Protein AF-0000000076681192 (afdb_homodimer)

Nearest PDB structures (foldseek):
  1vok-assembly5_A  TM=9.685E-01  e=5.023E-34  Arabidopsis thaliana
  1cdw-assembly1_A  TM=9.994E-01  e=3.211E-32  Homo sapiens
  1c9b-assembly1_B  TM=9.990E-01  e=1.143E-30  Homo sapiens
  4b0a-assembly1_A  TM=9.733E-01  e=6.000E-31  Saccharomyces cerevisiae
  8cen-assembly1_O  TM=9.931E-01  e=9.585E-31  Saccharomyces cerevisiae

Foldseek 3Di:
DCPPPPPDPPQDPCVLFVLRWDWFWFKWKKKWAQQDFDDQVLLQVVDPQWDDDCVVPQWIWGADVQVTWIWTAHRRRMIMIMGDRDPVSRVVVLVVVSVSRVVSPDSTDTDDIFTFKIKTKDFSQFFFDVVVLCVVPVVFWDDDCVVPQWIWGQDVVVGWIWTAHRRRMIMIMGDRDSSSRSVVCSVCVVVRVVGTDDPPD/DCPPPPPDPPQDPCVLFVLRWDWFWFKWKKKWAQQDFDDQVLLQVVDPQWDDDCVVPQWIWGADVQVTWIWTAHRRRMIMIMGDRDPVSRVVVLVVVQVSRVVSPDSTDTDDIFTFKIKTKDFSQFFFDVVVLCVVPVVFWDDDCVVPQWIWGQDVVVGWIWTAHRRRMIMIMGDRDSSSRSVVCNVCVVVRVVGTDDPPD

Secondary structure (DSSP, 8-state):
-------------TTT-TTS--PEEEEEEEEEE--S---HHHHHHH-TTEEE-TTT-SSEEEEEETTEEEEEE-TTSEEEEEEESSHHHHHHHHHHHHHHHHHTT-----EEEEEEEEEEEEE-SS-B-HHHHHHHTTTTEE--TTT-SSEEEEETTTTEEEEE-TTSEEEEEEESSHHHHHHHHHHHHHHHHHTB-----/-------------TTT-TTS--PEEEEEEEEEE--S---HHHHHHH-TTEEE-TTT-SSEEEEEETTEEEEEE-TTSEEEEEEESSHHHHHHHHHHHHHHHHHTT-----EEEEEEEEEEEEE-SS-B-HHHHHHHTTTTEE--TTT-SSEEEEETTTTEEEEE-TTSEEEEEEESSHHHHHHHHHHHHHHHHHTB-----

Structure (mmCIF, N/CA/C/O backbone):
data_AF-0000000076681192-model_v1
#
loop_
_entity.id
_entity.type
_entity.pdbx_description
1 polymer 'TATA-box-binding protein'
#
loop_
_atom_site.group_PDB
_atom_site.id
_atom_site.type_symbol
_atom_site.label_atom_id
_atom_site.label_alt_id
_atom_site.label_comp_id
_atom_site.label_asym_id
_atom_site.label_entity_id
_atom_site.label_seq_id
_atom_site.pdbx_PDB_ins_code
_atom_site.Cartn_x
_atom_site.Cartn_y
_atom_site.Cartn_z
_atom_site.occupancy
_atom_site.B_iso_or_equiv
_atom_site.auth_seq_id
_atom_site.auth_comp_id
_atom_site.auth_asym_id
_atom_site.auth_atom_id
_atom_site.pdbx_PDB_model_num
ATOM 1 N N . MET A 1 1 ? 34.219 35.594 -9.359 1 26.45 1 MET A N 1
ATOM 2 C CA . MET A 1 1 ? 33.469 35 -10.438 1 26.45 1 MET A CA 1
ATOM 3 C C . MET A 1 1 ? 33.094 33.562 -10.102 1 26.45 1 MET A C 1
ATOM 5 O O . MET A 1 1 ? 33.812 32.875 -9.391 1 26.45 1 MET A O 1
ATOM 9 N N . ALA A 1 2 ? 31.75 33 -10.383 1 27.16 2 ALA A N 1
ATOM 10 C CA . ALA A 1 2 ? 30.906 32.125 -9.555 1 27.16 2 ALA A CA 1
ATOM 11 C C . ALA A 1 2 ? 31.422 30.688 -9.562 1 27.16 2 ALA A C 1
ATOM 13 O O . ALA A 1 2 ? 31.125 29.922 -10.477 1 27.16 2 ALA A O 1
ATOM 14 N N . ASP A 1 3 ? 32.688 30.234 -9.43 1 30.23 3 ASP A N 1
ATOM 15 C CA . ASP A 1 3 ? 32.969 28.797 -9.562 1 30.23 3 ASP A CA 1
ATOM 16 C C . ASP A 1 3 ? 32.094 27.984 -8.594 1 30.23 3 ASP A C 1
ATOM 18 O O . ASP A 1 3 ? 32.344 28 -7.387 1 30.23 3 ASP A O 1
ATOM 22 N N . GLN A 1 4 ? 30.719 27.938 -8.625 1 30.12 4 GLN A N 1
ATOM 23 C CA . GLN A 1 4 ? 29.672 27.281 -7.848 1 30.12 4 GLN A CA 1
ATOM 24 C C . GLN A 1 4 ? 30 25.812 -7.621 1 30.12 4 GLN A C 1
ATOM 26 O O . GLN A 1 4 ? 30.156 25.062 -8.578 1 30.12 4 GLN A O 1
ATOM 31 N N . VAL A 1 5 ? 30.688 25.328 -6.578 1 32.22 5 VAL A N 1
ATOM 32 C CA . VAL A 1 5 ? 31.078 24.016 -6.066 1 32.22 5 VAL A CA 1
ATOM 33 C C . VAL A 1 5 ? 29.922 23.047 -6.207 1 32.22 5 VAL A C 1
ATOM 35 O O . VAL A 1 5 ? 28.844 23.266 -5.645 1 32.22 5 VAL A O 1
ATOM 38 N N . LEU A 1 6 ? 29.609 22.281 -7.258 1 35 6 LEU A N 1
ATOM 39 C CA . LEU A 1 6 ? 28.703 21.188 -7.562 1 35 6 LEU A CA 1
ATOM 40 C C . LEU A 1 6 ? 28.625 20.188 -6.402 1 35 6 LEU A C 1
ATOM 42 O O . LEU A 1 6 ? 29.656 19.672 -5.953 1 35 6 LEU A O 1
ATOM 46 N N . GLU A 1 7 ? 27.906 20.25 -5.328 1 37.19 7 GLU A N 1
ATOM 47 C CA . GLU A 1 7 ? 27.688 19.422 -4.156 1 37.19 7 GLU A CA 1
ATOM 48 C C . GLU A 1 7 ? 27.828 17.938 -4.504 1 37.19 7 GLU A C 1
ATOM 50 O O . GLU A 1 7 ? 27.109 17.438 -5.375 1 37.19 7 GLU A O 1
ATOM 55 N N . GLY A 1 8 ? 28.922 17.266 -4.594 1 39.53 8 GLY A N 1
ATOM 56 C CA . GLY A 1 8 ? 29.516 16 -4.969 1 39.53 8 GLY A CA 1
ATOM 57 C C . GLY A 1 8 ? 28.734 14.805 -4.488 1 39.53 8 GLY A C 1
ATOM 58 O O . GLY A 1 8 ? 28.188 14.812 -3.383 1 39.53 8 GLY A O 1
ATOM 59 N N . SER A 1 9 ? 28 13.938 -5.336 1 48.47 9 SER A N 1
ATOM 60 C CA . SER A 1 9 ? 27.422 12.609 -5.133 1 48.47 9 SER A CA 1
ATOM 61 C C . SER A 1 9 ? 28.266 11.781 -4.18 1 48.47 9 SER A C 1
ATOM 63 O O . SER A 1 9 ? 29.422 11.461 -4.48 1 48.47 9 SER A O 1
ATOM 65 N N . GLN A 1 10 ? 28.359 12.102 -2.932 1 58.59 10 GLN A N 1
ATOM 66 C CA . GLN A 1 10 ? 29.078 11.195 -2.039 1 58.59 10 GLN A CA 1
ATOM 67 C C . GLN A 1 10 ? 28.875 9.742 -2.453 1 58.59 10 GLN A C 1
ATOM 69 O O . GLN A 1 10 ? 27.812 9.367 -2.951 1 58.59 10 GLN A O 1
ATOM 74 N N . PRO A 1 11 ? 29.984 9.125 -2.654 1 73.62 11 PRO A N 1
ATOM 75 C CA . PRO A 1 11 ? 29.922 7.707 -3.025 1 73.62 11 PRO A CA 1
ATOM 76 C C . PRO A 1 11 ? 28.922 6.922 -2.168 1 73.62 11 PRO A C 1
ATOM 78 O O . PRO A 1 11 ? 28.734 7.238 -0.991 1 73.62 11 PRO A O 1
ATOM 81 N N . VAL A 1 12 ? 28.109 6.145 -2.832 1 82.44 12 VAL A N 1
ATOM 82 C CA . VAL A 1 12 ? 27.125 5.293 -2.152 1 82.44 12 VAL A CA 1
ATOM 83 C C . VAL A 1 12 ? 27.844 4.352 -1.189 1 82.44 12 VAL A C 1
ATOM 85 O O . VAL A 1 12 ? 28.844 3.725 -1.554 1 82.44 12 VAL A O 1
ATOM 88 N N . ASP A 1 13 ? 27.609 4.453 0.049 1 88.19 13 ASP A N 1
ATOM 89 C CA . ASP A 1 13 ? 28.078 3.475 1.022 1 88.19 13 ASP A CA 1
ATOM 90 C C . ASP A 1 13 ? 27.547 2.08 0.705 1 88.19 13 ASP A C 1
ATOM 92 O O . ASP A 1 13 ? 26.422 1.742 1.083 1 88.19 13 ASP A O 1
ATOM 96 N N . ILE A 1 14 ? 28.344 1.268 0.099 1 88.75 14 ILE A N 1
ATOM 97 C CA . ILE A 1 14 ? 27.906 -0.026 -0.423 1 88.75 14 ILE A CA 1
ATOM 98 C C . ILE A 1 14 ? 27.578 -0.963 0.735 1 88.75 14 ILE A C 1
ATOM 100 O O . ILE A 1 14 ? 26.844 -1.938 0.559 1 88.75 14 ILE A 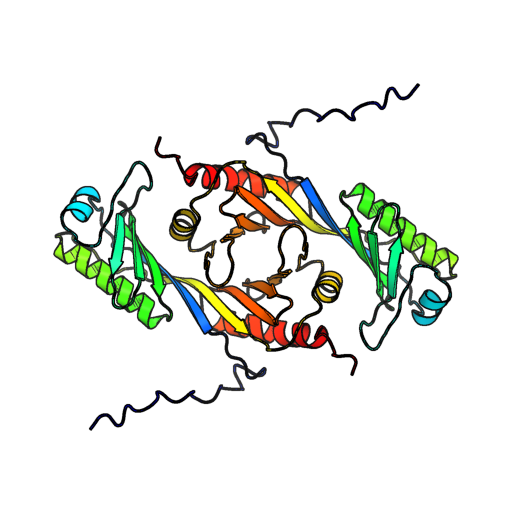O 1
ATOM 104 N N . SER A 1 15 ? 28.172 -0.771 1.852 1 88.56 15 SER A N 1
ATOM 105 C CA . SER A 1 15 ? 27.828 -1.583 3.016 1 88.56 15 SER A CA 1
ATOM 106 C C . SER A 1 15 ? 26.359 -1.4 3.4 1 88.56 15 SER A C 1
ATOM 108 O O . SER A 1 15 ? 25.703 -2.352 3.83 1 88.56 15 SER A O 1
ATOM 110 N N . LYS A 1 16 ? 25.797 -0.264 3.123 1 90.44 16 LYS A N 1
ATOM 111 C CA . LYS A 1 16 ? 24.406 0.058 3.449 1 90.44 16 LYS A CA 1
ATOM 112 C C . LYS A 1 16 ? 23.5 -0.155 2.246 1 90.44 16 LYS A C 1
ATOM 114 O O . LYS A 1 16 ? 22.328 -0.51 2.404 1 90.44 16 LYS A O 1
ATOM 119 N N . HIS A 1 17 ? 24.125 0.062 1.16 1 95.81 17 HIS A N 1
ATOM 120 C CA . HIS A 1 17 ? 23.375 -0.033 -0.089 1 95.81 17 HIS A CA 1
ATOM 121 C C . HIS A 1 17 ? 24.062 -0.985 -1.066 1 95.81 17 HIS A C 1
ATOM 123 O O . HIS A 1 17 ? 24.562 -0.558 -2.109 1 95.81 17 HIS A O 1
ATOM 129 N N . PRO A 1 18 ? 23.984 -2.268 -0.897 1 94.75 18 PRO A N 1
ATOM 130 C CA . PRO A 1 18 ? 24.672 -3.236 -1.753 1 94.75 18 PRO A CA 1
ATOM 131 C C . PRO A 1 18 ? 24.172 -3.213 -3.195 1 94.75 18 PRO A C 1
ATOM 133 O O . PRO A 1 18 ? 24.906 -3.6 -4.113 1 94.75 18 PRO A O 1
ATOM 136 N N . SER A 1 19 ? 22.984 -2.762 -3.502 1 95.94 19 SER A N 1
ATOM 137 C CA . SER A 1 19 ? 22.469 -2.678 -4.863 1 95.94 19 SER A CA 1
ATOM 138 C C . SER A 1 19 ? 23.156 -1.562 -5.648 1 95.94 19 SER A C 1
ATOM 140 O O . SER A 1 19 ? 23.078 -1.534 -6.879 1 95.94 19 SER A O 1
ATOM 142 N N . GLY A 1 20 ? 23.672 -0.615 -4.898 1 96.19 20 GLY A N 1
ATOM 143 C CA . GLY A 1 20 ? 24.25 0.566 -5.523 1 96.19 20 GLY A CA 1
ATOM 144 C C . GLY A 1 20 ? 23.234 1.682 -5.73 1 96.19 20 GLY A C 1
ATOM 145 O O . GLY A 1 20 ? 23.578 2.742 -6.258 1 96.19 20 GLY A O 1
ATOM 146 N N . ILE A 1 21 ? 22.016 1.467 -5.379 1 97.75 21 ILE A N 1
ATOM 147 C CA . ILE A 1 21 ? 20.953 2.445 -5.535 1 97.75 21 ILE A CA 1
ATOM 148 C C . ILE A 1 21 ? 20.516 2.959 -4.164 1 97.75 21 ILE A C 1
ATOM 150 O O . ILE A 1 21 ? 20.312 2.174 -3.234 1 97.75 21 ILE A O 1
ATOM 154 N N . VAL A 1 22 ? 20.453 4.211 -4.016 1 97.56 22 VAL A N 1
ATOM 155 C CA . VAL A 1 22 ? 19.984 4.82 -2.775 1 97.56 22 VAL A CA 1
ATOM 156 C C . VAL A 1 22 ? 18.641 5.484 -3.002 1 97.56 22 VAL A C 1
ATOM 158 O O . VAL A 1 22 ? 18.531 6.484 -3.719 1 97.56 22 VAL A O 1
ATOM 161 N N . PRO A 1 23 ? 17.562 4.973 -2.381 1 98.38 23 PRO A N 1
ATOM 162 C CA . PRO A 1 23 ? 16.281 5.664 -2.512 1 98.38 23 PRO A CA 1
ATOM 163 C C . PRO A 1 23 ? 16.344 7.117 -2.043 1 98.38 23 PRO A C 1
ATOM 165 O O . PRO A 1 23 ? 17 7.422 -1.047 1 98.38 23 PRO A O 1
ATOM 168 N N . THR A 1 24 ? 15.711 7.957 -2.768 1 98.19 24 THR A N 1
ATOM 169 C CA . THR A 1 24 ? 15.586 9.359 -2.393 1 98.19 24 THR A CA 1
ATOM 170 C C . THR A 1 24 ? 14.398 9.562 -1.46 1 98.19 24 THR A C 1
ATOM 172 O O . THR A 1 24 ? 13.297 9.07 -1.728 1 98.19 24 THR A O 1
ATOM 175 N N . LEU A 1 25 ? 14.656 10.227 -0.378 1 98.38 25 LEU A N 1
ATOM 176 C CA . LEU A 1 25 ? 13.539 10.594 0.482 1 98.38 25 LEU A CA 1
ATOM 177 C C . LEU A 1 25 ? 12.734 11.734 -0.13 1 98.38 25 LEU A C 1
ATOM 179 O O . LEU A 1 25 ? 13.281 12.805 -0.418 1 98.38 25 LEU A O 1
ATOM 183 N N . GLN A 1 26 ? 11.461 11.516 -0.376 1 97.88 26 GLN A N 1
ATOM 184 C CA . GLN A 1 26 ? 10.602 12.414 -1.146 1 97.88 26 GLN A CA 1
ATOM 185 C C . GLN A 1 26 ? 9.742 13.273 -0.226 1 97.88 26 GLN A C 1
ATOM 187 O O . GLN A 1 26 ? 9.359 14.391 -0.59 1 97.88 26 GLN A O 1
ATOM 192 N N . ASN A 1 27 ? 9.367 12.75 0.897 1 98.25 27 ASN A N 1
ATOM 193 C CA . ASN A 1 27 ? 8.477 13.43 1.828 1 98.25 27 ASN A CA 1
ATOM 194 C C . ASN A 1 27 ? 8.586 12.852 3.236 1 98.25 27 ASN A C 1
ATOM 196 O O . ASN A 1 27 ? 8.531 11.633 3.416 1 98.25 27 ASN A O 1
ATOM 200 N N . ILE A 1 28 ? 8.695 13.703 4.176 1 98.62 28 ILE A N 1
ATOM 201 C CA . ILE A 1 28 ? 8.75 13.312 5.582 1 98.62 28 ILE A CA 1
ATOM 202 C C . ILE A 1 28 ? 7.609 13.977 6.348 1 98.62 28 ILE A C 1
ATOM 204 O O . ILE A 1 28 ? 7.402 15.188 6.234 1 98.62 28 ILE A O 1
ATOM 208 N N . VAL A 1 29 ? 6.848 13.219 7.023 1 98.62 29 VAL A N 1
ATOM 209 C CA . VAL A 1 29 ? 5.777 13.703 7.891 1 98.62 29 VAL A CA 1
ATOM 210 C C . VAL A 1 29 ? 6.211 13.602 9.352 1 98.62 29 VAL A C 1
ATOM 212 O O . VAL A 1 29 ? 6.672 12.547 9.797 1 98.62 29 VAL A O 1
ATOM 215 N N . SER A 1 30 ? 6.031 14.672 10.07 1 98.75 30 SER A N 1
ATOM 216 C CA . SER A 1 30 ? 6.398 14.68 11.484 1 98.75 30 SER A CA 1
ATOM 217 C C . SER A 1 30 ? 5.312 15.32 12.336 1 98.75 30 SER A C 1
ATOM 219 O O . SER A 1 30 ? 4.402 15.969 11.805 1 98.75 30 SER A O 1
ATOM 221 N N . THR A 1 31 ? 5.371 15.078 13.617 1 98.31 31 THR A N 1
ATOM 222 C CA . THR A 1 31 ? 4.441 15.68 14.57 1 98.31 31 THR A CA 1
ATOM 223 C C . THR A 1 31 ? 5.199 16.375 15.703 1 98.31 31 THR A C 1
ATOM 225 O O . THR A 1 31 ? 6.336 16 16.016 1 98.31 31 THR A O 1
ATOM 228 N N . VAL A 1 32 ? 4.574 17.375 16.25 1 98.62 32 VAL A N 1
ATOM 229 C CA . VAL A 1 32 ? 5.047 18.141 17.391 1 98.62 32 VAL A CA 1
ATOM 230 C C . VAL A 1 32 ? 3.875 18.484 18.312 1 98.62 32 VAL A C 1
ATOM 232 O O . VAL A 1 32 ? 2.738 18.609 17.844 1 98.62 32 VAL A O 1
ATOM 235 N N . ASN A 1 33 ? 4.188 18.547 19.562 1 98.75 33 ASN A N 1
ATOM 236 C CA . ASN A 1 33 ? 3.229 19.062 20.547 1 98.75 33 ASN A CA 1
ATOM 237 C C . ASN A 1 33 ? 3.611 20.453 21.031 1 98.75 33 ASN A C 1
ATOM 239 O O . ASN A 1 33 ? 4.637 20.625 21.688 1 98.75 33 ASN A O 1
ATOM 243 N N . LEU A 1 34 ? 2.791 21.391 20.781 1 98.88 34 LEU A N 1
ATOM 244 C CA . LEU A 1 34 ? 3.047 22.766 21.203 1 98.88 34 LEU A CA 1
ATOM 245 C C . LEU A 1 34 ? 2.631 22.969 22.656 1 98.88 34 LEU A C 1
ATOM 247 O O . LEU A 1 34 ? 3 23.969 23.281 1 98.88 34 LEU A O 1
ATOM 251 N N . ASP A 1 35 ? 1.909 22.094 23.203 1 98.56 35 ASP A N 1
ATOM 252 C CA . ASP A 1 35 ? 1.601 21.969 24.625 1 98.56 35 ASP A CA 1
ATOM 253 C C . ASP A 1 35 ? 0.81 23.172 25.125 1 98.56 35 ASP A C 1
ATOM 255 O O . ASP A 1 35 ? 1.104 23.719 26.188 1 98.56 35 ASP A O 1
ATOM 259 N N . CYS A 1 36 ? -0.113 23.656 24.297 1 98.25 36 CYS A N 1
ATOM 260 C CA . CYS A 1 36 ? -1.03 24.719 24.688 1 98.25 36 CYS A CA 1
ATOM 261 C C . CYS A 1 36 ? -2.26 24.734 23.797 1 98.25 36 CYS A C 1
ATOM 263 O O . CYS A 1 36 ? -2.207 24.281 22.656 1 98.25 36 CYS A O 1
ATOM 265 N N . LYS A 1 37 ? -3.361 25.234 24.328 1 98.5 37 LYS A N 1
ATOM 266 C CA . LYS A 1 37 ? -4.562 25.438 23.516 1 98.5 37 LYS A CA 1
ATOM 267 C C . LYS A 1 37 ? -4.41 26.641 22.609 1 98.5 37 LYS A C 1
ATOM 269 O O . LYS A 1 37 ? -3.842 27.672 23 1 98.5 37 LYS A O 1
ATOM 274 N N . LEU A 1 38 ? -4.965 26.484 21.453 1 98.81 38 LEU A N 1
ATOM 275 C CA . LEU A 1 38 ? -4.762 27.531 20.453 1 98.81 38 LEU A CA 1
ATOM 276 C C . LEU A 1 38 ? -6.102 28.078 19.953 1 98.81 38 LEU A C 1
ATOM 278 O O . LEU A 1 38 ? -7.047 27.312 19.766 1 98.81 38 LEU A O 1
ATOM 282 N N . ASP A 1 39 ? -6.094 29.328 19.844 1 98.69 39 ASP A N 1
ATOM 283 C CA . ASP A 1 39 ? -7.191 29.969 19.125 1 98.69 39 ASP A CA 1
ATOM 284 C C . ASP A 1 39 ? -6.91 30.031 17.625 1 98.69 39 ASP A C 1
ATOM 286 O O . ASP A 1 39 ? -6.23 30.953 17.156 1 98.69 39 ASP A O 1
ATOM 290 N N . LEU A 1 40 ? -7.531 29.203 16.875 1 98.69 40 LEU A N 1
ATOM 291 C CA . LEU A 1 40 ? -7.195 29.016 15.461 1 98.69 40 LEU A CA 1
ATOM 292 C C . LEU A 1 40 ? -7.641 30.219 14.633 1 98.69 40 LEU A C 1
ATOM 294 O O . LEU A 1 40 ? -6.961 30.594 13.68 1 98.69 40 LEU A O 1
ATOM 298 N N . LYS A 1 41 ? -8.734 30.734 15 1 98.06 41 LYS A N 1
ATOM 299 C CA . LYS A 1 41 ? -9.203 31.938 14.297 1 98.06 41 LYS A CA 1
ATOM 300 C C . LYS A 1 41 ? -8.211 33.094 14.445 1 98.06 41 LYS A C 1
ATOM 302 O O . LYS A 1 41 ? -7.895 33.781 13.477 1 98.06 41 LYS A O 1
ATOM 307 N N . ALA A 1 42 ? -7.824 33.281 15.609 1 98.12 42 ALA A N 1
ATOM 308 C CA . ALA A 1 42 ? -6.852 34.344 15.883 1 98.12 42 ALA A CA 1
ATOM 309 C C . ALA A 1 42 ? -5.562 34.125 15.094 1 98.12 42 ALA A C 1
ATOM 311 O O . ALA A 1 42 ? -4.992 35.062 14.547 1 98.12 42 ALA A O 1
ATOM 312 N N . ILE A 1 43 ? -5.168 32.906 15.031 1 98.5 43 ILE A N 1
ATOM 313 C CA . ILE A 1 43 ? -3.939 32.562 14.32 1 98.5 43 ILE A CA 1
ATOM 314 C C . ILE A 1 43 ? -4.102 32.875 12.836 1 98.5 43 ILE A C 1
ATOM 316 O O . ILE A 1 43 ? -3.242 33.5 12.227 1 98.5 43 ILE A O 1
ATOM 320 N N . ALA A 1 44 ? -5.141 32.438 12.25 1 97.88 44 ALA A N 1
ATOM 321 C CA . ALA A 1 44 ? -5.375 32.625 10.82 1 97.88 44 ALA A CA 1
ATOM 322 C C . ALA A 1 44 ? -5.488 34.094 10.461 1 97.88 44 ALA A C 1
ATOM 324 O O . ALA A 1 44 ? -5.102 34.5 9.367 1 97.88 44 ALA A O 1
ATOM 325 N N . LEU A 1 45 ? -5.957 34.906 11.391 1 97 45 LEU A N 1
ATOM 326 C CA . LEU A 1 45 ? -6.137 36.312 11.156 1 97 45 LEU A CA 1
ATOM 327 C C . LEU A 1 45 ? -4.801 37.062 11.234 1 97 45 LEU A C 1
ATOM 329 O O . LEU A 1 45 ? -4.605 38.062 10.555 1 97 45 LEU A O 1
ATOM 333 N N . GLN A 1 46 ? -3.945 36.562 11.961 1 97.25 46 GLN A N 1
ATOM 334 C CA . GLN A 1 46 ? -2.721 37.281 12.25 1 97.25 46 GLN A CA 1
ATOM 335 C C . GLN A 1 46 ? -1.562 36.781 11.391 1 97.25 46 GLN A C 1
ATOM 337 O O . GLN A 1 46 ? -0.633 37.531 11.094 1 97.25 46 GLN A O 1
ATOM 342 N N . ALA A 1 47 ? -1.627 35.531 11.047 1 95.62 47 ALA A N 1
ATOM 343 C CA . ALA A 1 47 ? -0.536 34.938 10.273 1 95.62 47 ALA A CA 1
ATOM 344 C C . ALA A 1 47 ? -0.783 35.094 8.773 1 95.62 47 ALA A C 1
ATOM 346 O O . ALA A 1 47 ? -1.873 34.812 8.289 1 95.62 47 ALA A O 1
ATOM 347 N N . ARG A 1 48 ? 0.193 35.531 8 1 91.69 48 ARG A N 1
ATOM 348 C CA . ARG A 1 48 ? 0.049 35.812 6.574 1 91.69 48 ARG A CA 1
ATOM 349 C C . ARG A 1 48 ? -0.036 34.531 5.77 1 91.69 48 ARG A C 1
ATOM 351 O O . ARG A 1 48 ? -0.684 34.469 4.723 1 91.69 48 ARG A O 1
ATOM 358 N N . ASN A 1 49 ? 0.501 33.5 6.152 1 95.12 49 ASN A N 1
ATOM 359 C CA . ASN A 1 49 ? 0.578 32.25 5.383 1 95.12 49 ASN A CA 1
ATOM 360 C C . ASN A 1 49 ? -0.268 31.141 6.008 1 95.12 49 ASN A C 1
ATOM 362 O O . ASN A 1 49 ? 0.125 29.984 6.004 1 95.12 49 ASN A O 1
ATOM 366 N N . ALA A 1 50 ? -1.428 31.609 6.543 1 97.75 50 ALA A N 1
ATOM 367 C CA . ALA A 1 50 ? -2.27 30.641 7.262 1 97.75 50 ALA A CA 1
ATOM 368 C C . ALA A 1 50 ? -3.705 30.688 6.746 1 97.75 50 ALA A C 1
ATOM 370 O O . ALA A 1 50 ? -4.195 31.734 6.328 1 97.75 50 ALA A O 1
ATOM 371 N N . GLU A 1 51 ? -4.297 29.594 6.703 1 96.31 51 GLU A N 1
ATOM 372 C CA . GLU A 1 51 ? -5.703 29.438 6.344 1 96.31 51 GLU A CA 1
ATOM 373 C C . GLU A 1 51 ? -6.453 28.609 7.383 1 96.31 51 GLU A C 1
ATOM 375 O O . GLU A 1 51 ? -5.922 27.641 7.906 1 96.31 51 GLU A O 1
ATOM 380 N N . TYR A 1 52 ? -7.707 29.062 7.656 1 97.06 52 TYR A N 1
ATOM 381 C CA . TYR A 1 52 ? -8.555 28.344 8.602 1 97.06 52 TYR A CA 1
ATOM 382 C C . TYR A 1 52 ? -10.008 28.359 8.148 1 97.06 52 TYR A C 1
ATOM 384 O O . TYR A 1 52 ? -10.617 29.422 8.047 1 97.06 52 TYR A O 1
ATOM 392 N N . ASN A 1 53 ? -10.477 27.203 7.773 1 93.38 53 ASN A N 1
ATOM 393 C CA . ASN A 1 53 ? -11.875 26.984 7.449 1 93.38 53 ASN A CA 1
ATOM 394 C C . ASN A 1 53 ? -12.453 25.797 8.234 1 93.38 53 ASN A C 1
ATOM 396 O O . ASN A 1 53 ? -12.398 24.656 7.781 1 93.38 53 ASN A O 1
ATOM 400 N N . PRO A 1 54 ? -13.031 26.109 9.352 1 92.94 54 PRO A N 1
ATOM 401 C CA . PRO A 1 54 ? -13.484 25.062 10.266 1 92.94 54 PRO A CA 1
ATOM 402 C C . PRO A 1 54 ? -14.578 24.188 9.656 1 92.94 54 PRO A C 1
ATOM 404 O O . PRO A 1 54 ? -14.789 23.047 10.102 1 92.94 54 PRO A O 1
ATOM 407 N N . LYS A 1 55 ? -15.289 24.656 8.672 1 88.94 55 LYS A N 1
ATOM 408 C CA . LYS A 1 55 ? -16.312 23.859 8 1 88.94 55 LYS A CA 1
ATOM 409 C C . LYS A 1 55 ? -15.68 22.766 7.133 1 88.94 55 LYS A C 1
ATOM 411 O O . LYS A 1 55 ? -16.266 21.703 6.93 1 88.94 55 LYS A O 1
ATOM 416 N N . ARG A 1 56 ? -14.484 23.047 6.711 1 85.44 56 ARG A N 1
ATOM 417 C CA . ARG A 1 56 ? -13.789 22.125 5.809 1 85.44 56 ARG A CA 1
ATOM 418 C C . ARG A 1 56 ? -12.812 21.234 6.574 1 85.44 56 ARG A C 1
ATOM 420 O O . ARG A 1 56 ? -12.805 20.016 6.387 1 85.44 56 ARG A O 1
ATOM 427 N N . PHE A 1 57 ? -12.094 21.891 7.457 1 89.12 57 PHE A N 1
ATOM 428 C CA . PHE A 1 57 ? -11.039 21.188 8.172 1 89.12 57 PHE A CA 1
ATOM 429 C C . PHE A 1 57 ? -10.742 21.859 9.508 1 89.12 57 PHE A C 1
ATOM 431 O O . PHE A 1 57 ? -10.5 23.062 9.562 1 89.12 57 PHE A O 1
ATOM 438 N N . ALA A 1 58 ? -10.773 21.125 10.539 1 92.25 58 ALA A N 1
ATOM 439 C CA . ALA A 1 58 ? -10.688 21.672 11.898 1 92.25 58 ALA A CA 1
ATOM 440 C C . ALA A 1 58 ? -9.234 21.922 12.297 1 92.25 58 ALA A C 1
ATOM 442 O O . ALA A 1 58 ? -8.805 21.516 13.375 1 92.25 58 ALA A O 1
ATOM 443 N N . ALA A 1 59 ? -8.453 22.531 11.367 1 96.81 59 ALA A N 1
ATOM 444 C CA . ALA A 1 59 ? -7.07 22.906 11.648 1 96.81 59 ALA A CA 1
ATOM 445 C C . ALA A 1 59 ? -6.648 24.109 10.797 1 96.81 59 ALA A C 1
ATOM 447 O O . ALA A 1 59 ? -7.215 24.344 9.734 1 96.81 59 ALA A O 1
ATOM 448 N N . VAL A 1 60 ? -5.668 24.844 11.359 1 98.06 60 VAL A N 1
ATOM 449 C CA . VAL A 1 60 ? -5.016 25.875 10.562 1 98.06 60 VAL A CA 1
ATOM 450 C C . VAL A 1 60 ? -3.984 25.234 9.633 1 98.06 60 VAL A C 1
ATOM 452 O O . VAL A 1 60 ? -3.203 24.391 10.055 1 98.06 60 VAL A O 1
ATOM 455 N N . ILE A 1 61 ? -4.078 25.547 8.406 1 97.38 61 ILE A N 1
ATOM 456 C CA . ILE A 1 61 ? -3.049 25.172 7.441 1 97.38 61 ILE A CA 1
ATOM 457 C C . ILE A 1 61 ? -2.072 26.328 7.25 1 97.38 61 ILE A C 1
ATOM 459 O O . ILE A 1 61 ? -2.473 27.438 6.867 1 97.38 61 ILE A O 1
ATOM 463 N N . MET A 1 62 ? -0.824 26.109 7.59 1 98.31 62 MET A N 1
ATOM 464 C CA . MET A 1 62 ? 0.211 27.125 7.473 1 98.31 62 MET A CA 1
ATOM 465 C C . MET A 1 62 ? 1.357 26.641 6.59 1 98.31 62 MET A C 1
ATOM 467 O O . MET A 1 62 ? 1.742 25.469 6.652 1 98.31 62 MET A O 1
ATOM 471 N N . ARG A 1 63 ? 1.92 27.547 5.797 1 98.31 63 ARG A N 1
ATOM 472 C CA . ARG A 1 63 ? 2.98 27.141 4.879 1 98.31 63 ARG A CA 1
ATOM 473 C C . ARG A 1 63 ? 4.18 28.078 4.992 1 98.31 63 ARG A C 1
ATOM 475 O O . ARG A 1 63 ? 4.02 29.281 5.234 1 98.31 63 ARG A O 1
ATOM 482 N N . ILE A 1 64 ? 5.301 27.5 4.871 1 98.31 64 ILE A N 1
ATOM 483 C CA . ILE A 1 64 ? 6.516 28.297 4.758 1 98.31 64 ILE A CA 1
ATOM 484 C C . ILE A 1 64 ? 7.312 27.859 3.531 1 98.31 64 ILE A C 1
ATOM 486 O O . ILE A 1 64 ? 7.113 26.75 3.018 1 98.31 64 ILE A O 1
ATOM 490 N N . ARG A 1 65 ? 8.242 28.672 3.09 1 97.81 65 ARG A N 1
ATOM 491 C CA . ARG A 1 65 ? 8.953 28.453 1.834 1 97.81 65 ARG A CA 1
ATOM 492 C C . ARG A 1 65 ? 10.32 27.828 2.084 1 97.81 65 ARG A C 1
ATOM 494 O O . ARG A 1 65 ? 10.867 27.141 1.215 1 97.81 65 ARG A O 1
ATOM 501 N N . GLU A 1 66 ? 10.844 28.141 3.301 1 97.44 66 GLU A N 1
ATOM 502 C CA . GLU A 1 66 ? 12.18 27.641 3.621 1 97.44 66 GLU A CA 1
ATOM 503 C C . GLU A 1 66 ? 12.219 27.016 5.016 1 97.44 66 GLU A C 1
ATOM 505 O O . GLU A 1 66 ? 12.305 27.734 6.016 1 97.44 66 GLU A O 1
ATOM 510 N N . PRO A 1 67 ? 12.242 25.672 5.004 1 98.44 67 PRO A N 1
ATOM 511 C CA . PRO A 1 67 ? 12 24.719 3.914 1 98.44 67 PRO A CA 1
ATOM 512 C C . PRO A 1 67 ? 10.547 24.703 3.451 1 98.44 67 PRO A C 1
ATOM 514 O O . PRO A 1 67 ? 9.641 25 4.238 1 98.44 67 PRO A O 1
ATOM 517 N N . LYS A 1 68 ? 10.383 24.438 2.166 1 98.12 68 LYS A N 1
ATOM 518 C CA . LYS A 1 68 ? 9.023 24.375 1.644 1 98.12 68 LYS A CA 1
ATOM 519 C C . LYS A 1 68 ? 8.234 23.25 2.314 1 98.12 68 LYS A C 1
ATOM 521 O O . LYS A 1 68 ? 8.461 22.078 2.033 1 98.12 68 LYS A O 1
ATOM 526 N N . THR A 1 69 ? 7.371 23.672 3.227 1 98.44 69 THR A N 1
ATOM 527 C CA . THR A 1 69 ? 6.602 22.703 4 1 98.44 69 THR A CA 1
ATOM 528 C C . THR A 1 69 ? 5.227 23.266 4.355 1 98.44 69 THR A C 1
ATOM 530 O O . THR A 1 69 ? 4.961 24.453 4.141 1 98.44 69 THR A O 1
ATOM 533 N N . THR A 1 70 ? 4.414 22.391 4.781 1 98 70 THR A N 1
ATOM 534 C CA . THR A 1 70 ? 3.076 22.703 5.262 1 98 70 THR A CA 1
ATOM 535 C C . THR A 1 70 ? 2.859 22.156 6.668 1 98 70 THR A C 1
ATOM 537 O O . THR A 1 70 ? 3.273 21.031 6.969 1 98 70 THR A O 1
ATOM 540 N N . ALA A 1 71 ? 2.193 22.984 7.504 1 98.31 71 ALA A N 1
ATOM 541 C CA . ALA A 1 71 ? 1.852 22.547 8.852 1 98.31 71 ALA A CA 1
ATOM 542 C C . ALA A 1 71 ? 0.34 22.547 9.062 1 98.31 71 ALA A C 1
ATOM 544 O O . ALA A 1 71 ? -0.355 23.453 8.602 1 98.31 71 ALA A O 1
ATOM 545 N N . LEU A 1 72 ? -0.125 21.531 9.648 1 97.62 72 LEU A N 1
ATOM 546 C CA . LEU A 1 72 ? -1.472 21.484 10.211 1 97.62 72 LEU A CA 1
ATOM 547 C C . LEU A 1 72 ? -1.438 21.719 11.711 1 97.62 72 LEU A C 1
ATOM 549 O O . LEU A 1 72 ? -0.833 20.938 12.453 1 97.62 72 LEU A O 1
ATOM 553 N N . ILE A 1 73 ? -2.113 22.734 12.117 1 98.44 73 ILE A N 1
ATOM 554 C CA . ILE A 1 73 ? -2.074 23.109 13.523 1 98.44 73 ILE A CA 1
ATOM 555 C C . ILE A 1 73 ? -3.469 22.984 14.133 1 98.44 73 ILE A C 1
ATOM 557 O O . ILE A 1 73 ? -4.41 23.641 13.695 1 98.44 73 ILE A O 1
ATOM 561 N N . PHE A 1 74 ? -3.592 22.141 15.141 1 97.62 74 PHE A N 1
ATOM 562 C CA . PHE A 1 74 ? -4.879 21.828 15.75 1 97.62 74 PHE A CA 1
ATOM 563 C C . PHE A 1 74 ? -5.086 22.656 17.016 1 97.62 74 PHE A C 1
ATOM 565 O O . PHE A 1 74 ? -4.121 23.109 17.641 1 97.62 74 PHE A O 1
ATOM 572 N N . ALA A 1 75 ? -6.316 22.781 17.438 1 98.56 75 ALA A N 1
ATOM 573 C CA . ALA A 1 75 ? -6.668 23.562 18.609 1 98.56 75 ALA A CA 1
ATOM 574 C C . ALA A 1 75 ? -6.023 22.984 19.875 1 98.56 75 ALA A C 1
ATOM 576 O O . ALA A 1 75 ? -5.703 23.719 20.812 1 98.56 75 ALA A O 1
ATOM 577 N N . SER A 1 76 ? -5.816 21.766 19.859 1 98.12 76 SER A N 1
ATOM 578 C CA . SER A 1 76 ? -5.242 21.047 21 1 98.12 76 SER A CA 1
ATOM 579 C C . SER A 1 76 ? -3.771 21.406 21.188 1 98.12 76 SER A C 1
ATOM 581 O O . SER A 1 76 ? -3.182 21.109 22.219 1 98.12 76 SER A O 1
ATOM 583 N N . GLY A 1 77 ? -3.162 21.953 20.156 1 98.69 77 GLY A N 1
ATOM 584 C CA . GLY A 1 77 ? -1.735 22.234 20.188 1 98.69 77 GLY A CA 1
ATOM 585 C C . GLY A 1 77 ? -0.912 21.219 19.406 1 98.69 77 GLY A C 1
ATOM 586 O O . GLY A 1 77 ? 0.291 21.422 19.219 1 98.69 77 GLY A O 1
ATOM 587 N N . LYS A 1 78 ? -1.559 20.219 18.938 1 98.12 78 LYS A N 1
ATOM 588 C CA . LYS A 1 78 ? -0.868 19.25 18.094 1 98.12 78 LYS A CA 1
ATOM 589 C C . LYS A 1 78 ? -0.585 19.844 16.719 1 98.12 78 LYS A C 1
ATOM 591 O O . LYS A 1 78 ? -1.422 20.562 16.156 1 98.12 78 LYS A O 1
ATOM 596 N N . MET A 1 79 ? 0.59 19.5 16.234 1 98.44 79 MET A N 1
ATOM 597 C CA . MET A 1 79 ? 0.968 20.016 14.93 1 98.44 79 MET A CA 1
ATOM 598 C C . MET A 1 79 ? 1.564 18.906 14.062 1 98.44 79 MET A C 1
ATOM 600 O O . MET A 1 79 ? 2.354 18.094 14.547 1 98.44 79 MET A O 1
ATOM 604 N N . VAL A 1 80 ? 1.149 18.859 12.805 1 97.94 80 VAL A N 1
ATOM 605 C CA . VAL A 1 80 ? 1.716 17.969 11.805 1 97.94 80 VAL A CA 1
ATOM 606 C C . VAL A 1 80 ? 2.48 18.781 10.758 1 97.94 80 VAL A C 1
ATOM 608 O O . VAL A 1 80 ? 2.004 19.828 10.305 1 97.94 80 VAL A O 1
ATOM 611 N N . CYS A 1 81 ? 3.635 18.359 10.477 1 98.38 81 CYS A N 1
ATOM 612 C CA . CYS A 1 81 ? 4.457 19.016 9.461 1 98.38 81 CYS A CA 1
ATOM 613 C C . CYS A 1 81 ? 4.754 18.062 8.305 1 98.38 81 CYS A C 1
ATOM 615 O O . CYS A 1 81 ? 5.109 16.891 8.531 1 98.38 81 CYS A O 1
ATOM 617 N N . THR A 1 82 ? 4.598 18.469 6.992 1 98.06 82 THR A N 1
ATOM 618 C CA . THR A 1 82 ? 4.828 17.625 5.82 1 98.06 82 THR A CA 1
ATOM 619 C C . THR A 1 82 ? 5.516 18.422 4.711 1 98.06 82 THR A C 1
ATOM 621 O O . THR A 1 82 ? 5.566 19.656 4.766 1 98.06 82 THR A O 1
ATOM 624 N N . GLY A 1 83 ? 6.238 17.672 3.857 1 97.5 83 GLY A N 1
ATOM 625 C CA . GLY A 1 83 ? 6.824 18.312 2.689 1 97.5 83 GLY A CA 1
ATOM 626 C C . GLY A 1 83 ? 8.344 18.297 2.701 1 97.5 83 GLY A C 1
ATOM 627 O O . GLY A 1 83 ? 8.977 18.453 1.656 1 97.5 83 GLY A O 1
ATOM 628 N N . ALA A 1 84 ? 8.867 18.094 3.891 1 98.38 84 ALA A N 1
ATOM 629 C CA . ALA A 1 84 ? 10.32 18.125 4.012 1 98.38 84 ALA A CA 1
ATOM 630 C C . ALA A 1 84 ? 10.953 16.938 3.295 1 98.38 84 ALA A C 1
ATOM 632 O O . ALA A 1 84 ? 10.375 15.844 3.264 1 98.38 84 ALA A O 1
ATOM 633 N N . LYS A 1 85 ? 12.18 17.109 2.838 1 97.44 85 LYS A N 1
ATOM 634 C CA . LYS A 1 85 ? 12.859 16.078 2.072 1 97.44 85 LYS A CA 1
ATOM 635 C C . LYS A 1 85 ? 13.977 15.438 2.887 1 97.44 85 LYS A C 1
ATOM 637 O O . LYS A 1 85 ? 14.695 14.562 2.393 1 97.44 85 LYS A O 1
ATOM 642 N N . SER A 1 86 ? 14.148 15.906 4.09 1 97.81 86 SER A N 1
ATOM 643 C CA . SER A 1 86 ? 15.078 15.312 5.043 1 97.81 86 SER A CA 1
ATOM 644 C C . SER A 1 86 ? 14.586 15.484 6.477 1 97.81 86 SER A C 1
ATOM 646 O O . SER A 1 86 ? 13.719 16.312 6.746 1 97.81 86 SER A O 1
ATOM 648 N N . GLU A 1 87 ? 15.164 14.695 7.305 1 98.31 87 GLU A N 1
ATOM 649 C CA . GLU A 1 87 ? 14.836 14.797 8.719 1 98.31 87 GLU A CA 1
ATOM 650 C C . GLU A 1 87 ? 15.219 16.156 9.281 1 98.31 87 GLU A C 1
ATOM 652 O O . GLU A 1 87 ? 14.469 16.75 10.07 1 98.31 87 GLU A O 1
ATOM 657 N N . GLN A 1 88 ? 16.312 16.641 8.852 1 98.31 88 GLN A N 1
ATOM 658 C CA . GLN A 1 88 ? 16.797 17.938 9.305 1 98.31 88 GLN A CA 1
ATOM 659 C C . GLN A 1 88 ? 15.844 19.047 8.875 1 98.31 88 GLN A C 1
ATOM 661 O O . GLN A 1 88 ? 15.5 19.922 9.68 1 98.31 88 GLN A O 1
ATOM 666 N N . GLN A 1 89 ? 15.453 18.953 7.602 1 98.75 89 GLN A N 1
ATOM 667 C CA . GLN A 1 89 ? 14.516 19.953 7.094 1 98.75 89 GLN A CA 1
ATOM 668 C C . GLN A 1 89 ? 13.18 19.875 7.836 1 98.75 89 GLN A C 1
ATOM 670 O O . GLN A 1 89 ? 12.562 20.906 8.102 1 98.75 89 GLN A O 1
ATOM 675 N N . SER A 1 90 ? 12.773 18.734 8.148 1 98.81 90 SER A N 1
ATOM 676 C CA . SER A 1 90 ? 11.516 18.562 8.859 1 98.81 90 SER A CA 1
ATOM 677 C C . SER A 1 90 ? 11.562 19.188 10.25 1 98.81 90 SER A C 1
ATOM 679 O O . SER A 1 90 ? 10.633 19.891 10.648 1 98.81 90 SER A O 1
ATOM 681 N N . LYS A 1 91 ? 12.625 18.953 10.93 1 98.81 91 LYS A N 1
ATOM 682 C CA . LYS A 1 91 ? 12.789 19.5 12.273 1 98.81 91 LYS A CA 1
ATOM 683 C C . LYS A 1 91 ? 12.883 21.016 12.242 1 98.81 91 LYS A C 1
ATOM 685 O O . LYS A 1 91 ? 12.258 21.703 13.047 1 98.81 91 LYS A O 1
ATOM 690 N N . LEU A 1 92 ? 13.633 21.5 11.32 1 98.88 92 LEU A N 1
ATOM 691 C CA . LEU A 1 92 ? 13.773 22.938 11.164 1 98.88 92 LEU A CA 1
ATOM 692 C C . LEU A 1 92 ? 12.422 23.594 10.883 1 98.88 92 LEU A C 1
ATOM 694 O O . LEU A 1 92 ? 12.078 24.609 11.484 1 98.88 92 LEU A O 1
ATOM 698 N N . ALA A 1 93 ? 11.711 22.984 9.969 1 98.88 93 ALA A N 1
ATOM 699 C CA . ALA A 1 93 ? 10.391 23.516 9.633 1 98.88 93 ALA A CA 1
ATOM 700 C C . ALA A 1 93 ? 9.477 23.531 10.852 1 98.88 93 ALA A C 1
ATOM 702 O O . ALA A 1 93 ? 8.828 24.547 11.141 1 98.88 93 ALA A O 1
ATOM 703 N N . ALA A 1 94 ? 9.453 22.453 11.586 1 98.88 94 ALA A N 1
ATOM 704 C CA . ALA A 1 94 ? 8.609 22.344 12.773 1 98.88 94 ALA A CA 1
ATOM 705 C C . ALA A 1 94 ? 8.953 23.422 13.797 1 98.88 94 ALA A C 1
ATOM 707 O O . ALA A 1 94 ? 8.062 24.031 14.398 1 98.88 94 ALA A O 1
ATOM 708 N N . ARG A 1 95 ? 10.18 23.688 13.93 1 98.88 95 ARG A N 1
ATOM 709 C CA . ARG A 1 95 ? 10.633 24.719 14.852 1 98.88 95 ARG A CA 1
ATOM 710 C C . ARG A 1 95 ? 10.188 26.094 14.391 1 98.88 95 ARG A C 1
ATOM 712 O O . ARG A 1 95 ? 9.781 26.938 15.195 1 98.88 95 ARG A O 1
ATOM 719 N N . LYS A 1 96 ? 10.289 26.281 13.156 1 98.75 96 LYS A N 1
ATOM 720 C CA . LYS A 1 96 ? 9.883 27.578 12.609 1 98.75 96 LYS A CA 1
ATOM 721 C C . LYS A 1 96 ? 8.391 27.812 12.82 1 98.75 96 LYS A C 1
ATOM 723 O O . LYS A 1 96 ? 7.98 28.922 13.195 1 98.75 96 LYS A O 1
ATOM 728 N N . TYR A 1 97 ? 7.633 26.828 12.586 1 98.75 97 TYR A N 1
ATOM 729 C CA . TYR A 1 97 ? 6.199 26.953 12.828 1 98.75 97 TYR A CA 1
ATOM 730 C C . TYR A 1 97 ? 5.914 27.266 14.297 1 98.75 97 TYR A C 1
ATOM 732 O O . TYR A 1 97 ? 5.082 28.109 14.609 1 98.75 97 TYR A O 1
ATOM 740 N N . ALA A 1 98 ? 6.602 26.547 15.188 1 98.81 98 ALA A N 1
ATOM 741 C CA . ALA A 1 98 ? 6.438 26.797 16.609 1 98.81 98 ALA A CA 1
ATOM 742 C C . ALA A 1 98 ? 6.781 28.234 16.969 1 98.81 98 ALA A C 1
ATOM 744 O O . ALA A 1 98 ? 6.078 28.875 17.75 1 98.81 98 ALA A O 1
ATOM 745 N N . ARG A 1 99 ? 7.793 28.734 16.391 1 98.56 99 ARG A N 1
ATOM 746 C CA . ARG A 1 99 ? 8.227 30.109 16.625 1 98.56 99 ARG A CA 1
ATOM 747 C C . ARG A 1 99 ? 7.168 31.109 16.156 1 98.56 99 ARG A C 1
ATOM 749 O O . ARG A 1 99 ? 6.918 32.125 16.812 1 98.56 99 ARG A O 1
ATOM 756 N N . ILE A 1 100 ? 6.641 30.781 15.023 1 98.38 100 ILE A N 1
ATOM 757 C CA . ILE A 1 100 ? 5.586 31.656 14.5 1 98.38 100 ILE A CA 1
ATOM 758 C C . ILE A 1 100 ? 4.43 31.719 15.5 1 98.38 100 ILE A C 1
ATOM 760 O O . ILE A 1 100 ? 3.928 32.781 15.812 1 98.38 100 ILE A O 1
ATOM 764 N N . ILE A 1 101 ? 4.043 30.641 16 1 98.69 101 ILE A N 1
ATOM 765 C CA . ILE A 1 101 ? 2.941 30.562 16.969 1 98.69 101 ILE A CA 1
ATOM 766 C C . ILE A 1 101 ? 3.299 31.344 18.219 1 98.69 101 ILE A C 1
ATOM 768 O O . ILE A 1 101 ? 2.451 32.031 18.781 1 98.69 101 ILE A O 1
ATOM 772 N N . GLN A 1 102 ? 4.539 31.281 18.625 1 98.69 102 GLN A N 1
ATOM 773 C CA . GLN A 1 102 ? 5.016 32.031 19.781 1 98.69 102 GLN A CA 1
ATOM 774 C C . GLN A 1 102 ? 4.918 33.531 19.516 1 98.69 102 GLN A C 1
ATOM 776 O O . GLN A 1 102 ? 4.469 34.312 20.375 1 98.69 102 GLN A O 1
ATOM 781 N N . LYS A 1 103 ? 5.289 33.906 18.406 1 98.12 103 LYS A N 1
ATOM 782 C CA . LYS A 1 103 ? 5.289 35.312 18.031 1 98.12 103 LYS A CA 1
ATOM 783 C C . LYS A 1 103 ? 3.869 35.875 18 1 98.12 103 LYS A C 1
ATOM 785 O O . LYS A 1 103 ? 3.662 37.094 18.141 1 98.12 103 LYS A O 1
ATOM 790 N N . LEU A 1 104 ? 2.965 35 17.781 1 98 104 LEU A N 1
ATOM 791 C CA . LEU A 1 104 ? 1.568 35.438 17.719 1 98 104 LEU A CA 1
ATOM 792 C C . LEU A 1 104 ? 0.983 35.562 19.125 1 98 104 LEU A C 1
ATOM 794 O O . LEU A 1 104 ? -0.191 35.875 19.281 1 98 104 LEU A O 1
ATOM 798 N N . GLY A 1 105 ? 1.761 35.188 20.156 1 97.81 105 GLY A N 1
ATOM 799 C CA . GLY A 1 105 ? 1.351 35.469 21.531 1 97.81 105 GLY A CA 1
ATOM 800 C C . GLY A 1 105 ? 0.951 34.219 22.281 1 97.81 105 GLY A C 1
ATOM 801 O O . GLY A 1 105 ? 0.476 34.281 23.422 1 97.81 105 GLY A O 1
ATOM 802 N N . PHE A 1 106 ? 1.109 33.094 21.688 1 98.62 106 PHE A N 1
ATOM 803 C CA . PHE A 1 106 ? 0.771 31.844 22.375 1 98.62 106 PHE A CA 1
ATOM 804 C C . PHE A 1 106 ? 1.997 31.25 23.062 1 98.62 106 PHE A C 1
ATOM 806 O O . PHE A 1 106 ? 3.104 31.312 22.516 1 98.62 106 PHE A O 1
ATOM 813 N N . PRO A 1 107 ? 1.794 30.688 24.203 1 98.62 107 PRO A N 1
ATOM 814 C CA . PRO A 1 107 ? 2.93 30.094 24.906 1 98.62 107 PRO A CA 1
ATOM 815 C C . PRO A 1 107 ? 3.281 28.703 24.375 1 98.62 107 PRO A C 1
ATOM 817 O O . PRO A 1 107 ? 3.373 27.75 25.156 1 98.62 107 PRO A O 1
ATOM 820 N N . ALA A 1 108 ? 3.549 28.609 23.125 1 98.75 108 ALA A N 1
ATOM 821 C CA . ALA A 1 108 ? 3.809 27.328 22.453 1 98.75 108 ALA A CA 1
ATOM 822 C C . ALA A 1 108 ? 5.156 26.75 22.875 1 98.75 108 ALA A C 1
ATOM 824 O O . ALA A 1 108 ? 6.137 27.484 23.016 1 98.75 108 ALA A O 1
ATOM 825 N N . LYS A 1 109 ? 5.18 25.484 23.078 1 98.81 109 LYS A N 1
ATOM 826 C CA . LYS A 1 109 ? 6.406 24.719 23.312 1 98.81 109 LYS A CA 1
ATOM 827 C C . LYS A 1 109 ? 6.688 23.75 22.172 1 98.81 109 LYS A C 1
ATOM 829 O O . LYS A 1 109 ? 5.793 23.438 21.375 1 98.81 109 LYS A O 1
ATOM 834 N N . PHE A 1 110 ? 7.91 23.469 22.094 1 98.75 110 PHE A N 1
ATOM 835 C CA . PHE A 1 110 ? 8.32 22.484 21.125 1 98.75 110 PHE A CA 1
ATOM 836 C C . PHE A 1 110 ? 8.602 21.141 21.797 1 98.75 110 PHE A C 1
ATOM 838 O O . PHE A 1 110 ? 9.734 20.875 22.219 1 98.75 110 PHE A O 1
ATOM 845 N N . LYS A 1 111 ? 7.559 20.297 21.828 1 98.75 111 LYS A N 1
ATOM 846 C CA . LYS A 1 111 ? 7.695 19.031 22.562 1 98.75 111 LYS A CA 1
ATOM 847 C C . LYS A 1 111 ? 7.391 17.844 21.656 1 98.75 111 LYS A C 1
ATOM 849 O O . LYS A 1 111 ? 6.582 17.953 20.734 1 98.75 111 LYS A O 1
ATOM 854 N N . ASP A 1 112 ? 8.07 16.719 21.875 1 98.38 112 ASP A N 1
ATOM 855 C CA . ASP A 1 112 ? 7.734 15.398 21.328 1 98.38 112 ASP A CA 1
ATOM 856 C C . ASP A 1 112 ? 7.82 15.383 19.812 1 98.38 112 ASP A C 1
ATOM 858 O O . ASP A 1 112 ? 6.922 14.875 19.141 1 98.38 112 ASP A O 1
ATOM 862 N N . PHE A 1 113 ? 8.836 16.047 19.328 1 98.75 113 PHE A N 1
ATOM 863 C CA . PHE A 1 113 ? 9.062 15.938 17.891 1 98.75 113 PHE A CA 1
ATOM 864 C C . PHE A 1 113 ? 9.258 14.484 17.484 1 98.75 113 PHE A C 1
ATOM 866 O O . PHE A 1 113 ? 10.109 13.789 18.047 1 98.75 113 PHE A O 1
ATOM 873 N N . LYS A 1 114 ? 8.469 14.016 16.453 1 98.38 114 LYS A N 1
ATOM 874 C CA . LYS A 1 114 ? 8.555 12.625 16 1 98.38 114 LYS A CA 1
ATOM 875 C C . LYS A 1 114 ? 8.289 12.516 14.5 1 98.38 114 LYS A C 1
ATOM 877 O O . LYS A 1 114 ? 7.332 13.094 13.992 1 98.38 114 LYS A O 1
ATOM 882 N N . ILE A 1 115 ? 9.172 11.789 13.867 1 98.62 115 ILE A N 1
ATOM 883 C CA . ILE A 1 115 ? 8.898 11.43 12.477 1 98.62 115 ILE A CA 1
ATOM 884 C C . ILE A 1 115 ? 7.859 10.312 12.43 1 98.62 115 ILE A C 1
ATOM 886 O O . ILE A 1 115 ? 8 9.289 13.117 1 98.62 115 ILE A O 1
ATOM 890 N N . GLN A 1 116 ? 6.832 10.516 11.633 1 98.12 116 GLN A N 1
ATOM 891 C CA . GLN A 1 116 ? 5.707 9.578 11.641 1 98.12 116 GLN A CA 1
ATOM 892 C C . GLN A 1 116 ? 5.676 8.75 10.359 1 98.12 116 GLN A C 1
ATOM 894 O O . GLN A 1 116 ? 5.117 7.652 10.336 1 98.12 116 GLN A O 1
ATOM 899 N N . ASN A 1 117 ? 6.199 9.305 9.289 1 98.38 117 ASN A N 1
ATOM 900 C CA . ASN A 1 117 ? 6.172 8.625 8.008 1 98.38 117 ASN A CA 1
ATOM 901 C C . ASN A 1 117 ? 7.223 9.18 7.051 1 98.38 117 ASN A C 1
ATOM 903 O O . ASN A 1 117 ? 7.41 10.398 6.969 1 98.38 117 ASN A O 1
ATOM 907 N N . ILE A 1 118 ? 7.859 8.336 6.391 1 98.75 118 ILE A N 1
ATOM 908 C CA . ILE A 1 118 ? 8.82 8.703 5.359 1 98.75 118 ILE A CA 1
ATOM 909 C C . ILE A 1 118 ? 8.422 8.07 4.031 1 98.75 118 ILE A C 1
ATOM 911 O O . ILE A 1 118 ? 8.133 6.871 3.969 1 98.75 118 ILE A O 1
ATOM 915 N N . VAL A 1 119 ? 8.367 8.859 3.004 1 98.75 119 VAL A N 1
ATOM 916 C CA . VAL A 1 119 ? 8.156 8.375 1.643 1 98.75 119 VAL A CA 1
ATOM 917 C C . VAL A 1 119 ? 9.469 8.453 0.86 1 98.75 119 VAL A C 1
ATOM 919 O O . VAL A 1 119 ? 10.125 9.5 0.842 1 98.75 119 VAL A O 1
ATOM 922 N N . GLY A 1 120 ? 9.852 7.332 0.295 1 98.69 120 GLY A N 1
ATOM 923 C CA . GLY A 1 120 ? 11.016 7.273 -0.578 1 98.69 120 GLY A CA 1
ATOM 924 C C . GLY A 1 120 ? 10.688 6.785 -1.977 1 98.69 120 GLY A C 1
ATOM 925 O O . GLY A 1 120 ? 9.594 6.262 -2.217 1 98.69 120 GLY A O 1
ATOM 926 N N . SER A 1 121 ? 11.625 7.012 -2.906 1 98.81 121 SER A N 1
ATOM 927 C CA . SER A 1 121 ? 11.477 6.5 -4.266 1 98.81 121 SER A CA 1
ATOM 928 C C . SER A 1 121 ? 12.828 6.258 -4.918 1 98.81 121 SER A C 1
ATOM 930 O O . SER A 1 121 ? 13.844 6.812 -4.488 1 98.81 121 SER A O 1
ATOM 932 N N . CYS A 1 122 ? 12.812 5.398 -5.832 1 98.69 122 CYS A N 1
ATOM 933 C CA . CYS A 1 122 ? 13.992 5.152 -6.656 1 98.69 122 CYS A CA 1
ATOM 934 C C . CYS A 1 122 ? 13.609 4.488 -7.973 1 98.69 122 CYS A C 1
ATOM 936 O O . CYS A 1 122 ? 12.43 4.234 -8.227 1 98.69 122 CYS A O 1
ATOM 938 N N . ASP A 1 123 ? 14.594 4.383 -8.852 1 98.69 123 ASP A N 1
ATOM 939 C CA . ASP A 1 123 ? 14.469 3.727 -10.148 1 98.69 123 ASP A CA 1
ATOM 940 C C . ASP A 1 123 ? 15.531 2.643 -10.32 1 98.69 123 ASP A C 1
ATOM 942 O O . ASP A 1 123 ? 16.734 2.924 -10.25 1 98.69 123 ASP A O 1
ATOM 946 N N . VAL A 1 124 ? 15.07 1.441 -10.516 1 98.62 124 VAL A N 1
ATOM 947 C CA . VAL A 1 124 ? 16.047 0.367 -10.656 1 98.62 124 VAL A CA 1
ATOM 948 C C . VAL A 1 124 ? 16.562 0.316 -12.094 1 98.62 124 VAL A C 1
ATOM 950 O O . VAL A 1 124 ? 17.5 -0.42 -12.398 1 98.62 124 VAL A O 1
ATOM 953 N N . LYS A 1 125 ? 15.969 1.015 -13.086 1 97.19 125 LYS A N 1
ATOM 954 C CA . LYS A 1 125 ? 16.422 1.297 -14.438 1 97.19 125 LYS A CA 1
ATOM 955 C C . LYS A 1 125 ? 16.312 0.058 -15.328 1 97.19 125 LYS A C 1
ATOM 957 O O . LYS A 1 125 ? 17.156 -0.158 -16.203 1 97.19 125 LYS A O 1
ATOM 962 N N . PHE A 1 126 ? 15.438 -0.895 -14.992 1 98 126 PHE A N 1
ATOM 963 C CA . PHE A 1 126 ? 15.062 -2.002 -15.867 1 98 126 PHE A CA 1
ATOM 964 C C . PHE A 1 126 ? 13.602 -2.367 -15.672 1 98 126 PHE A C 1
ATOM 966 O O . PHE A 1 126 ? 13.047 -2.205 -14.578 1 98 126 PHE A O 1
ATOM 973 N N . PRO A 1 127 ? 13.016 -2.84 -16.781 1 98.19 127 PRO A N 1
ATOM 974 C CA . PRO A 1 127 ? 11.602 -3.221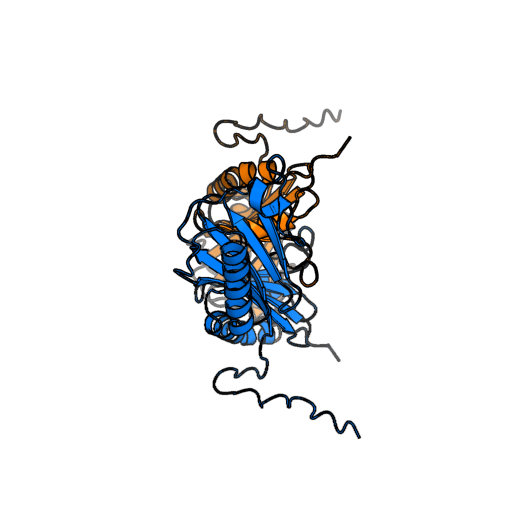 -16.656 1 98.19 127 PRO A CA 1
ATOM 975 C C . PRO A 1 127 ? 11.406 -4.477 -15.812 1 98.19 127 PRO A C 1
ATOM 977 O O . PRO A 1 127 ? 12.266 -5.359 -15.797 1 98.19 127 PRO A O 1
ATOM 980 N N . ILE A 1 128 ? 10.297 -4.566 -15.133 1 98.06 128 ILE A N 1
ATOM 981 C CA . ILE A 1 128 ? 9.984 -5.668 -14.227 1 98.06 128 ILE A CA 1
ATOM 982 C C . ILE A 1 128 ? 8.758 -6.418 -14.727 1 98.06 128 ILE A C 1
ATOM 984 O O . ILE A 1 128 ? 7.762 -5.805 -15.117 1 98.06 128 ILE A O 1
ATOM 988 N N . ARG A 1 129 ? 8.773 -7.695 -14.742 1 96.19 129 ARG A N 1
ATOM 989 C CA . ARG A 1 129 ? 7.621 -8.547 -15.023 1 96.19 129 ARG A CA 1
ATOM 990 C C . ARG A 1 129 ? 6.715 -8.664 -13.805 1 96.19 129 ARG A C 1
ATOM 992 O O . ARG A 1 129 ? 6.809 -9.633 -13.047 1 96.19 129 ARG A O 1
ATOM 999 N N . LEU A 1 130 ? 5.766 -7.781 -13.711 1 97.69 130 LEU A N 1
ATOM 1000 C CA . LEU A 1 130 ? 4.949 -7.668 -12.508 1 97.69 130 LEU A CA 1
ATOM 1001 C C . LEU A 1 130 ? 4.051 -8.891 -12.344 1 97.69 130 LEU A C 1
ATOM 1003 O O . LEU A 1 130 ? 3.783 -9.312 -11.219 1 97.69 130 LEU A O 1
ATOM 1007 N N . GLU A 1 131 ? 3.623 -9.43 -13.461 1 93.25 131 GLU A N 1
ATOM 1008 C CA . GLU A 1 131 ? 2.775 -10.617 -13.367 1 93.25 131 GLU A CA 1
ATOM 1009 C C . GLU A 1 131 ? 3.508 -11.773 -12.695 1 93.25 131 GLU A C 1
ATOM 1011 O O . GLU A 1 131 ? 2.963 -12.422 -11.797 1 93.25 131 GLU A O 1
ATOM 1016 N N . GLY A 1 132 ? 4.695 -12 -13.172 1 92.19 132 GLY A N 1
ATOM 1017 C CA . GLY A 1 132 ? 5.5 -13.047 -12.562 1 92.19 132 GLY A CA 1
ATOM 1018 C C . GLY A 1 132 ? 5.754 -12.82 -11.086 1 92.19 132 GLY A C 1
ATOM 1019 O O . GLY A 1 132 ? 5.652 -13.75 -10.281 1 92.19 132 GLY A O 1
ATOM 1020 N N . LEU A 1 133 ? 6.035 -11.609 -10.766 1 96.38 133 LEU A N 1
ATOM 1021 C CA . LEU A 1 133 ? 6.281 -11.234 -9.383 1 96.38 133 LEU A CA 1
ATOM 1022 C C . LEU A 1 133 ? 5.035 -11.445 -8.531 1 96.38 133 LEU A C 1
ATOM 1024 O O . LEU A 1 133 ? 5.105 -12.031 -7.445 1 96.38 133 LEU A O 1
ATOM 1028 N N . ALA A 1 134 ? 3.914 -11.016 -9.008 1 96.38 134 ALA A N 1
ATOM 1029 C CA . ALA A 1 134 ? 2.652 -11.164 -8.289 1 96.38 134 ALA A CA 1
ATOM 1030 C C . ALA A 1 134 ? 2.326 -12.641 -8.062 1 96.38 134 ALA A C 1
ATOM 1032 O O . ALA A 1 134 ? 1.79 -13.008 -7.012 1 96.38 134 ALA A O 1
ATOM 1033 N N . TYR A 1 135 ? 2.648 -13.43 -9.031 1 91.69 135 TYR A N 1
ATOM 1034 C CA . TYR A 1 135 ? 2.41 -14.867 -8.938 1 91.69 135 TYR A CA 1
ATOM 1035 C C . TYR A 1 135 ? 3.285 -15.492 -7.859 1 91.69 135 TYR A C 1
ATOM 1037 O O . TYR A 1 135 ? 2.795 -16.25 -7.012 1 91.69 135 TYR A O 1
ATOM 1045 N N . SER A 1 136 ? 4.461 -15.133 -7.855 1 91.69 136 SER A N 1
ATOM 1046 C CA . SER A 1 136 ? 5.434 -15.75 -6.961 1 91.69 136 SER A CA 1
ATOM 1047 C C . SER A 1 136 ? 5.281 -15.234 -5.535 1 91.69 136 SER A C 1
ATOM 1049 O O . SER A 1 136 ? 5.547 -15.953 -4.574 1 91.69 136 SER A O 1
ATOM 1051 N N . HIS A 1 137 ? 4.805 -14.023 -5.441 1 95.38 137 HIS A N 1
ATOM 1052 C CA . HIS A 1 137 ? 4.668 -13.398 -4.133 1 95.38 137 HIS A CA 1
ATOM 1053 C C . HIS A 1 137 ? 3.215 -13.031 -3.844 1 95.38 137 HIS A C 1
ATOM 1055 O O . HIS A 1 137 ? 2.934 -11.969 -3.293 1 95.38 137 HIS A O 1
ATOM 1061 N N . GLY A 1 138 ? 2.355 -13.867 -4.148 1 94.56 138 GLY A N 1
ATOM 1062 C CA . GLY A 1 138 ? 0.932 -13.578 -4.133 1 94.56 138 GLY A CA 1
ATOM 1063 C C . GLY A 1 138 ? 0.408 -13.25 -2.746 1 94.56 138 GLY A C 1
ATOM 1064 O O . GLY A 1 138 ? -0.528 -12.461 -2.6 1 94.56 138 GLY A O 1
ATOM 1065 N N . ALA A 1 139 ? 1.062 -13.812 -1.715 1 94.12 139 ALA A N 1
ATOM 1066 C CA . ALA A 1 139 ? 0.623 -13.578 -0.341 1 94.12 139 ALA A CA 1
ATOM 1067 C C . ALA A 1 139 ? 0.958 -12.156 0.108 1 94.12 139 ALA A C 1
ATOM 1069 O O . ALA A 1 139 ? 0.315 -11.617 1.012 1 94.12 139 ALA A O 1
ATOM 1070 N N . PHE A 1 140 ? 1.932 -11.539 -0.606 1 96.31 140 PHE A N 1
ATOM 1071 C CA . PHE A 1 140 ? 2.463 -10.266 -0.124 1 96.31 140 PHE A CA 1
ATOM 1072 C C . PHE A 1 140 ? 2.268 -9.172 -1.164 1 96.31 140 PHE A C 1
ATOM 1074 O O . PHE A 1 140 ? 2.705 -8.039 -0.965 1 96.31 140 PHE A O 1
ATOM 1081 N N . SER A 1 141 ? 1.657 -9.555 -2.25 1 98.06 141 SER A N 1
ATOM 1082 C CA . SER A 1 141 ? 1.573 -8.539 -3.299 1 98.06 141 SER A CA 1
ATOM 1083 C C . SER A 1 141 ? 0.254 -8.641 -4.059 1 98.06 141 SER A C 1
ATOM 1085 O O . SER A 1 141 ? -0.466 -9.633 -3.934 1 98.06 141 SER A O 1
ATOM 1087 N N . SER A 1 142 ? -0.07 -7.641 -4.719 1 97.94 142 SER A N 1
ATOM 1088 C CA . SER A 1 142 ? -1.249 -7.535 -5.574 1 97.94 142 SER A CA 1
ATOM 1089 C C . SER A 1 142 ? -0.939 -6.758 -6.852 1 97.94 142 SER A C 1
ATOM 1091 O O . SER A 1 142 ? -0.286 -5.715 -6.805 1 97.94 142 SER A O 1
ATOM 1093 N N . TYR A 1 143 ? -1.381 -7.359 -7.914 1 98.19 143 TYR A N 1
ATOM 1094 C CA . TYR A 1 143 ? -1.261 -6.695 -9.211 1 98.19 143 TYR A CA 1
ATOM 1095 C C . TYR A 1 143 ? -2.516 -6.902 -10.047 1 98.19 143 TYR A C 1
ATOM 1097 O O . TYR A 1 143 ? -2.777 -8.016 -10.516 1 98.19 143 TYR A O 1
ATOM 1105 N N . GLU A 1 144 ? -3.252 -5.895 -10.125 1 97.44 144 GLU A N 1
ATOM 1106 C CA . GLU A 1 144 ? -4.465 -5.828 -10.93 1 97.44 144 GLU A CA 1
ATOM 1107 C C . GLU A 1 144 ? -4.422 -4.641 -11.891 1 97.44 144 GLU A C 1
ATOM 1109 O O . GLU A 1 144 ? -4.973 -3.576 -11.594 1 97.44 144 GLU A O 1
ATOM 1114 N N . PRO A 1 145 ? -3.951 -4.852 -13.102 1 96.5 145 PRO A N 1
ATOM 1115 C CA . PRO A 1 145 ? -3.684 -3.742 -14.016 1 96.5 145 PRO A CA 1
ATOM 1116 C C . PRO A 1 145 ? -4.934 -2.924 -14.336 1 96.5 145 PRO A C 1
ATOM 1118 O O . PRO A 1 145 ? -4.84 -1.721 -14.594 1 96.5 145 PRO A O 1
ATOM 1121 N N . GLU A 1 146 ? -6.035 -3.547 -14.242 1 95.31 146 GLU A N 1
ATOM 1122 C CA . GLU A 1 146 ? -7.277 -2.852 -14.562 1 95.31 146 GLU A CA 1
ATOM 1123 C C . GLU A 1 146 ? -7.668 -1.876 -13.453 1 95.31 146 GLU A C 1
ATOM 1125 O O . GLU A 1 146 ? -8.438 -0.941 -13.688 1 95.31 146 GLU A O 1
ATOM 1130 N N . LEU A 1 147 ? -7.176 -2.164 -12.25 1 96.19 147 LEU A N 1
ATOM 1131 C CA . LEU A 1 147 ? -7.488 -1.306 -11.117 1 96.19 147 LEU A CA 1
ATOM 1132 C C . LEU A 1 147 ? -6.383 -0.278 -10.891 1 96.19 147 LEU A C 1
ATOM 1134 O O . LEU A 1 147 ? -6.664 0.903 -10.672 1 96.19 147 LEU A O 1
ATOM 1138 N N . PHE A 1 148 ? -5.168 -0.764 -11.094 1 95.38 148 PHE A N 1
ATOM 1139 C CA . PHE A 1 148 ? -3.98 0.042 -10.836 1 95.38 148 PHE A CA 1
ATOM 1140 C C . PHE A 1 148 ? -2.781 -0.501 -11.602 1 95.38 148 PHE A C 1
ATOM 1142 O O . PHE A 1 148 ? -2.568 -1.715 -11.656 1 95.38 148 PHE A O 1
ATOM 1149 N N . PRO A 1 149 ? -2.008 0.368 -12.148 1 95.94 149 PRO A N 1
ATOM 1150 C CA . PRO A 1 149 ? -0.954 -0.103 -13.055 1 95.94 149 PRO A CA 1
ATOM 1151 C C . PRO A 1 149 ? 0.275 -0.618 -12.305 1 95.94 149 PRO A C 1
ATOM 1153 O O . PRO A 1 149 ? 1.154 -1.237 -12.906 1 95.94 149 PRO A O 1
ATOM 1156 N N . GLY A 1 150 ? 0.413 -0.353 -11.102 1 98.12 150 GLY A N 1
ATOM 1157 C CA . GLY A 1 150 ? 1.546 -0.824 -10.32 1 98.12 150 GLY A CA 1
ATOM 1158 C C . GLY A 1 150 ? 1.214 -2.02 -9.445 1 98.12 150 GLY A C 1
ATOM 1159 O O . GLY A 1 150 ? 0.041 -2.336 -9.234 1 98.12 150 GLY A O 1
ATOM 1160 N N . LEU A 1 151 ? 2.27 -2.721 -9.055 1 98.81 151 LEU A N 1
ATOM 1161 C CA . LEU A 1 151 ? 2.141 -3.789 -8.07 1 98.81 151 LEU A CA 1
ATOM 1162 C C . LEU A 1 151 ? 2.293 -3.248 -6.652 1 98.81 151 LEU A C 1
ATOM 1164 O O . LEU A 1 151 ? 3.172 -2.424 -6.391 1 98.81 151 LEU A O 1
ATOM 1168 N N . ILE A 1 152 ? 1.381 -3.6 -5.797 1 98.81 152 ILE A N 1
ATOM 1169 C CA . ILE A 1 152 ? 1.463 -3.252 -4.383 1 98.81 152 ILE A CA 1
ATOM 1170 C C . ILE A 1 152 ? 2.141 -4.383 -3.613 1 98.81 152 ILE A C 1
ATOM 1172 O O . ILE A 1 152 ? 1.652 -5.516 -3.602 1 98.81 152 ILE A O 1
ATOM 1176 N N . TYR A 1 153 ? 3.248 -4.117 -2.963 1 98.88 153 TYR A N 1
ATOM 1177 C CA . TYR A 1 153 ? 3.975 -5.094 -2.16 1 98.88 153 TYR A CA 1
ATOM 1178 C C . TYR A 1 153 ? 3.938 -4.719 -0.682 1 98.88 153 TYR A C 1
ATOM 1180 O O . TYR A 1 153 ? 4.316 -3.609 -0.306 1 98.88 153 TYR A O 1
ATOM 1188 N N . ARG A 1 154 ? 3.49 -5.555 0.123 1 98.62 154 ARG A N 1
ATOM 1189 C CA . ARG A 1 154 ? 3.404 -5.352 1.565 1 98.62 154 ARG A CA 1
ATOM 1190 C C . ARG A 1 154 ? 4.508 -6.113 2.293 1 98.62 154 ARG A C 1
ATOM 1192 O O . ARG A 1 154 ? 4.367 -7.305 2.572 1 98.62 154 ARG A O 1
ATOM 1199 N N . MET A 1 155 ? 5.5 -5.41 2.631 1 98.31 155 MET A N 1
ATOM 1200 C CA . MET A 1 155 ? 6.621 -6.027 3.336 1 98.31 155 MET A CA 1
ATOM 1201 C C . MET A 1 155 ? 6.363 -6.07 4.84 1 98.31 155 MET A C 1
ATOM 1203 O O . MET A 1 155 ? 5.973 -5.066 5.434 1 98.31 155 MET A O 1
ATOM 1207 N N . LYS A 1 156 ? 6.613 -7.207 5.449 1 96.38 156 LYS A N 1
ATOM 1208 C CA . LYS A 1 156 ? 6.305 -7.395 6.863 1 96.38 156 LYS A CA 1
ATOM 1209 C C . LYS A 1 156 ? 7.426 -6.848 7.746 1 96.38 156 LYS A C 1
ATOM 1211 O O . LYS A 1 156 ? 7.16 -6.262 8.797 1 96.38 156 LYS A O 1
ATOM 1216 N N . GLN A 1 157 ? 8.68 -7.102 7.184 1 97 157 GLN A N 1
ATOM 1217 C CA . GLN A 1 157 ? 9.844 -6.664 7.941 1 97 157 GLN A CA 1
ATOM 1218 C C . GLN A 1 157 ? 10.93 -6.125 7.016 1 97 157 GLN A C 1
ATOM 1220 O O . GLN A 1 157 ? 11.594 -6.895 6.312 1 97 157 GLN A O 1
ATOM 1225 N N . PRO A 1 158 ? 11.125 -4.812 7.156 1 98.06 158 PRO A N 1
ATOM 1226 C CA . PRO A 1 158 ? 10.352 -3.809 7.887 1 98.06 158 PRO A CA 1
ATOM 1227 C C . PRO A 1 158 ? 8.945 -3.619 7.324 1 98.06 158 PRO A C 1
ATOM 1229 O O . PRO A 1 158 ? 8.68 -3.998 6.184 1 98.06 158 PRO A O 1
ATOM 1232 N N . LYS A 1 159 ? 8.055 -3.092 8.148 1 96.94 159 LYS A N 1
ATOM 1233 C CA . LYS A 1 159 ? 6.668 -2.891 7.742 1 96.94 159 LYS A CA 1
ATOM 1234 C C . LYS A 1 159 ? 6.543 -1.721 6.773 1 96.94 159 LYS A C 1
ATOM 1236 O O . LYS A 1 159 ? 6.234 -0.6 7.18 1 96.94 159 LYS A O 1
ATOM 1241 N N . ILE A 1 160 ? 6.789 -2.029 5.484 1 98.31 160 ILE A N 1
ATOM 1242 C CA . ILE A 1 160 ? 6.832 -1.035 4.418 1 98.31 160 ILE A CA 1
ATOM 1243 C C . ILE A 1 160 ? 5.953 -1.484 3.256 1 98.31 160 ILE A C 1
ATOM 1245 O O . ILE A 1 160 ? 5.871 -2.678 2.953 1 98.31 160 ILE A O 1
ATOM 1249 N N . VAL A 1 161 ? 5.285 -0.542 2.682 1 98.88 161 VAL A N 1
ATOM 1250 C CA . VAL A 1 161 ? 4.535 -0.791 1.454 1 98.88 161 VAL A CA 1
ATOM 1251 C C . VAL A 1 161 ? 5.312 -0.245 0.257 1 98.88 161 VAL A C 1
ATOM 1253 O O . VAL A 1 161 ? 5.844 0.866 0.31 1 98.88 161 VAL A O 1
ATOM 1256 N N . LEU A 1 162 ? 5.402 -1.023 -0.767 1 98.88 162 LEU A N 1
ATOM 1257 C CA . LEU A 1 162 ? 6.074 -0.615 -1.995 1 98.88 162 LEU A CA 1
ATOM 1258 C C . LEU A 1 162 ? 5.102 -0.604 -3.17 1 98.88 162 LEU A C 1
ATOM 1260 O O . LEU A 1 162 ? 4.277 -1.51 -3.305 1 98.88 162 LEU A O 1
ATOM 1264 N N . LEU A 1 163 ? 5.172 0.414 -3.928 1 98.88 163 LEU A N 1
ATOM 1265 C CA . LEU A 1 163 ? 4.625 0.394 -5.277 1 98.88 163 LEU A CA 1
ATOM 1266 C C . LEU A 1 163 ? 5.715 0.114 -6.305 1 98.88 163 LEU A C 1
ATOM 1268 O O . LEU A 1 163 ? 6.754 0.78 -6.312 1 98.88 163 LEU A O 1
ATOM 1272 N N . ILE A 1 164 ? 5.48 -0.888 -7.062 1 98.88 164 ILE A N 1
ATOM 1273 C CA . ILE A 1 164 ? 6.438 -1.296 -8.086 1 98.88 164 ILE A CA 1
ATOM 1274 C C . ILE A 1 164 ? 5.809 -1.155 -9.469 1 98.88 164 ILE A C 1
ATOM 1276 O O . ILE A 1 164 ? 4.73 -1.692 -9.727 1 98.88 164 ILE A O 1
ATOM 1280 N N . PHE A 1 165 ? 6.473 -0.458 -10.328 1 98.75 165 PHE A N 1
ATOM 1281 C CA . PHE A 1 165 ? 5.957 -0.234 -11.672 1 98.75 165 PHE A CA 1
ATOM 1282 C C . PHE A 1 165 ? 6.777 -1.005 -12.703 1 98.75 165 PHE A C 1
ATOM 1284 O O . PHE A 1 165 ? 7.949 -1.307 -12.469 1 98.75 165 PHE A O 1
ATOM 1291 N N . VAL A 1 166 ? 6.156 -1.277 -13.82 1 98.31 166 VAL A N 1
ATOM 1292 C CA . VAL A 1 166 ? 6.797 -2.033 -14.898 1 98.31 166 VAL A CA 1
ATOM 1293 C C . VAL A 1 166 ? 8.094 -1.34 -15.312 1 98.31 166 VAL A C 1
ATOM 1295 O O . VAL A 1 166 ? 9.094 -2 -15.609 1 98.31 166 VAL A O 1
ATOM 1298 N N . SER A 1 167 ? 8.109 -0.012 -15.266 1 98.19 167 SER A N 1
ATOM 1299 C CA . SER A 1 167 ? 9.242 0.79 -15.719 1 98.19 167 SER A CA 1
ATOM 1300 C C . SER A 1 167 ? 10.461 0.582 -14.82 1 98.19 167 SER A C 1
ATOM 1302 O O . SER A 1 167 ? 11.578 0.936 -15.195 1 98.19 167 SER A O 1
ATOM 1304 N N . GLY A 1 168 ? 10.234 0.143 -13.672 1 98.69 168 GLY A N 1
ATOM 1305 C CA . GLY A 1 168 ? 11.312 0.003 -12.703 1 98.69 168 GLY A CA 1
ATOM 1306 C C . GLY A 1 168 ? 11.266 1.033 -11.594 1 98.69 168 GLY A C 1
ATOM 1307 O O . GLY A 1 168 ? 12.07 0.99 -10.664 1 98.69 168 GLY A O 1
ATOM 1308 N N . LYS A 1 169 ? 10.297 1.922 -11.68 1 98.81 169 LYS A N 1
ATOM 1309 C CA . LYS A 1 169 ? 10.109 2.896 -10.609 1 98.81 169 LYS A CA 1
ATOM 1310 C C . LYS A 1 169 ? 9.531 2.234 -9.359 1 98.81 169 LYS A C 1
ATOM 1312 O O . LYS A 1 169 ? 8.633 1.393 -9.461 1 98.81 169 LYS A O 1
ATOM 1317 N N . ILE A 1 170 ? 10.133 2.633 -8.211 1 98.88 170 ILE A N 1
ATOM 1318 C CA . ILE A 1 170 ? 9.719 2.076 -6.926 1 98.88 170 ILE A CA 1
ATOM 1319 C C . ILE A 1 170 ? 9.352 3.207 -5.969 1 98.88 170 ILE A C 1
ATOM 1321 O O . ILE A 1 170 ? 10.062 4.215 -5.887 1 98.88 170 ILE A O 1
ATOM 1325 N N . VAL A 1 171 ? 8.258 3.08 -5.32 1 98.88 171 VAL A N 1
ATOM 1326 C CA . VAL A 1 171 ? 7.863 3.98 -4.242 1 98.88 171 VAL A CA 1
ATOM 1327 C C . VAL A 1 171 ? 7.801 3.211 -2.926 1 98.88 171 VAL A C 1
ATOM 1329 O O . VAL A 1 171 ? 7.289 2.09 -2.877 1 98.88 171 VAL A O 1
ATOM 1332 N N . LEU A 1 172 ? 8.367 3.738 -1.875 1 98.81 172 LEU A N 1
ATOM 1333 C CA . LEU A 1 172 ? 8.367 3.125 -0.551 1 98.81 172 LEU A CA 1
ATOM 1334 C C . LEU A 1 172 ? 7.707 4.047 0.473 1 98.81 172 LEU A C 1
ATOM 1336 O O . LEU A 1 172 ? 7.988 5.246 0.5 1 98.81 172 LEU A O 1
ATOM 1340 N N . THR A 1 173 ? 6.82 3.529 1.29 1 98.69 173 THR A N 1
ATOM 1341 C CA . THR A 1 173 ? 6.172 4.355 2.303 1 98.69 173 THR A CA 1
ATOM 1342 C C . THR A 1 173 ? 5.887 3.545 3.562 1 98.69 173 THR A C 1
ATOM 1344 O O . THR A 1 173 ? 5.793 2.316 3.51 1 98.69 173 THR A O 1
ATOM 1347 N N . GLY A 1 174 ? 5.855 4.215 4.699 1 98.44 174 GLY A N 1
ATOM 1348 C CA . GLY A 1 174 ? 5.5 3.576 5.957 1 98.44 174 GLY A CA 1
ATOM 1349 C C . GLY A 1 174 ? 6.625 3.6 6.977 1 98.44 174 GLY A C 1
ATOM 1350 O O . GLY A 1 174 ? 6.418 3.26 8.141 1 98.44 174 GLY A O 1
ATOM 1351 N N . ALA A 1 175 ? 7.754 4.082 6.555 1 98.5 175 ALA A N 1
ATOM 1352 C CA . ALA A 1 175 ? 8.906 4.066 7.453 1 98.5 175 ALA A CA 1
ATOM 1353 C C . ALA A 1 175 ? 8.836 5.215 8.453 1 98.5 175 ALA A C 1
ATOM 1355 O O . ALA A 1 175 ? 8.359 6.305 8.125 1 98.5 175 ALA A O 1
ATOM 1356 N N . LYS A 1 176 ? 9.383 4.977 9.617 1 97.69 176 LYS A N 1
ATOM 1357 C CA . LYS A 1 176 ? 9.5 6.023 10.625 1 97.69 176 LYS A CA 1
ATOM 1358 C C . LYS A 1 176 ? 10.953 6.438 10.828 1 97.69 176 LYS A C 1
ATOM 1360 O O . LYS A 1 176 ? 11.227 7.473 11.445 1 97.69 176 LYS A O 1
ATOM 1365 N N . VAL A 1 177 ? 11.812 5.586 10.352 1 97.62 177 VAL A N 1
ATOM 1366 C CA . VAL A 1 177 ? 13.234 5.922 10.344 1 97.62 177 VAL A CA 1
ATOM 1367 C C . VAL A 1 177 ? 13.82 5.633 8.961 1 97.62 177 VAL A C 1
ATOM 1369 O O . VAL A 1 177 ? 13.422 4.672 8.297 1 97.62 177 VAL A O 1
ATOM 1372 N N . ARG A 1 178 ? 14.742 6.418 8.57 1 96.5 178 ARG A N 1
ATOM 1373 C CA . ARG A 1 178 ? 15.32 6.383 7.234 1 96.5 178 ARG A CA 1
ATOM 1374 C C . ARG A 1 178 ? 15.844 4.988 6.902 1 96.5 178 ARG A C 1
ATOM 1376 O O . ARG A 1 178 ? 15.688 4.508 5.777 1 96.5 178 ARG A O 1
ATOM 1383 N N . ASP A 1 179 ? 16.406 4.328 7.855 1 97.19 179 ASP A N 1
ATOM 1384 C CA . ASP A 1 179 ? 17.062 3.041 7.625 1 97.19 179 ASP A CA 1
ATOM 1385 C C . ASP A 1 179 ? 16.047 1.979 7.219 1 97.19 179 ASP A C 1
ATOM 1387 O O . ASP A 1 179 ? 16.359 1.05 6.477 1 97.19 179 ASP A O 1
ATOM 1391 N N . GLU A 1 180 ? 14.836 2.07 7.68 1 98.38 180 GLU A N 1
ATOM 1392 C CA . GLU A 1 180 ? 13.789 1.131 7.281 1 98.38 180 GLU A CA 1
ATOM 1393 C C . GLU A 1 180 ? 13.539 1.189 5.777 1 98.38 180 GLU A C 1
ATOM 1395 O O . GLU A 1 180 ? 13.305 0.16 5.141 1 98.38 180 GLU A O 1
ATOM 1400 N N . THR A 1 181 ? 13.602 2.363 5.238 1 98.5 181 THR A N 1
ATOM 1401 C CA . THR A 1 181 ? 13.414 2.545 3.801 1 98.5 181 THR A CA 1
ATOM 1402 C C . THR A 1 181 ? 14.523 1.844 3.02 1 98.5 181 THR A C 1
ATOM 1404 O O . THR A 1 181 ? 14.25 1.113 2.064 1 98.5 181 THR A O 1
ATOM 1407 N N . TYR A 1 182 ? 15.695 2.043 3.484 1 98.38 182 TYR A N 1
ATOM 1408 C CA . TYR A 1 182 ? 16.844 1.469 2.793 1 98.38 182 TYR A CA 1
ATOM 1409 C C . TYR A 1 182 ? 16.859 -0.05 2.918 1 98.38 182 TYR A C 1
ATOM 1411 O O . TYR A 1 182 ? 17.094 -0.757 1.938 1 98.38 182 TYR A O 1
ATOM 1419 N N . THR A 1 183 ? 16.578 -0.543 4.082 1 98.5 183 THR A N 1
ATOM 1420 C CA . THR A 1 183 ? 16.531 -1.982 4.316 1 98.5 183 THR A CA 1
ATOM 1421 C C . THR A 1 183 ? 15.445 -2.629 3.455 1 98.5 183 THR A C 1
ATOM 1423 O O . THR A 1 183 ? 15.672 -3.676 2.846 1 98.5 183 THR A O 1
ATOM 1426 N N . ALA A 1 184 ? 14.305 -1.974 3.414 1 98.81 184 ALA A N 1
ATOM 1427 C CA . ALA A 1 184 ? 13.211 -2.5 2.604 1 98.81 184 ALA A CA 1
ATOM 1428 C C . ALA A 1 184 ? 13.617 -2.611 1.137 1 98.81 184 ALA A C 1
ATOM 1430 O O . ALA A 1 184 ? 13.375 -3.637 0.496 1 98.81 184 ALA A O 1
ATOM 1431 N N . PHE A 1 185 ? 14.289 -1.592 0.636 1 98.88 185 PHE A N 1
ATOM 1432 C CA . PHE A 1 185 ? 14.688 -1.6 -0.767 1 98.88 185 PHE A CA 1
ATOM 1433 C C . PHE A 1 185 ? 15.719 -2.695 -1.032 1 98.88 185 PHE A C 1
ATOM 1435 O O . PHE A 1 185 ? 15.602 -3.434 -2.012 1 98.88 185 PHE A O 1
ATOM 1442 N N . GLU A 1 186 ? 16.641 -2.775 -0.139 1 98.69 186 GLU A N 1
ATOM 1443 C CA . GLU A 1 186 ? 17.672 -3.783 -0.34 1 98.69 186 GLU A CA 1
ATOM 1444 C C . GLU A 1 186 ? 17.094 -5.191 -0.248 1 98.69 186 GLU A C 1
ATOM 1446 O O . GLU A 1 186 ? 17.578 -6.113 -0.911 1 98.69 186 GLU A O 1
ATOM 1451 N N . ASN A 1 187 ? 16.078 -5.375 0.553 1 98.44 187 ASN A N 1
ATOM 1452 C CA . ASN A 1 187 ? 15.406 -6.668 0.658 1 98.44 187 ASN A CA 1
ATOM 1453 C C . ASN A 1 187 ? 14.672 -7.027 -0.632 1 98.44 187 ASN A C 1
ATOM 1455 O O . ASN A 1 187 ? 14.641 -8.195 -1.027 1 98.44 187 ASN A O 1
ATOM 1459 N N . ILE A 1 188 ? 14.109 -6 -1.299 1 98.62 188 ILE A N 1
ATOM 1460 C CA . ILE A 1 188 ? 13.273 -6.289 -2.453 1 98.62 188 ILE A CA 1
ATOM 1461 C C . ILE A 1 188 ? 14.117 -6.301 -3.723 1 98.62 188 ILE A C 1
ATOM 1463 O O . ILE A 1 188 ? 13.719 -6.875 -4.738 1 98.62 188 ILE A O 1
ATOM 1467 N N . TYR A 1 189 ? 15.227 -5.707 -3.727 1 98.62 189 TYR A N 1
ATOM 1468 C CA . TYR A 1 189 ? 16.031 -5.508 -4.93 1 98.62 189 TYR A CA 1
ATOM 1469 C C . TYR A 1 189 ? 16.344 -6.84 -5.598 1 98.62 189 TYR A C 1
ATOM 1471 O O . TYR A 1 189 ? 16.188 -6.984 -6.812 1 98.62 189 TYR A O 1
ATOM 1479 N N . PRO A 1 190 ? 16.766 -7.898 -4.867 1 97.69 190 PRO A N 1
ATOM 1480 C CA . PRO A 1 190 ? 17.031 -9.18 -5.523 1 97.69 190 PRO A CA 1
ATOM 1481 C C . PRO A 1 190 ? 15.797 -9.758 -6.207 1 97.69 190 PRO A C 1
ATOM 1483 O O . PRO A 1 190 ? 15.906 -10.391 -7.262 1 97.69 190 PRO A O 1
ATOM 1486 N N . VAL A 1 191 ? 14.695 -9.586 -5.586 1 97.19 191 VAL A N 1
ATOM 1487 C CA . VAL A 1 191 ? 13.445 -10.055 -6.164 1 97.19 191 VAL A CA 1
ATOM 1488 C C . VAL A 1 191 ? 13.18 -9.328 -7.48 1 97.19 191 VAL A C 1
ATOM 1490 O O . VAL A 1 191 ? 12.82 -9.953 -8.484 1 97.19 191 VAL A O 1
ATOM 1493 N N . LEU A 1 192 ? 13.375 -7.996 -7.473 1 98.31 192 LEU A N 1
ATOM 1494 C CA . LEU A 1 192 ? 13.172 -7.215 -8.688 1 98.31 192 LEU A CA 1
ATOM 1495 C C . LEU A 1 192 ? 14.109 -7.68 -9.797 1 98.31 192 LEU A C 1
ATOM 1497 O O . LEU A 1 192 ? 13.711 -7.766 -10.961 1 98.31 192 LEU A O 1
ATOM 1501 N N . THR A 1 193 ? 15.289 -7.98 -9.43 1 96.75 193 THR A N 1
ATOM 1502 C CA . THR A 1 193 ? 16.281 -8.445 -10.391 1 96.75 193 THR A CA 1
ATOM 1503 C C . THR A 1 193 ? 15.875 -9.789 -10.984 1 96.75 193 THR A C 1
ATOM 1505 O O . THR A 1 193 ? 16.047 -10.023 -12.18 1 96.75 193 THR A O 1
ATOM 1508 N N . GLU A 1 194 ? 15.352 -10.609 -10.141 1 94.44 194 GLU A N 1
ATOM 1509 C CA . GLU A 1 194 ? 14.883 -11.914 -10.594 1 94.44 194 GLU A CA 1
ATOM 1510 C C . GLU A 1 194 ? 13.789 -11.781 -11.648 1 94.44 194 GLU A C 1
ATOM 1512 O O . GLU A 1 194 ? 13.703 -12.602 -12.57 1 94.44 194 GLU A O 1
ATOM 1517 N N . PHE A 1 195 ? 13.008 -10.75 -11.586 1 96.06 195 PHE A N 1
ATOM 1518 C CA . PHE A 1 195 ? 11.875 -10.609 -12.492 1 96.06 195 PHE A CA 1
ATOM 1519 C C . PHE A 1 195 ? 12.133 -9.508 -13.516 1 96.06 195 PHE A C 1
ATOM 1521 O O . PHE A 1 195 ? 11.195 -8.93 -14.055 1 96.06 195 PHE A O 1
ATOM 1528 N N . ARG A 1 196 ? 13.375 -9.211 -13.695 1 95.75 196 ARG A N 1
ATOM 1529 C CA . ARG A 1 196 ? 13.742 -8.281 -14.766 1 95.75 196 ARG A CA 1
ATOM 1530 C C . ARG A 1 196 ? 13.305 -8.805 -16.125 1 95.75 196 ARG A C 1
ATOM 1532 O O . ARG A 1 196 ? 13.484 -9.992 -16.422 1 95.75 196 ARG A O 1
ATOM 1539 N N . LYS A 1 197 ? 12.656 -7.945 -16.891 1 89.75 197 LYS A N 1
ATOM 1540 C CA . LYS A 1 197 ? 12.297 -8.328 -18.25 1 89.75 197 LYS A CA 1
ATOM 1541 C C . LYS A 1 197 ? 13.539 -8.43 -19.141 1 89.75 197 LYS A C 1
ATOM 1543 O O . LYS A 1 197 ? 14.312 -7.477 -19.234 1 89.75 197 LYS A O 1
ATOM 1548 N N . ILE A 1 198 ? 13.93 -9.602 -19.562 1 78.5 198 ILE A N 1
ATOM 1549 C CA . ILE A 1 198 ? 15.102 -9.773 -20.406 1 78.5 198 ILE A CA 1
ATOM 1550 C C . ILE A 1 198 ? 14.734 -9.477 -21.859 1 78.5 198 ILE A C 1
ATOM 1552 O O . ILE A 1 198 ? 13.664 -9.852 -22.328 1 78.5 198 ILE A O 1
ATOM 1556 N N . GLN A 1 199 ? 15.297 -8.367 -22.453 1 63.66 199 GLN A N 1
ATOM 1557 C CA . GLN A 1 199 ? 15.117 -8.102 -23.875 1 63.66 199 GLN A CA 1
ATOM 1558 C C . GLN A 1 199 ? 15.531 -9.305 -24.719 1 63.66 199 GLN A C 1
ATOM 1560 O O . GLN A 1 199 ? 16.547 -9.945 -24.438 1 63.66 199 GLN A O 1
ATOM 1565 N N . GLN A 1 200 ? 14.609 -10.18 -25.125 1 50.22 200 GLN A N 1
ATOM 1566 C CA . GLN A 1 200 ? 15.062 -11.109 -26.156 1 50.22 200 GLN A CA 1
ATOM 1567 C C . GLN A 1 200 ? 15.812 -10.375 -27.25 1 50.22 200 GLN A C 1
ATOM 1569 O O . GLN A 1 200 ? 15.312 -9.391 -27.812 1 50.22 200 GLN A O 1
ATOM 1574 N N . GLY A 1 201 ? 17.078 -10.18 -27.062 1 37.28 201 GLY A N 1
ATOM 1575 C CA . GLY A 1 201 ? 17.797 -9.875 -28.281 1 37.28 201 GLY A CA 1
ATOM 1576 C C . GLY A 1 201 ? 17.406 -10.781 -29.438 1 37.28 201 GLY A C 1
ATOM 1577 O O . GLY A 1 201 ? 16.891 -11.875 -29.234 1 37.28 201 GLY A O 1
ATOM 1578 N N . MET B 1 1 ? -38.344 -19.578 -24.688 1 26.95 1 MET B N 1
ATOM 1579 C CA . MET B 1 1 ? -38.031 -18.188 -25.031 1 26.95 1 MET B CA 1
ATOM 1580 C C . MET B 1 1 ? -37.406 -17.469 -23.859 1 26.95 1 MET B C 1
ATOM 1582 O O . MET B 1 1 ? -37.625 -17.812 -22.703 1 26.95 1 MET B O 1
ATOM 1586 N N . ALA B 1 2 ? -36.25 -16.516 -24.125 1 27.52 2 ALA B N 1
ATOM 1587 C CA . ALA B 1 2 ? -35.062 -16.344 -23.328 1 27.52 2 ALA B CA 1
ATOM 1588 C C . ALA B 1 2 ? -35.344 -15.633 -22.016 1 27.52 2 ALA B C 1
ATOM 1590 O O . ALA B 1 2 ? -35.312 -14.406 -21.938 1 27.52 2 ALA B O 1
ATOM 1591 N N . ASP B 1 3 ? -36.406 -15.875 -21.203 1 29.64 3 ASP B N 1
ATOM 1592 C CA . ASP B 1 3 ? -36.625 -15.102 -19.984 1 29.64 3 ASP B CA 1
ATOM 1593 C C . ASP B 1 3 ? -35.438 -15.227 -19.047 1 29.64 3 ASP B C 1
ATOM 1595 O O . ASP B 1 3 ? -35.281 -16.234 -18.344 1 29.64 3 ASP B O 1
ATOM 1599 N N . GLN B 1 4 ? -34.188 -14.859 -19.438 1 29.72 4 GLN B N 1
ATOM 1600 C CA . GLN B 1 4 ? -32.906 -14.859 -18.734 1 29.72 4 GLN B CA 1
ATOM 1601 C C . GLN B 1 4 ? -33.031 -14.234 -17.359 1 29.72 4 GLN B C 1
ATOM 1603 O O . GLN B 1 4 ? -33.469 -13.086 -17.219 1 29.72 4 GLN B O 1
ATOM 1608 N N . VAL B 1 5 ? -33.344 -14.922 -16.219 1 30.84 5 VAL B N 1
ATOM 1609 C CA . VAL B 1 5 ? -33.469 -14.609 -14.805 1 30.84 5 VAL B CA 1
ATOM 1610 C C . VAL B 1 5 ? -32.344 -13.656 -14.375 1 30.84 5 VAL B C 1
ATOM 1612 O O . VAL B 1 5 ? -31.172 -13.969 -14.516 1 30.84 5 VAL B O 1
ATOM 1615 N N . LEU B 1 6 ? -32.438 -12.336 -14.43 1 33.91 6 LEU B N 1
ATOM 1616 C CA . LEU B 1 6 ? -31.609 -11.234 -13.914 1 33.91 6 LEU B CA 1
ATOM 1617 C C . LEU B 1 6 ? -31.109 -11.547 -12.508 1 33.91 6 LEU B C 1
ATOM 1619 O O . LEU B 1 6 ? -31.906 -11.773 -11.594 1 33.91 6 LEU B O 1
ATOM 1623 N N . GLU B 1 7 ? -30.25 -12.375 -12.156 1 35.88 7 GLU B N 1
ATOM 1624 C CA . GLU B 1 7 ? -29.641 -12.742 -10.875 1 35.88 7 GLU B CA 1
ATOM 1625 C C . GLU B 1 7 ? -29.641 -11.562 -9.906 1 35.88 7 GLU B C 1
ATOM 1627 O O . GLU B 1 7 ? -29.062 -10.516 -10.195 1 35.88 7 GLU B O 1
ATOM 1632 N N . GLY B 1 8 ? -30.609 -11.172 -9.195 1 39.09 8 GLY B N 1
ATOM 1633 C CA . GLY B 1 8 ? -31.125 -10.133 -8.328 1 39.09 8 GLY B CA 1
ATOM 1634 C C . GLY B 1 8 ? -30.141 -9.664 -7.285 1 39.09 8 GLY B C 1
ATOM 1635 O O . GLY B 1 8 ? -29.375 -10.461 -6.746 1 39.09 8 GLY B O 1
ATOM 1636 N N . SER B 1 9 ? -29.5 -8.414 -7.312 1 48.22 9 SER B N 1
ATOM 1637 C CA . SER B 1 9 ? -28.734 -7.668 -6.316 1 48.22 9 SER B CA 1
ATOM 1638 C C . SER B 1 9 ? -29.234 -7.941 -4.906 1 48.22 9 SER B C 1
ATOM 1640 O O . SER B 1 9 ? -30.391 -7.633 -4.59 1 48.22 9 SER B O 1
ATOM 1642 N N . GLN B 1 10 ? -29.062 -9.125 -4.348 1 58.16 10 GLN B N 1
ATOM 1643 C CA . GLN B 1 10 ? -29.438 -9.297 -2.951 1 58.16 10 GLN B CA 1
ATOM 1644 C C . GLN B 1 10 ? -29.203 -8.016 -2.154 1 58.16 10 GLN B C 1
ATOM 1646 O O . GLN B 1 10 ? -28.266 -7.273 -2.43 1 58.16 10 GLN B O 1
ATOM 1651 N N . PRO B 1 11 ? -30.266 -7.59 -1.535 1 72.94 11 PRO B N 1
ATOM 1652 C CA . PRO B 1 11 ? -30.141 -6.387 -0.708 1 72.94 11 PRO B CA 1
ATOM 1653 C C . PRO B 1 11 ? -28.891 -6.414 0.176 1 72.94 11 PRO B C 1
ATOM 1655 O O . PRO B 1 11 ? -28.469 -7.488 0.614 1 72.94 11 PRO B O 1
ATOM 1658 N N . VAL B 1 12 ? -28.188 -5.34 0.155 1 81.56 12 VAL B N 1
ATOM 1659 C CA . VAL B 1 12 ? -26.984 -5.191 0.98 1 81.56 12 VAL B CA 1
ATOM 1660 C C . VAL B 1 12 ? -27.344 -5.391 2.451 1 81.56 12 VAL B C 1
ATOM 1662 O O . VAL B 1 12 ? -28.328 -4.824 2.938 1 81.56 12 VAL B O 1
ATOM 1665 N N . ASP B 1 13 ? -26.828 -6.371 3.076 1 87.81 13 ASP B N 1
ATOM 1666 C CA . ASP B 1 13 ? -26.938 -6.527 4.523 1 87.81 13 ASP B CA 1
ATOM 1667 C C . ASP B 1 13 ? -26.344 -5.328 5.254 1 87.81 13 ASP B C 1
ATOM 1669 O O . ASP B 1 13 ? -25.125 -5.266 5.469 1 87.81 13 ASP B O 1
ATOM 1673 N N . ILE B 1 14 ? -27.156 -4.43 5.691 1 88.44 14 ILE B N 1
ATOM 1674 C CA . ILE B 1 14 ? -26.719 -3.152 6.246 1 88.44 14 ILE B CA 1
ATOM 1675 C C . ILE B 1 14 ? -26.016 -3.383 7.578 1 88.44 14 ILE B C 1
ATOM 1677 O O . ILE B 1 14 ? -25.25 -2.533 8.039 1 88.44 14 ILE B O 1
ATOM 1681 N N . SER B 1 15 ? -26.344 -4.43 8.258 1 88.19 15 SER B N 1
ATOM 1682 C CA . SER B 1 15 ? -25.641 -4.742 9.5 1 88.19 15 SER B CA 1
ATOM 1683 C C . SER B 1 15 ? -24.156 -4.988 9.242 1 88.19 15 SER B C 1
ATOM 1685 O O . SER B 1 15 ? -23.312 -4.621 10.062 1 88.19 15 SER B O 1
ATOM 1687 N N . LYS B 1 16 ? -23.812 -5.457 8.086 1 90.31 16 LYS B N 1
ATOM 1688 C CA . LYS B 1 16 ? -22.438 -5.758 7.707 1 90.31 16 LYS B CA 1
ATOM 1689 C C . LYS B 1 16 ? -21.828 -4.609 6.918 1 90.31 16 LYS B C 1
ATOM 1691 O O . LYS B 1 16 ? -20.609 -4.367 7 1 90.31 16 LYS B O 1
ATOM 1696 N N . HIS B 1 17 ? -22.719 -4.004 6.23 1 95.69 17 HIS B N 1
ATOM 1697 C CA . HIS B 1 17 ? -22.297 -2.914 5.359 1 95.69 17 HIS B CA 1
ATOM 1698 C C . HIS B 1 17 ? -23.078 -1.639 5.645 1 95.69 17 HIS B C 1
ATOM 1700 O O . HIS B 1 17 ? -23.844 -1.182 4.801 1 95.69 17 HIS B O 1
ATOM 1706 N N . PRO B 1 18 ? -22.812 -0.909 6.699 1 94.69 18 PRO B N 1
ATOM 1707 C CA . PRO B 1 18 ? -23.578 0.287 7.07 1 94.69 18 PRO B CA 1
ATOM 1708 C C . PRO B 1 18 ? -23.438 1.414 6.047 1 94.69 18 PRO B C 1
ATOM 1710 O O . PRO B 1 18 ? -24.312 2.273 5.949 1 94.69 18 PRO B O 1
ATOM 1713 N N . SER B 1 19 ? -22.422 1.479 5.234 1 95.88 19 SER B N 1
ATOM 1714 C CA . SER B 1 19 ? -22.25 2.508 4.215 1 95.88 19 SER B CA 1
ATOM 1715 C C . SER B 1 19 ? -23.219 2.305 3.057 1 95.88 19 SER B C 1
ATOM 1717 O O . SER B 1 19 ? -23.453 3.221 2.266 1 95.88 19 SER B O 1
ATOM 1719 N N . GLY B 1 20 ? -23.656 1.077 2.924 1 96.12 20 GLY B N 1
ATOM 1720 C CA . GLY B 1 20 ? -24.5 0.721 1.789 1 96.12 20 GLY B CA 1
ATOM 1721 C C . GLY B 1 20 ? -23.688 0.269 0.58 1 96.12 20 GLY B C 1
ATOM 1722 O O . GLY B 1 20 ? -24.266 -0.051 -0.464 1 96.12 20 GLY B O 1
ATOM 1723 N N . ILE B 1 21 ? -22.422 0.268 0.647 1 97.75 21 ILE B N 1
ATOM 1724 C CA . ILE B 1 21 ? -21.531 -0.131 -0.44 1 97.75 21 ILE B CA 1
ATOM 1725 C C . ILE B 1 21 ? -20.844 -1.449 -0.088 1 97.75 21 ILE B C 1
ATOM 1727 O O . ILE B 1 21 ? -20.344 -1.62 1.028 1 97.75 21 ILE B O 1
ATOM 1731 N N . VAL B 1 22 ? -20.891 -2.371 -0.949 1 97.56 22 VAL B N 1
ATOM 1732 C CA . VAL B 1 22 ? -20.219 -3.648 -0.76 1 97.56 22 VAL B CA 1
ATOM 1733 C C . VAL B 1 22 ? -19.031 -3.758 -1.728 1 97.56 22 VAL B C 1
ATOM 1735 O O . VAL B 1 22 ? -19.234 -3.848 -2.941 1 97.56 22 VAL B O 1
ATOM 1738 N N . PRO B 1 23 ? -17.797 -3.783 -1.225 1 98.31 23 PRO B N 1
ATOM 1739 C CA . PRO B 1 23 ? -16.672 -3.988 -2.135 1 98.31 23 PRO B CA 1
ATOM 1740 C C . PRO B 1 23 ? -16.781 -5.285 -2.93 1 98.31 23 PRO B C 1
ATOM 1742 O O . PRO B 1 23 ? -17.219 -6.309 -2.393 1 98.31 23 PRO B O 1
ATOM 1745 N N . THR B 1 24 ? -16.438 -5.211 -4.148 1 98.19 24 THR B N 1
ATOM 1746 C CA . THR B 1 24 ? -16.391 -6.387 -5.012 1 98.19 24 THR B CA 1
ATOM 1747 C C . THR B 1 24 ? -15.039 -7.086 -4.887 1 98.19 24 THR B C 1
ATOM 1749 O O . THR B 1 24 ? -13.992 -6.441 -4.941 1 98.19 24 THR B O 1
ATOM 1752 N N . LEU B 1 25 ? -15.109 -8.367 -4.664 1 98.31 25 LEU B N 1
ATOM 1753 C CA . LEU B 1 25 ? -13.859 -9.125 -4.684 1 98.31 25 LEU B CA 1
ATOM 1754 C C . LEU B 1 25 ? -13.359 -9.305 -6.109 1 98.31 25 LEU B C 1
ATOM 1756 O O . LEU B 1 25 ? -14.078 -9.836 -6.961 1 98.31 25 LEU B O 1
ATOM 1760 N N . GLN B 1 26 ? -12.164 -8.836 -6.406 1 97.81 26 GLN B N 1
ATOM 1761 C CA . GLN B 1 26 ? -11.617 -8.742 -7.758 1 97.81 26 GLN B CA 1
ATOM 1762 C C . GLN B 1 26 ? -10.672 -9.898 -8.047 1 97.81 26 GLN B C 1
ATOM 1764 O O . GLN B 1 26 ? -10.516 -10.305 -9.203 1 97.81 26 GLN B O 1
ATOM 1769 N N . ASN B 1 27 ? -9.984 -10.352 -7.051 1 98.12 27 ASN B N 1
ATOM 1770 C CA . ASN B 1 27 ? -8.984 -11.398 -7.207 1 98.12 27 ASN B CA 1
ATOM 1771 C C . ASN B 1 27 ? -8.695 -12.102 -5.883 1 98.12 27 ASN B C 1
ATOM 1773 O O . ASN B 1 27 ? -8.461 -11.445 -4.867 1 98.12 27 ASN B O 1
ATOM 1777 N N . ILE B 1 28 ? -8.672 -13.375 -5.922 1 98.56 28 ILE B N 1
ATOM 1778 C CA . ILE B 1 28 ? -8.336 -14.188 -4.758 1 98.56 28 ILE B CA 1
ATOM 1779 C C . ILE B 1 28 ? -7.125 -15.062 -5.07 1 98.56 28 ILE B C 1
ATOM 1781 O O . ILE B 1 28 ? -7.094 -15.742 -6.102 1 98.56 28 ILE B O 1
ATOM 1785 N N . VAL B 1 29 ? -6.148 -14.992 -4.277 1 98.62 29 VAL B N 1
ATOM 1786 C CA . VAL B 1 29 ? -4.961 -15.844 -4.371 1 98.62 29 VAL B CA 1
ATOM 1787 C C . VAL B 1 29 ? -5.016 -16.922 -3.301 1 98.62 29 VAL B C 1
ATOM 1789 O O . VAL B 1 29 ? -5.234 -16.641 -2.123 1 98.62 29 VAL B O 1
ATOM 1792 N N . SER B 1 30 ? -4.785 -18.141 -3.711 1 98.75 30 SER B N 1
ATOM 1793 C CA . SER B 1 30 ? -4.797 -19.25 -2.768 1 98.75 30 SER B CA 1
ATOM 1794 C C . SER B 1 30 ? -3.617 -20.188 -2.998 1 98.75 30 SER B C 1
ATOM 1796 O O . SER B 1 30 ? -2.943 -20.109 -4.027 1 98.75 30 SER B O 1
ATOM 1798 N N . THR B 1 31 ? -3.346 -21.016 -2.012 1 98.31 31 THR B N 1
ATOM 1799 C CA . THR B 1 31 ? -2.287 -22 -2.107 1 98.31 31 THR B CA 1
ATOM 1800 C C . THR B 1 31 ? -2.818 -23.391 -1.753 1 98.31 31 THR B C 1
ATOM 1802 O O . THR B 1 31 ? -3.799 -23.516 -1.017 1 98.31 31 THR B O 1
ATOM 1805 N N . VAL B 1 32 ? -2.182 -24.375 -2.338 1 98.62 32 VAL B N 1
ATOM 1806 C CA . VAL B 1 32 ? -2.449 -25.797 -2.104 1 98.62 32 VAL B CA 1
ATOM 1807 C C . VAL B 1 32 ? -1.135 -26.578 -2.084 1 98.62 32 VAL B C 1
ATOM 1809 O O . VAL B 1 32 ? -0.166 -26.188 -2.738 1 98.62 32 VAL B O 1
ATOM 1812 N N . ASN B 1 33 ? -1.15 -27.609 -1.295 1 98.75 33 ASN B N 1
ATOM 1813 C CA . ASN B 1 33 ? -0.049 -28.562 -1.316 1 98.75 33 ASN B CA 1
ATOM 1814 C C . ASN B 1 33 ? -0.46 -29.875 -1.98 1 98.75 33 ASN B C 1
ATOM 1816 O O . ASN B 1 33 ? -1.314 -30.594 -1.463 1 98.75 33 ASN B O 1
ATOM 1820 N N . LEU B 1 34 ? 0.164 -30.203 -3.047 1 98.88 34 LEU B N 1
ATOM 1821 C CA . LEU B 1 34 ? -0.135 -31.438 -3.764 1 98.88 34 LEU B CA 1
ATOM 1822 C C . LEU B 1 34 ? 0.595 -32.625 -3.135 1 98.88 34 LEU B C 1
ATOM 1824 O O . LEU B 1 34 ? 0.276 -33.781 -3.424 1 98.88 34 LEU B O 1
ATOM 1828 N N . ASP B 1 35 ? 1.515 -32.375 -2.311 1 98.56 35 ASP B N 1
ATOM 1829 C CA . ASP B 1 35 ? 2.17 -33.344 -1.428 1 98.56 35 ASP B CA 1
ATOM 1830 C C . ASP B 1 35 ? 2.912 -34.406 -2.23 1 98.56 35 ASP B C 1
ATOM 1832 O O . ASP B 1 35 ? 2.824 -35.594 -1.922 1 98.56 35 ASP B O 1
ATOM 1836 N N . CYS B 1 36 ? 3.551 -33.969 -3.322 1 98.31 36 CYS B N 1
ATOM 1837 C CA . CYS B 1 36 ? 4.41 -34.875 -4.105 1 98.31 36 CYS B CA 1
ATOM 1838 C C . CYS B 1 36 ? 5.371 -34.062 -4.973 1 98.31 36 CYS B C 1
ATOM 1840 O O . CYS B 1 36 ? 5.094 -32.906 -5.312 1 98.31 36 CYS B O 1
ATOM 1842 N N . LYS B 1 37 ? 6.508 -34.656 -5.277 1 98.5 37 LYS B N 1
ATOM 1843 C CA . LYS B 1 37 ? 7.445 -34.062 -6.215 1 98.5 37 LYS B CA 1
ATOM 1844 C C . LYS B 1 37 ? 6.938 -34.156 -7.648 1 98.5 37 LYS B C 1
ATOM 1846 O O . LYS B 1 37 ? 6.371 -35.188 -8.039 1 98.5 37 LYS B O 1
ATOM 1851 N N . LEU B 1 38 ? 7.211 -33.125 -8.367 1 98.81 38 LEU B N 1
ATOM 1852 C CA . LEU B 1 38 ? 6.66 -33.062 -9.719 1 98.81 38 LEU B CA 1
ATOM 1853 C C . LEU B 1 38 ? 7.77 -32.875 -10.75 1 98.81 38 LEU B C 1
ATOM 1855 O O . LEU B 1 38 ? 8.719 -32.156 -10.516 1 98.81 38 LEU B O 1
ATOM 1859 N N . ASP B 1 39 ? 7.59 -33.594 -11.773 1 98.69 39 ASP B N 1
ATOM 1860 C CA . ASP B 1 39 ? 8.406 -33.375 -12.961 1 98.69 39 ASP B CA 1
ATOM 1861 C C . ASP B 1 39 ? 7.766 -32.312 -13.859 1 98.69 39 ASP B C 1
ATOM 1863 O O . ASP B 1 39 ? 6.883 -32.625 -14.664 1 98.69 39 ASP B O 1
ATOM 1867 N N . LEU B 1 40 ? 8.273 -31.125 -13.836 1 98.69 40 LEU B N 1
ATOM 1868 C CA . LEU B 1 40 ? 7.633 -29.984 -14.469 1 98.69 40 LEU B CA 1
ATOM 1869 C C . LEU B 1 40 ? 7.723 -30.078 -15.984 1 98.69 40 LEU B C 1
ATOM 1871 O O . LEU B 1 40 ? 6.793 -29.688 -16.688 1 98.69 40 LEU B O 1
ATOM 1875 N N . LYS B 1 41 ? 8.812 -30.562 -16.422 1 98.06 41 LYS B N 1
ATOM 1876 C CA . LYS B 1 41 ? 8.953 -30.75 -17.859 1 98.06 41 LYS B CA 1
ATOM 1877 C C . LYS B 1 41 ? 7.906 -31.719 -18.391 1 98.06 41 LYS B C 1
ATOM 1879 O O . LYS B 1 41 ? 7.285 -31.469 -19.422 1 98.06 41 LYS B O 1
ATOM 1884 N N . ALA B 1 42 ? 7.789 -32.781 -17.75 1 98.12 42 ALA B N 1
ATOM 1885 C CA . ALA B 1 42 ? 6.797 -33.781 -18.156 1 98.12 42 ALA B CA 1
ATOM 1886 C C . ALA B 1 42 ? 5.395 -33.188 -18.156 1 98.12 42 ALA B C 1
ATOM 1888 O O . ALA B 1 42 ? 4.605 -33.438 -19.062 1 98.12 42 ALA B O 1
ATOM 1889 N N . ILE B 1 43 ? 5.137 -32.375 -17.172 1 98.44 43 ILE B N 1
ATOM 1890 C CA . ILE B 1 43 ? 3.818 -31.766 -17.047 1 98.44 43 ILE B CA 1
ATOM 1891 C C . ILE B 1 43 ? 3.582 -30.828 -18.234 1 98.44 43 ILE B C 1
ATOM 1893 O O . ILE B 1 43 ? 2.535 -30.891 -18.875 1 98.44 43 ILE B O 1
ATOM 1897 N N . ALA B 1 44 ? 4.484 -29.984 -18.516 1 97.88 44 ALA B N 1
ATOM 1898 C CA . ALA B 1 44 ? 4.344 -29 -19.578 1 97.88 44 ALA B CA 1
ATOM 1899 C C . ALA B 1 44 ? 4.199 -29.656 -20.938 1 97.88 44 ALA B C 1
ATOM 1901 O O . ALA B 1 44 ? 3.518 -29.141 -21.828 1 97.88 44 ALA B O 1
ATOM 1902 N N . LEU B 1 45 ? 4.781 -30.828 -21.078 1 96.94 45 LEU B N 1
ATOM 1903 C CA . LEU B 1 45 ? 4.734 -31.562 -22.344 1 96.94 45 LEU B CA 1
ATOM 1904 C C . LEU B 1 45 ? 3.383 -32.25 -22.531 1 96.94 45 LEU B C 1
ATOM 1906 O O . LEU B 1 45 ? 2.912 -32.406 -23.656 1 96.94 45 LEU B O 1
ATOM 1910 N N . GLN B 1 46 ? 2.805 -32.562 -21.5 1 97.19 46 GLN B N 1
ATOM 1911 C CA . GLN B 1 46 ? 1.611 -33.406 -21.594 1 97.19 46 GLN B CA 1
ATOM 1912 C C . GLN B 1 46 ? 0.344 -32.562 -21.453 1 97.19 46 GLN B C 1
ATOM 1914 O O . GLN B 1 46 ? -0.709 -32.906 -21.984 1 97.19 46 GLN B O 1
ATOM 1919 N N . ALA B 1 47 ? 0.462 -31.484 -20.719 1 95.56 47 ALA B N 1
ATOM 1920 C CA . ALA B 1 47 ? -0.708 -30.656 -20.484 1 95.56 47 ALA B CA 1
ATOM 1921 C C . ALA B 1 47 ? -0.848 -29.594 -21.578 1 95.56 47 ALA B C 1
ATOM 1923 O O . ALA B 1 47 ? 0.12 -28.906 -21.906 1 95.56 47 ALA B O 1
ATOM 1924 N N . ARG B 1 48 ? -2.023 -29.375 -22.141 1 91.56 48 ARG B N 1
ATOM 1925 C CA . ARG B 1 48 ? -2.26 -28.469 -23.266 1 91.56 48 ARG B CA 1
ATOM 1926 C C . ARG B 1 48 ? -2.227 -27.016 -22.797 1 91.56 48 ARG B C 1
ATOM 1928 O O . ARG B 1 48 ? -1.855 -26.125 -23.562 1 91.56 48 ARG B O 1
ATOM 1935 N N . ASN B 1 49 ? -2.523 -26.703 -21.641 1 95.12 49 ASN B N 1
ATOM 1936 C CA . ASN B 1 49 ? -2.646 -25.328 -21.156 1 95.12 49 ASN B CA 1
ATOM 1937 C C . ASN B 1 49 ? -1.553 -25 -20.156 1 95.12 49 ASN B C 1
ATOM 1939 O O . ASN B 1 49 ? -1.8 -24.281 -19.172 1 95.12 49 ASN B O 1
ATOM 1943 N N . ALA B 1 50 ? -0.363 -25.562 -20.453 1 97.75 50 ALA B N 1
ATOM 1944 C CA . ALA B 1 50 ? 0.729 -25.391 -19.5 1 97.75 50 ALA B CA 1
ATOM 1945 C C . ALA B 1 50 ? 1.984 -24.859 -20.188 1 97.75 50 ALA B C 1
ATOM 1947 O O . ALA B 1 50 ? 2.234 -25.172 -21.359 1 97.75 50 ALA B O 1
ATOM 1948 N N . GLU B 1 51 ? 2.672 -24.062 -19.531 1 96.38 51 GLU B N 1
ATOM 1949 C CA . GLU B 1 51 ? 3.957 -23.531 -19.984 1 96.38 51 GLU B CA 1
ATOM 1950 C C . GLU B 1 51 ? 5.023 -23.688 -18.906 1 96.38 51 GLU B C 1
ATOM 1952 O O . GLU B 1 51 ? 4.746 -23.516 -17.719 1 96.38 51 GLU B O 1
ATOM 1957 N N . TYR B 1 52 ? 6.238 -24.062 -19.375 1 97.06 52 TYR B N 1
ATOM 1958 C CA . TYR B 1 52 ? 7.363 -24.203 -18.469 1 97.06 52 TYR B CA 1
ATOM 1959 C C . TYR B 1 52 ? 8.656 -23.719 -19.109 1 97.06 52 TYR B C 1
ATOM 1961 O O . TYR B 1 52 ? 9.102 -24.25 -20.125 1 97.06 52 TYR B O 1
ATOM 1969 N N . ASN B 1 53 ? 9.141 -22.625 -18.562 1 93.38 53 ASN B N 1
ATOM 1970 C CA . ASN B 1 53 ? 10.445 -22.062 -18.938 1 93.38 53 ASN B CA 1
ATOM 1971 C C . ASN B 1 53 ? 11.32 -21.844 -17.703 1 93.38 53 ASN B C 1
ATOM 1973 O O . ASN B 1 53 ? 11.273 -20.766 -17.094 1 93.38 53 ASN B O 1
ATOM 1977 N N . PRO B 1 54 ? 12.109 -22.828 -17.391 1 93 54 PRO B N 1
ATOM 1978 C CA . PRO B 1 54 ? 12.883 -22.781 -16.141 1 93 54 PRO B CA 1
ATOM 1979 C C . PRO B 1 54 ? 13.891 -21.625 -16.125 1 93 54 PRO B C 1
ATOM 1981 O O . PRO B 1 54 ? 14.328 -21.203 -15.047 1 93 54 PRO B O 1
ATOM 1984 N N . LYS B 1 55 ? 14.281 -21.094 -17.266 1 88.94 55 LYS B N 1
ATOM 1985 C CA . LYS B 1 55 ? 15.195 -19.953 -17.312 1 88.94 55 LYS B CA 1
ATOM 1986 C C . LYS B 1 55 ? 14.5 -18.672 -16.875 1 88.94 55 LYS B C 1
ATOM 1988 O O . LYS B 1 55 ? 15.133 -17.75 -16.344 1 88.94 55 LYS B O 1
ATOM 1993 N N . ARG B 1 56 ? 13.211 -18.672 -17.047 1 85.38 56 ARG B N 1
ATOM 1994 C CA . ARG B 1 56 ? 12.43 -17.484 -16.75 1 85.38 56 ARG B CA 1
ATOM 1995 C C . ARG B 1 56 ? 11.773 -17.594 -15.367 1 85.38 56 ARG B C 1
ATOM 1997 O O . ARG B 1 56 ? 11.859 -16.672 -14.562 1 85.38 56 ARG B O 1
ATOM 2004 N N . PHE B 1 57 ? 11.211 -18.766 -15.156 1 89.12 57 PHE B N 1
ATOM 2005 C CA . PHE B 1 57 ? 10.453 -18.969 -13.93 1 89.12 57 PHE B CA 1
ATOM 2006 C C . PHE B 1 57 ? 10.414 -20.438 -13.547 1 89.12 57 PHE B C 1
ATOM 2008 O O . PHE B 1 57 ? 10.055 -21.281 -14.367 1 89.12 57 PHE B O 1
ATOM 2015 N N . ALA B 1 58 ? 10.789 -20.75 -12.375 1 92.19 58 ALA B N 1
ATOM 2016 C CA . ALA B 1 58 ? 10.977 -22.141 -11.945 1 92.19 58 ALA B CA 1
ATOM 2017 C C . ALA B 1 58 ? 9.641 -22.766 -11.531 1 92.19 58 ALA B C 1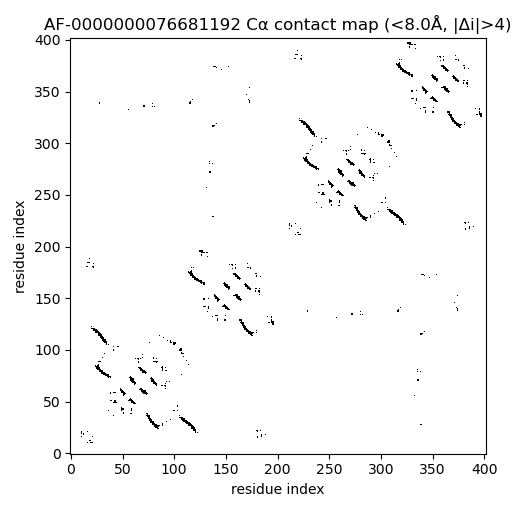
ATOM 2019 O O . ALA B 1 58 ? 9.539 -23.359 -10.461 1 92.19 58 ALA B O 1
ATOM 2020 N N . ALA B 1 59 ? 8.602 -22.562 -12.367 1 96.75 59 ALA B N 1
ATOM 2021 C CA . ALA B 1 59 ? 7.293 -23.172 -12.148 1 96.75 59 ALA B CA 1
ATOM 2022 C C . ALA B 1 59 ? 6.543 -23.344 -13.469 1 96.75 59 ALA B C 1
ATOM 2024 O O . ALA B 1 59 ? 6.809 -22.641 -14.438 1 96.75 59 ALA B O 1
ATOM 2025 N N . VAL B 1 60 ? 5.645 -24.344 -13.445 1 98 60 VAL B N 1
ATOM 2026 C CA . VAL B 1 60 ? 4.707 -24.484 -14.555 1 98 60 VAL B CA 1
ATOM 2027 C C . VAL B 1 60 ? 3.562 -23.484 -14.391 1 98 60 VAL B C 1
ATOM 2029 O O . VAL B 1 60 ? 3.006 -23.344 -13.305 1 98 60 VAL B O 1
ATOM 2032 N N . ILE B 1 61 ? 3.318 -22.766 -15.398 1 97.38 61 ILE B N 1
ATOM 2033 C CA . ILE B 1 61 ? 2.139 -21.906 -15.453 1 97.38 61 ILE B CA 1
ATOM 2034 C C . ILE B 1 61 ? 1.019 -22.625 -16.203 1 97.38 61 ILE B C 1
ATOM 2036 O O . ILE B 1 61 ? 1.186 -23 -17.375 1 97.38 61 ILE B O 1
ATOM 2040 N N . MET B 1 62 ? -0.066 -22.859 -15.523 1 98.31 62 MET B N 1
ATOM 2041 C CA . MET B 1 62 ? -1.208 -23.547 -16.109 1 98.31 62 MET B CA 1
ATOM 2042 C C . MET B 1 62 ? -2.471 -22.703 -16.016 1 98.31 62 MET B C 1
ATOM 2044 O O . MET B 1 62 ? -2.693 -22.031 -15 1 98.31 62 MET B O 1
ATOM 2048 N N . ARG B 1 63 ? -3.312 -22.75 -17.031 1 98.31 63 ARG B N 1
ATOM 2049 C CA . ARG B 1 63 ? -4.512 -21.922 -17.047 1 98.31 63 ARG B CA 1
ATOM 2050 C C . ARG B 1 63 ? -5.746 -22.75 -17.391 1 98.31 63 ARG B C 1
ATOM 2052 O O . ARG B 1 63 ? -5.668 -23.688 -18.188 1 98.31 63 ARG B O 1
ATOM 2059 N N . ILE B 1 64 ? -6.793 -22.406 -16.766 1 98.31 64 ILE B N 1
ATOM 2060 C CA . ILE B 1 64 ? -8.078 -22.984 -17.141 1 98.31 64 ILE B CA 1
ATOM 2061 C C . ILE B 1 64 ? -9.094 -21.859 -17.359 1 98.31 64 ILE B C 1
ATOM 2063 O O . ILE B 1 64 ? -8.891 -20.734 -16.891 1 98.31 64 ILE B O 1
ATOM 2067 N N . ARG B 1 65 ? -10.188 -22.156 -18.016 1 97.81 65 ARG B N 1
ATOM 2068 C CA . ARG B 1 65 ? -11.148 -21.141 -18.438 1 97.81 65 ARG B CA 1
ATOM 2069 C C . ARG B 1 65 ? -12.336 -21.094 -17.484 1 97.81 65 ARG B C 1
ATOM 2071 O O . ARG B 1 65 ? -12.992 -20.047 -17.359 1 97.81 65 ARG B O 1
ATOM 2078 N N . GLU B 1 66 ? -12.578 -22.266 -16.828 1 97.44 66 GLU B N 1
ATOM 2079 C CA . GLU B 1 66 ? -13.727 -22.344 -15.938 1 97.44 66 GLU B CA 1
ATOM 2080 C C . GLU B 1 66 ? -13.352 -23 -14.617 1 97.44 66 GLU B C 1
ATOM 2082 O O . GLU B 1 66 ? -13.266 -24.219 -14.523 1 97.44 66 GLU B O 1
ATOM 2087 N N . PRO B 1 67 ? -13.227 -22.109 -13.594 1 98.38 67 PRO B N 1
ATOM 2088 C CA . PRO B 1 67 ? -13.148 -20.656 -13.609 1 98.38 67 PRO B CA 1
ATOM 2089 C C . PRO B 1 67 ? -11.859 -20.125 -14.234 1 98.38 67 PRO B C 1
ATOM 2091 O O . PRO B 1 67 ? -10.828 -20.812 -14.188 1 98.38 67 PRO B O 1
ATOM 2094 N N . LYS B 1 68 ? -11.992 -18.969 -14.859 1 98.12 68 LYS B N 1
ATOM 2095 C CA . LYS B 1 68 ? -10.797 -18.375 -15.453 1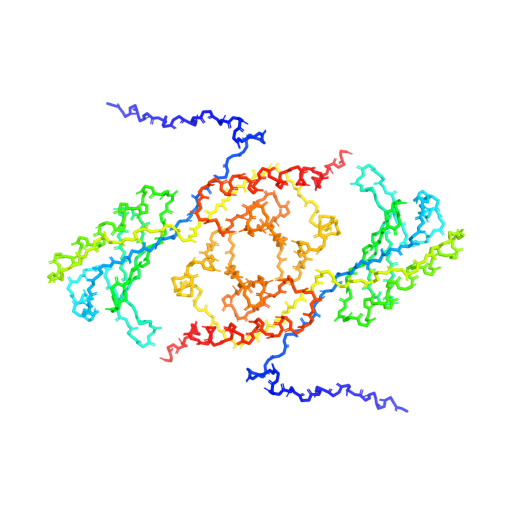 98.12 68 LYS B CA 1
ATOM 2096 C C . LYS B 1 68 ? -9.742 -18.078 -14.391 1 98.12 68 LYS B C 1
ATOM 2098 O O . LYS B 1 68 ? -9.891 -17.125 -13.625 1 98.12 68 LYS B O 1
ATOM 2103 N N . THR B 1 69 ? -8.734 -18.953 -14.367 1 98.44 69 THR B N 1
ATOM 2104 C CA . THR B 1 69 ? -7.699 -18.812 -13.344 1 98.44 69 THR B CA 1
ATOM 2105 C C . THR B 1 69 ? -6.352 -19.297 -13.883 1 98.44 69 THR B C 1
ATOM 2107 O O . THR B 1 69 ? -6.277 -19.859 -14.969 1 98.44 69 THR B O 1
ATOM 2110 N N . THR B 1 70 ? -5.371 -18.938 -13.164 1 97.94 70 THR B N 1
ATOM 2111 C CA . THR B 1 70 ? -4 -19.359 -13.438 1 97.94 70 THR B CA 1
ATOM 2112 C C . THR B 1 70 ? -3.389 -20.047 -12.219 1 97.94 70 THR B C 1
ATOM 2114 O O . THR B 1 70 ? -3.586 -19.594 -11.086 1 97.94 70 THR B O 1
ATOM 2117 N N . ALA B 1 71 ? -2.637 -21.125 -12.484 1 98.31 71 ALA B N 1
ATOM 2118 C CA . ALA B 1 71 ? -1.931 -21.828 -11.414 1 98.31 71 ALA B CA 1
ATOM 2119 C C . ALA B 1 71 ? -0.423 -21.812 -11.656 1 98.31 71 ALA B C 1
ATOM 2121 O O . ALA B 1 71 ? 0.034 -21.969 -12.789 1 98.31 71 ALA B O 1
ATOM 2122 N N . LEU B 1 72 ? 0.276 -21.547 -10.656 1 97.62 72 LEU B N 1
ATOM 2123 C CA . LEU B 1 72 ? 1.713 -21.781 -10.609 1 97.62 72 LEU B CA 1
ATOM 2124 C C . LEU B 1 72 ? 2.018 -23.078 -9.852 1 97.62 72 LEU B C 1
ATOM 2126 O O . LEU B 1 72 ? 1.7 -23.203 -8.672 1 97.62 72 LEU B O 1
ATOM 2130 N N . ILE B 1 73 ? 2.654 -23.969 -10.523 1 98.44 73 ILE B N 1
ATOM 2131 C CA . ILE B 1 73 ? 2.912 -25.281 -9.945 1 98.44 73 ILE B CA 1
ATOM 2132 C C . ILE B 1 73 ? 4.418 -25.5 -9.812 1 98.44 73 ILE B C 1
ATOM 2134 O O . ILE B 1 73 ? 5.145 -25.484 -10.805 1 98.44 73 ILE B O 1
ATOM 2138 N N . PHE B 1 74 ? 4.863 -25.703 -8.594 1 97.62 74 PHE B N 1
ATOM 2139 C CA . PHE B 1 74 ? 6.289 -25.812 -8.297 1 97.62 74 PHE B CA 1
ATOM 2140 C C . PHE B 1 74 ? 6.699 -27.281 -8.195 1 97.62 74 PHE B C 1
ATOM 2142 O O . PHE B 1 74 ? 5.863 -28.156 -7.926 1 97.62 74 PHE B O 1
ATOM 2149 N N . ALA B 1 75 ? 7.973 -27.531 -8.328 1 98.56 75 ALA B N 1
ATOM 2150 C CA . ALA B 1 75 ? 8.5 -28.906 -8.289 1 98.56 75 ALA B CA 1
ATOM 2151 C C . ALA B 1 75 ? 8.25 -29.547 -6.926 1 98.56 75 ALA B C 1
ATOM 2153 O O . ALA B 1 75 ? 8.086 -30.766 -6.832 1 98.56 75 ALA B O 1
ATOM 2154 N N . SER B 1 76 ? 8.195 -28.781 -5.953 1 98.12 76 SER B N 1
ATOM 2155 C CA . SER B 1 76 ? 7.996 -29.25 -4.586 1 98.12 76 SER B CA 1
ATOM 2156 C C . SER B 1 76 ? 6.582 -29.781 -4.387 1 98.12 76 SER B C 1
ATOM 2158 O O . SER B 1 76 ? 6.297 -30.438 -3.381 1 98.12 76 SER B O 1
ATOM 2160 N N . GLY B 1 77 ? 5.691 -29.422 -5.281 1 98.62 77 GLY B N 1
ATOM 2161 C CA . GLY B 1 77 ? 4.293 -29.781 -5.129 1 98.62 77 GLY B CA 1
ATOM 2162 C C . GLY B 1 77 ? 3.426 -28.625 -4.637 1 98.62 77 GLY B C 1
ATOM 2163 O O . GLY B 1 77 ? 2.199 -28.75 -4.605 1 98.62 77 GLY B O 1
ATOM 2164 N N . LYS B 1 78 ? 4.047 -27.562 -4.324 1 98.12 78 LYS B N 1
ATOM 2165 C CA . LYS B 1 78 ? 3.285 -26.375 -3.951 1 98.12 78 LYS B CA 1
ATOM 2166 C C . LYS B 1 78 ? 2.611 -25.75 -5.168 1 98.12 78 LYS B C 1
ATOM 2168 O O . LYS B 1 78 ? 3.199 -25.703 -6.25 1 98.12 78 LYS B O 1
ATOM 2173 N N . MET B 1 79 ? 1.405 -25.297 -4.914 1 98.44 79 MET B N 1
ATOM 2174 C CA . MET B 1 79 ? 0.667 -24.672 -6.008 1 98.44 79 MET B CA 1
ATOM 2175 C C . MET B 1 79 ? 0.011 -23.375 -5.555 1 98.44 79 MET B C 1
ATOM 2177 O O . MET B 1 79 ? -0.548 -23.312 -4.461 1 98.44 79 MET B O 1
ATOM 2181 N N . VAL B 1 80 ? 0.111 -22.359 -6.383 1 97.94 80 VAL B N 1
ATOM 2182 C CA . VAL B 1 80 ? -0.575 -21.078 -6.188 1 97.94 80 VAL B CA 1
ATOM 2183 C C . VAL B 1 80 ? -1.657 -20.906 -7.254 1 97.94 80 VAL B C 1
ATOM 2185 O O . VAL B 1 80 ? -1.428 -21.188 -8.43 1 97.94 80 VAL B O 1
ATOM 2188 N N . CYS B 1 81 ? -2.789 -20.547 -6.836 1 98.44 81 CYS B N 1
ATOM 2189 C CA . CYS B 1 81 ? -3.902 -20.297 -7.742 1 98.44 81 CYS B CA 1
ATOM 2190 C C . CYS B 1 81 ? -4.359 -18.844 -7.652 1 98.44 81 CYS B C 1
ATOM 2192 O O . CYS B 1 81 ? -4.516 -18.312 -6.555 1 98.44 81 CYS B O 1
ATOM 2194 N N . THR B 1 82 ? -4.566 -18.109 -8.812 1 98 82 THR B N 1
ATOM 2195 C CA . THR B 1 82 ? -4.977 -16.703 -8.836 1 98 82 THR B CA 1
ATOM 2196 C C . THR B 1 82 ? -5.992 -16.469 -9.945 1 98 82 THR B C 1
ATOM 2198 O O . THR B 1 82 ? -6.164 -17.297 -10.836 1 98 82 THR B O 1
ATOM 2201 N N . GLY B 1 83 ? -6.809 -15.406 -9.719 1 97.5 83 GLY B N 1
ATOM 2202 C CA . GLY B 1 83 ? -7.727 -15 -10.766 1 97.5 83 GLY B CA 1
ATOM 2203 C C . GLY B 1 83 ? -9.188 -15.172 -10.391 1 97.5 83 GLY B C 1
ATOM 2204 O O . GLY B 1 83 ? -10.07 -14.562 -10.992 1 97.5 83 GLY B O 1
ATOM 2205 N N . ALA B 1 84 ? -9.383 -16 -9.383 1 98.38 84 ALA B N 1
ATOM 2206 C CA . ALA B 1 84 ? -10.766 -16.281 -8.977 1 98.38 84 ALA B CA 1
ATOM 2207 C C . ALA B 1 84 ? -11.414 -15.039 -8.367 1 98.38 84 ALA B C 1
ATOM 2209 O O . ALA B 1 84 ? -10.75 -14.242 -7.699 1 98.38 84 ALA B O 1
ATOM 2210 N N . LYS B 1 85 ? -12.711 -14.945 -8.492 1 97.44 85 LYS B N 1
ATOM 2211 C CA . LYS B 1 85 ? -13.438 -13.773 -8.016 1 97.44 85 LYS B CA 1
ATOM 2212 C C . LYS B 1 85 ? -14.25 -14.109 -6.766 1 97.44 85 LYS B C 1
ATOM 2214 O O . LYS B 1 85 ? -14.969 -13.25 -6.242 1 97.44 85 LYS B O 1
ATOM 2219 N N . SER B 1 86 ? -14.18 -15.336 -6.344 1 97.81 86 SER B N 1
ATOM 2220 C CA . SER B 1 86 ? -14.773 -15.773 -5.09 1 97.81 86 SER B CA 1
ATOM 2221 C C . SER B 1 86 ? -13.984 -16.922 -4.465 1 97.81 86 SER B C 1
ATOM 2223 O O . SER B 1 86 ? -13.172 -17.547 -5.137 1 97.81 86 SER B O 1
ATOM 2225 N N . GLU B 1 87 ? -14.258 -17.094 -3.223 1 98.31 87 GLU B N 1
ATOM 2226 C CA . GLU B 1 87 ? -13.602 -18.188 -2.512 1 98.31 87 GLU B CA 1
ATOM 2227 C C . GLU B 1 87 ? -13.992 -19.547 -3.105 1 98.31 87 GLU B C 1
ATOM 2229 O O . GLU B 1 87 ? -13.148 -20.438 -3.24 1 98.31 87 GLU B O 1
ATOM 2234 N N . GLN B 1 88 ? -15.203 -19.641 -3.467 1 98.31 88 GLN B N 1
ATOM 2235 C CA . GLN B 1 88 ? -15.703 -20.875 -4.055 1 98.31 88 GLN B CA 1
ATOM 2236 C C . GLN B 1 88 ? -15.023 -21.172 -5.391 1 98.31 88 GLN B C 1
ATOM 2238 O O . GLN B 1 88 ? -14.594 -22.297 -5.637 1 98.31 88 GLN B O 1
ATOM 2243 N N . GLN B 1 89 ? -14.945 -20.109 -6.195 1 98.75 89 GLN B N 1
ATOM 2244 C CA . GLN B 1 89 ? -14.273 -20.266 -7.48 1 98.75 89 GLN B CA 1
ATOM 2245 C C . GLN B 1 89 ? -12.805 -20.625 -7.293 1 98.75 89 GLN B C 1
ATOM 2247 O O . GLN B 1 89 ? -12.258 -21.438 -8.047 1 98.75 89 GLN B O 1
ATOM 2252 N N . SER B 1 90 ? -12.203 -20.078 -6.344 1 98.81 90 SER B N 1
ATOM 2253 C CA . SER B 1 90 ? -10.797 -20.359 -6.078 1 98.81 90 SER B CA 1
ATOM 2254 C C . SER B 1 90 ? -10.586 -21.812 -5.695 1 98.81 90 SER B C 1
ATOM 2256 O O . SER B 1 90 ? -9.68 -22.469 -6.207 1 98.81 90 SER B O 1
ATOM 2258 N N . LYS B 1 91 ? -11.422 -22.297 -4.836 1 98.81 91 LYS B N 1
ATOM 2259 C CA . LYS B 1 91 ? -11.312 -23.672 -4.395 1 98.81 91 LYS B CA 1
ATOM 2260 C C . LYS B 1 91 ? -11.594 -24.641 -5.543 1 98.81 91 LYS B C 1
ATOM 2262 O O . LYS B 1 91 ? -10.867 -25.625 -5.719 1 98.81 91 LYS B O 1
ATOM 2267 N N . LEU B 1 92 ? -12.586 -24.344 -6.277 1 98.88 92 LEU B N 1
ATOM 2268 C CA . LEU B 1 92 ? -12.922 -25.172 -7.43 1 98.88 92 LEU B CA 1
ATOM 2269 C C . LEU B 1 92 ? -11.758 -25.234 -8.414 1 98.88 92 LEU B C 1
ATOM 2271 O O . LEU B 1 92 ? -11.398 -26.312 -8.898 1 98.88 92 LEU B O 1
ATOM 2275 N N . ALA B 1 93 ? -11.234 -24.078 -8.695 1 98.88 93 ALA B N 1
ATOM 2276 C CA . ALA B 1 93 ? -10.102 -24.016 -9.617 1 98.88 93 ALA B CA 1
ATOM 2277 C C . ALA B 1 93 ? -8.93 -24.844 -9.102 1 98.88 93 ALA B C 1
ATOM 2279 O O . ALA B 1 93 ? -8.352 -25.641 -9.844 1 98.88 93 ALA B O 1
ATOM 2280 N N . ALA B 1 94 ? -8.602 -24.688 -7.844 1 98.88 94 ALA B N 1
ATOM 2281 C CA . ALA B 1 94 ? -7.484 -25.422 -7.242 1 98.88 94 ALA B CA 1
ATOM 2282 C C . ALA B 1 94 ? -7.691 -26.922 -7.352 1 98.88 94 ALA B C 1
ATOM 2284 O O . ALA B 1 94 ? -6.758 -27.672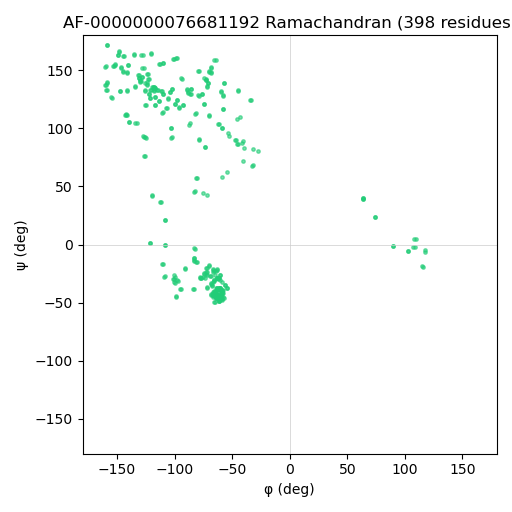 -7.656 1 98.88 94 ALA B O 1
ATOM 2285 N N . ARG B 1 95 ? -8.867 -27.328 -7.168 1 98.88 95 ARG B N 1
ATOM 2286 C CA . ARG B 1 95 ? -9.203 -28.75 -7.273 1 98.88 95 ARG B CA 1
ATOM 2287 C C . ARG B 1 95 ? -9.047 -29.234 -8.711 1 98.88 95 ARG B C 1
ATOM 2289 O O . ARG B 1 95 ? -8.547 -30.344 -8.945 1 98.88 95 ARG B O 1
ATOM 2296 N N . LYS B 1 96 ? -9.461 -28.453 -9.578 1 98.75 96 LYS B N 1
ATOM 2297 C CA . LYS B 1 96 ? -9.352 -28.828 -10.984 1 98.75 96 LYS B CA 1
ATOM 2298 C C . LYS B 1 96 ? -7.891 -28.969 -11.398 1 98.75 96 LYS B C 1
ATOM 2300 O O . LYS B 1 96 ? -7.527 -29.922 -12.094 1 98.75 96 LYS B O 1
ATOM 2305 N N . TYR B 1 97 ? -7.105 -28.062 -10.977 1 98.75 97 TYR B N 1
ATOM 2306 C CA . TYR B 1 97 ? -5.684 -28.172 -11.281 1 98.75 97 TYR B CA 1
ATOM 2307 C C . TYR B 1 97 ? -5.09 -29.453 -10.68 1 98.75 97 TYR B C 1
ATOM 2309 O O . TYR B 1 97 ? -4.312 -30.141 -11.336 1 98.75 97 TYR B O 1
ATOM 2317 N N . ALA B 1 98 ? -5.449 -29.734 -9.43 1 98.81 98 ALA B N 1
ATOM 2318 C CA . ALA B 1 98 ? -4.977 -30.953 -8.781 1 98.81 98 ALA B CA 1
ATOM 2319 C C . ALA B 1 98 ? -5.383 -32.188 -9.578 1 98.81 98 ALA B C 1
ATOM 2321 O O . ALA B 1 98 ? -4.59 -33.125 -9.75 1 98.81 98 ALA B O 1
ATOM 2322 N N . ARG B 1 99 ? -6.559 -32.188 -10.062 1 98.56 99 ARG B N 1
ATOM 2323 C CA . ARG B 1 99 ? -7.066 -33.312 -10.844 1 98.56 99 ARG B CA 1
ATOM 2324 C C . ARG B 1 99 ? -6.277 -33.469 -12.141 1 98.56 99 ARG B C 1
ATOM 2326 O O . ARG B 1 99 ? -5.984 -34.594 -12.555 1 98.56 99 ARG B O 1
ATOM 2333 N N . ILE B 1 100 ? -6 -32.344 -12.727 1 98.38 100 ILE B N 1
ATOM 2334 C CA . ILE B 1 100 ? -5.207 -32.406 -13.945 1 98.38 100 ILE B CA 1
ATOM 2335 C C . ILE B 1 100 ? -3.861 -33.062 -13.664 1 98.38 100 ILE B C 1
ATOM 2337 O O . ILE B 1 100 ? -3.422 -33.938 -14.414 1 98.38 100 ILE B O 1
ATOM 2341 N N . ILE B 1 101 ? -3.244 -32.719 -12.633 1 98.69 101 ILE B N 1
ATOM 2342 C CA . ILE B 1 101 ? -1.945 -33.25 -12.266 1 98.69 101 ILE B CA 1
ATOM 2343 C C . ILE B 1 101 ? -2.074 -34.75 -12 1 98.69 101 ILE B C 1
ATOM 2345 O O . ILE B 1 101 ? -1.2 -35.531 -12.383 1 98.69 101 ILE B O 1
ATOM 2349 N N . GLN B 1 102 ? -3.166 -35.156 -11.398 1 98.69 102 GLN B N 1
ATOM 2350 C CA . GLN B 1 102 ? -3.436 -36.562 -11.164 1 98.69 102 GLN B CA 1
ATOM 2351 C C . GLN B 1 102 ? -3.572 -37.344 -12.477 1 98.69 102 GLN B C 1
ATOM 2353 O O . GLN B 1 102 ? -3.016 -38.406 -12.633 1 98.69 102 GLN B O 1
ATOM 2358 N N . LYS B 1 103 ? -4.246 -36.75 -13.352 1 98.12 103 LYS B N 1
ATOM 2359 C CA . LYS B 1 103 ? -4.488 -37.406 -14.641 1 98.12 103 LYS B CA 1
ATOM 2360 C C . LYS B 1 103 ? -3.193 -37.562 -15.422 1 98.12 103 LYS B C 1
ATOM 2362 O O . LYS B 1 103 ? -3.092 -38.438 -16.297 1 98.12 103 LYS B O 1
ATOM 2367 N N . LEU B 1 104 ? -2.271 -36.75 -15.117 1 98 104 LEU B N 1
ATOM 2368 C CA . LEU B 1 104 ? -0.984 -36.812 -15.805 1 98 104 LEU B CA 1
ATOM 2369 C C . LEU B 1 104 ? -0.097 -37.875 -15.18 1 98 104 LEU B C 1
ATOM 2371 O O . LEU B 1 104 ? 1.037 -38.094 -15.617 1 98 104 LEU B O 1
ATOM 2375 N N . GLY B 1 105 ? -0.566 -38.531 -14.094 1 97.81 105 GLY B N 1
ATOM 2376 C CA . GLY B 1 105 ? 0.128 -39.688 -13.555 1 97.81 105 GLY B CA 1
ATOM 2377 C C . GLY B 1 105 ? 0.836 -39.406 -12.242 1 97.81 105 GLY B C 1
ATOM 2378 O O . GLY B 1 105 ? 1.558 -40.25 -11.727 1 97.81 105 GLY B O 1
ATOM 2379 N N . PHE B 1 106 ? 0.672 -38.25 -11.727 1 98.62 106 PHE B N 1
ATOM 2380 C CA . PHE B 1 106 ? 1.304 -37.938 -10.453 1 98.62 106 PHE B CA 1
ATOM 2381 C C . PHE B 1 106 ? 0.353 -38.188 -9.297 1 98.62 106 PHE B C 1
ATOM 2383 O O . PHE B 1 106 ? -0.851 -37.969 -9.406 1 98.62 106 PHE B O 1
ATOM 2390 N N . PRO B 1 107 ? 0.885 -38.656 -8.219 1 98.56 107 PRO B N 1
ATOM 2391 C CA . PRO B 1 107 ? 0.025 -38.938 -7.066 1 98.56 107 PRO B CA 1
ATOM 2392 C C . PRO B 1 107 ? -0.281 -37.688 -6.254 1 98.56 107 PRO B C 1
ATOM 2394 O O . PRO B 1 107 ? -0.068 -37.656 -5.039 1 98.56 107 PRO B O 1
ATOM 2397 N N . ALA B 1 108 ? -0.83 -36.719 -6.879 1 98.75 108 ALA B N 1
ATOM 2398 C CA . ALA B 1 108 ? -1.096 -35.406 -6.266 1 98.75 108 ALA B CA 1
ATOM 2399 C C . ALA B 1 108 ? -2.227 -35.5 -5.242 1 98.75 108 ALA B C 1
ATOM 2401 O O . ALA B 1 108 ? -3.227 -36.188 -5.48 1 98.75 108 ALA B O 1
ATOM 2402 N N . LYS B 1 109 ? -2.061 -34.844 -4.156 1 9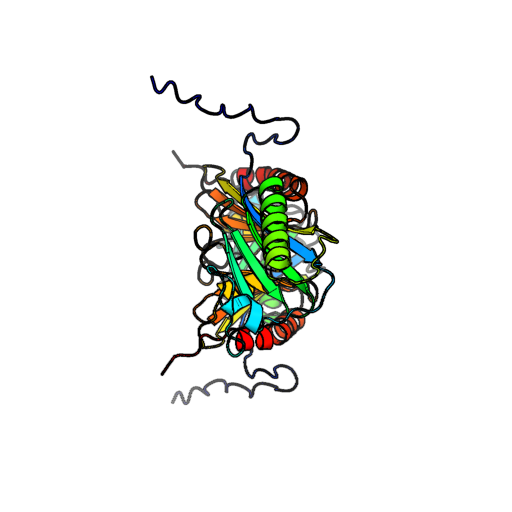8.81 109 LYS B N 1
ATOM 2403 C CA . LYS B 1 109 ? -3.094 -34.656 -3.137 1 98.81 109 LYS B CA 1
ATOM 2404 C C . LYS B 1 109 ? -3.533 -33.219 -3.035 1 98.81 109 LYS B C 1
ATOM 2406 O O . LYS B 1 109 ? -2.834 -32.312 -3.506 1 98.81 109 LYS B O 1
ATOM 2411 N N . PHE B 1 110 ? -4.691 -33.125 -2.568 1 98.75 110 PHE B N 1
ATOM 2412 C CA . PHE B 1 110 ? -5.215 -31.781 -2.316 1 98.75 110 PHE B CA 1
ATOM 2413 C C . PHE B 1 110 ? -5.176 -31.453 -0.828 1 98.75 110 PHE B C 1
ATOM 2415 O O . PHE B 1 110 ? -6.133 -31.734 -0.101 1 98.75 110 PHE B O 1
ATOM 2422 N N . LYS B 1 111 ? -4.055 -30.828 -0.414 1 98.75 111 LYS B N 1
ATOM 2423 C CA . LYS B 1 111 ? -3.869 -30.578 1.014 1 98.75 111 LYS B CA 1
ATOM 2424 C C . LYS B 1 111 ? -3.652 -29.094 1.29 1 98.75 111 LYS B C 1
ATOM 2426 O O . LYS B 1 111 ? -3.104 -28.375 0.453 1 98.75 111 LYS B O 1
ATOM 2431 N N . ASP B 1 112 ? -4.129 -28.594 2.438 1 98.31 112 ASP B N 1
ATOM 2432 C CA . ASP B 1 112 ? -3.781 -27.297 3.021 1 98.31 112 ASP B CA 1
ATOM 2433 C C . ASP B 1 112 ? -4.23 -26.156 2.123 1 98.31 112 ASP B C 1
ATOM 2435 O O . ASP B 1 112 ? -3.471 -25.203 1.882 1 98.31 112 ASP B O 1
ATOM 2439 N N . PHE B 1 113 ? -5.402 -26.328 1.566 1 98.75 113 PHE B N 1
ATOM 2440 C CA . PHE B 1 113 ? -5.949 -25.203 0.829 1 98.75 113 PHE B CA 1
ATOM 2441 C C . PHE B 1 113 ? -6.082 -23.984 1.731 1 98.75 113 PHE B C 1
ATOM 2443 O O . PHE B 1 113 ? -6.684 -24.062 2.805 1 98.75 113 PHE B O 1
ATOM 2450 N N . LYS B 1 114 ? -5.52 -22.797 1.267 1 98.38 114 LYS B N 1
ATOM 2451 C CA . LYS B 1 114 ? -5.555 -21.578 2.061 1 98.38 114 LYS B CA 1
ATOM 2452 C C . LYS B 1 114 ? -5.656 -20.344 1.166 1 98.38 114 LYS B C 1
ATOM 2454 O O . LYS B 1 114 ? -4.922 -20.219 0.184 1 98.38 114 LYS B O 1
ATOM 2459 N N . ILE B 1 115 ? -6.574 -19.5 1.531 1 98.62 115 ILE B N 1
ATOM 2460 C CA . ILE B 1 115 ? -6.602 -18.188 0.892 1 98.62 115 ILE B CA 1
ATOM 2461 C C . ILE B 1 115 ? -5.488 -17.312 1.461 1 98.62 115 ILE B C 1
ATOM 2463 O O . ILE B 1 115 ? -5.352 -17.188 2.68 1 98.62 115 ILE B O 1
ATOM 2467 N N . GLN B 1 116 ? -4.699 -16.719 0.58 1 98.19 116 GLN B N 1
ATOM 2468 C CA . GLN B 1 116 ? -3.512 -16 1.013 1 98.19 116 GLN B CA 1
ATOM 2469 C C . GLN B 1 116 ? -3.695 -14.492 0.852 1 98.19 116 GLN B C 1
ATOM 2471 O O . GLN B 1 116 ? -3.035 -13.703 1.532 1 98.19 116 GLN B O 1
ATOM 2476 N N . ASN B 1 117 ? -4.523 -14.102 -0.084 1 98.38 117 ASN B N 1
ATOM 2477 C CA . ASN B 1 117 ? -4.734 -12.688 -0.36 1 98.38 117 ASN B CA 1
ATOM 2478 C C . ASN B 1 117 ? -6.039 -12.445 -1.11 1 98.38 117 ASN B C 1
ATOM 2480 O O . ASN B 1 117 ? -6.379 -13.195 -2.029 1 98.38 117 ASN B O 1
ATOM 2484 N N . ILE B 1 118 ? -6.707 -11.477 -0.728 1 98.75 118 ILE B N 1
ATOM 2485 C CA . ILE B 1 118 ? -7.926 -11.039 -1.405 1 98.75 118 ILE B CA 1
ATOM 2486 C C . ILE B 1 118 ? -7.785 -9.586 -1.834 1 98.75 118 ILE B C 1
ATOM 2488 O O . ILE B 1 118 ? -7.395 -8.727 -1.034 1 98.75 118 ILE B O 1
ATOM 2492 N N . VAL B 1 119 ? -8.07 -9.32 -3.072 1 98.75 119 VAL B N 1
ATOM 2493 C CA . VAL B 1 119 ? -8.141 -7.957 -3.588 1 98.75 119 VAL B CA 1
ATOM 2494 C C . VAL B 1 119 ? -9.602 -7.57 -3.812 1 98.75 119 VAL B C 1
ATOM 2496 O O . VAL B 1 119 ? -10.359 -8.305 -4.453 1 98.75 119 VAL B O 1
ATOM 2499 N N . GLY B 1 120 ? -9.977 -6.453 -3.203 1 98.62 120 GLY B N 1
ATOM 2500 C CA . GLY B 1 120 ? -11.305 -5.891 -3.418 1 98.62 120 GLY B CA 1
ATOM 2501 C C . GLY B 1 120 ? -11.266 -4.48 -3.979 1 98.62 120 GLY B C 1
ATOM 2502 O O . GLY B 1 120 ? -10.219 -3.834 -3.982 1 98.62 120 GLY B O 1
ATOM 2503 N N . SER B 1 121 ? -12.43 -4.035 -4.504 1 98.75 121 SER B N 1
ATOM 2504 C CA . SER B 1 121 ? -12.547 -2.662 -4.984 1 98.75 121 SER B CA 1
ATOM 2505 C C . SER B 1 121 ? -13.984 -2.164 -4.875 1 98.75 121 SER B C 1
ATOM 2507 O O . SER B 1 121 ? -14.922 -2.963 -4.785 1 98.75 121 SER B O 1
ATOM 2509 N N . CYS B 1 122 ? -14.094 -0.913 -4.781 1 98.62 122 CYS B N 1
ATOM 2510 C CA . CYS B 1 122 ? -15.398 -0.263 -4.816 1 98.62 122 CYS B CA 1
ATOM 2511 C C . CYS B 1 122 ? -15.266 1.204 -5.211 1 98.62 122 CYS B C 1
ATOM 2513 O O . CYS B 1 122 ? -14.164 1.688 -5.457 1 98.62 122 CYS B O 1
ATOM 2515 N N . ASP B 1 123 ? -16.422 1.82 -5.434 1 98.69 123 ASP B N 1
ATOM 2516 C CA . ASP B 1 123 ? -16.531 3.24 -5.758 1 98.69 123 ASP B CA 1
ATOM 2517 C C . ASP B 1 123 ? -17.484 3.951 -4.793 1 98.69 123 ASP B C 1
ATOM 2519 O O . ASP B 1 123 ? -18.656 3.582 -4.68 1 98.69 123 ASP B O 1
ATOM 2523 N N . VAL B 1 124 ? -16.953 4.926 -4.105 1 98.62 124 VAL B N 1
ATOM 2524 C CA . VAL B 1 124 ? -17.797 5.617 -3.145 1 98.62 124 VAL B CA 1
ATOM 2525 C C . VAL B 1 124 ? -18.625 6.68 -3.861 1 98.62 124 VAL B C 1
ATOM 2527 O O . VAL B 1 124 ? -19.531 7.273 -3.27 1 98.62 124 VAL B O 1
ATOM 2530 N N . LYS B 1 125 ? -18.375 7.043 -5.137 1 97.19 125 LYS B N 1
ATOM 2531 C CA . LYS B 1 125 ? -19.172 7.836 -6.066 1 97.19 125 LYS B CA 1
ATOM 2532 C C . LYS B 1 125 ? -19.141 9.312 -5.695 1 97.19 125 LYS B C 1
ATOM 2534 O O . LYS B 1 125 ? -20.141 10.023 -5.863 1 97.19 125 LYS B O 1
ATOM 2539 N N . PHE B 1 126 ? -18.125 9.781 -4.984 1 98 126 PHE B N 1
ATOM 2540 C CA . PHE B 1 126 ? -17.844 11.195 -4.77 1 98 126 PHE B CA 1
ATOM 2541 C C . PHE B 1 126 ? -16.344 11.453 -4.73 1 98 126 PHE B C 1
ATOM 2543 O O . PHE B 1 126 ? -15.57 10.586 -4.316 1 98 126 PHE B O 1
ATOM 2550 N N . PRO B 1 127 ? -15.984 12.656 -5.188 1 98.19 127 PRO B N 1
ATOM 2551 C CA . PRO B 1 127 ? -14.555 12.969 -5.168 1 98.19 127 PRO B CA 1
ATOM 2552 C C . PRO B 1 127 ? -14.016 13.164 -3.75 1 98.19 127 PRO B C 1
ATOM 2554 O O . PRO B 1 127 ? -14.742 13.625 -2.867 1 98.19 127 PRO B O 1
ATOM 2557 N N . ILE B 1 128 ? -12.781 12.828 -3.529 1 98.06 128 ILE B N 1
ATOM 2558 C CA . ILE B 1 128 ? -12.141 12.891 -2.221 1 98.06 128 ILE B CA 1
ATOM 2559 C C . ILE B 1 128 ? -10.984 13.891 -2.258 1 98.06 128 ILE B C 1
ATOM 2561 O O . ILE B 1 128 ? -10.188 13.898 -3.199 1 98.06 128 ILE B O 1
ATOM 2565 N N . ARG B 1 129 ? -10.859 14.727 -1.307 1 96.19 129 ARG B N 1
ATOM 2566 C CA . ARG B 1 129 ? -9.719 15.617 -1.117 1 96.19 129 ARG B CA 1
ATOM 2567 C C . ARG B 1 129 ? -8.539 14.875 -0.504 1 96.19 129 ARG B C 1
ATOM 2569 O O . ARG B 1 129 ? -8.336 14.914 0.71 1 96.19 129 ARG B O 1
ATOM 2576 N N . LEU B 1 130 ? -7.707 14.336 -1.344 1 97.75 130 LEU B N 1
ATOM 2577 C CA . LEU B 1 130 ? -6.645 13.445 -0.894 1 97.75 130 LEU B CA 1
ATOM 2578 C C . LEU B 1 130 ? -5.602 14.203 -0.087 1 97.75 130 LEU B C 1
ATOM 2580 O O . LEU B 1 130 ? -5.023 13.664 0.86 1 97.75 130 LEU B O 1
ATOM 2584 N N . GLU B 1 131 ? -5.379 15.453 -0.464 1 93.44 131 GLU B N 1
ATOM 2585 C CA . GLU B 1 131 ? -4.406 16.25 0.281 1 93.44 131 GLU B CA 1
ATOM 2586 C C . GLU B 1 131 ? -4.824 16.406 1.739 1 93.44 131 GLU B C 1
ATOM 2588 O O . GLU B 1 131 ? -4.012 16.219 2.646 1 93.44 131 GLU B O 1
ATOM 2593 N N . GLY B 1 132 ? -6.062 16.781 1.909 1 92.31 132 GLY B N 1
ATOM 2594 C CA . GLY B 1 132 ? -6.578 16.906 3.264 1 92.31 132 GLY B CA 1
ATOM 2595 C C . GLY B 1 132 ? -6.496 15.625 4.059 1 92.31 132 GLY B C 1
ATOM 2596 O O . GLY B 1 132 ? -6.105 15.633 5.227 1 92.31 132 GLY B O 1
ATOM 2597 N N . LEU B 1 133 ? -6.832 14.562 3.408 1 96.44 133 LEU B N 1
ATOM 2598 C CA . LEU B 1 133 ? -6.777 13.242 4.039 1 96.44 133 LEU B CA 1
ATOM 2599 C C . LEU B 1 133 ? -5.348 12.883 4.418 1 96.44 133 LEU B C 1
ATOM 2601 O O . LEU B 1 133 ? -5.09 12.43 5.535 1 96.44 133 LEU B O 1
ATOM 2605 N N . ALA B 1 134 ? -4.43 13.086 3.525 1 96.5 134 ALA B N 1
ATOM 2606 C CA . ALA B 1 134 ? -3.023 12.789 3.781 1 96.5 134 ALA B CA 1
ATOM 2607 C C . ALA B 1 134 ? -2.49 13.602 4.953 1 96.5 134 ALA B C 1
ATOM 2609 O O . ALA B 1 134 ? -1.685 13.117 5.746 1 96.5 134 ALA B O 1
ATOM 2610 N N . TYR B 1 135 ? -2.932 14.82 5.027 1 91.81 135 TYR B N 1
ATOM 2611 C CA . TYR B 1 135 ? -2.52 15.703 6.109 1 91.81 135 TYR B CA 1
ATOM 2612 C C . TYR B 1 135 ? -3.033 15.195 7.453 1 91.81 135 TYR B C 1
ATOM 2614 O O . TYR B 1 135 ? -2.275 15.109 8.422 1 91.81 135 TYR B O 1
ATOM 2622 N N . SER B 1 136 ? -4.215 14.82 7.465 1 91.88 136 SER B N 1
ATOM 2623 C CA . SER B 1 136 ? -4.867 14.438 8.711 1 91.88 136 SER B CA 1
ATOM 2624 C C . SER B 1 136 ? -4.43 13.047 9.156 1 91.88 136 SER B C 1
ATOM 2626 O O . SER B 1 136 ? -4.371 12.766 10.359 1 91.88 136 SER B O 1
ATOM 2628 N N . HIS B 1 137 ? -4.09 12.242 8.203 1 95.44 137 HIS B N 1
ATOM 2629 C CA . HIS B 1 137 ? -3.717 10.867 8.492 1 95.44 137 HIS B CA 1
ATOM 2630 C C . HIS B 1 137 ? -2.289 10.57 8.047 1 95.44 137 HIS B C 1
ATOM 2632 O O . HIS B 1 137 ? -2.008 9.5 7.512 1 95.44 137 HIS B O 1
ATOM 2638 N N . GLY B 1 138 ? -1.439 11.445 8.281 1 94.69 138 GLY B N 1
ATOM 2639 C CA . GLY B 1 138 ? -0.095 11.391 7.727 1 94.69 138 GLY B CA 1
ATOM 2640 C C . GLY B 1 138 ? 0.703 10.195 8.203 1 94.69 138 GLY B C 1
ATOM 2641 O O . GLY B 1 138 ? 1.549 9.672 7.473 1 94.69 138 GLY B O 1
ATOM 2642 N N . ALA B 1 139 ? 0.393 9.711 9.414 1 94.19 139 ALA B N 1
ATOM 2643 C CA . ALA B 1 139 ? 1.116 8.57 9.977 1 94.19 139 ALA B CA 1
ATOM 2644 C C . ALA B 1 139 ? 0.739 7.273 9.266 1 94.19 139 ALA B C 1
ATOM 2646 O O . ALA B 1 139 ? 1.513 6.316 9.258 1 94.19 139 ALA B O 1
ATOM 2647 N N . PHE B 1 140 ? -0.442 7.297 8.586 1 96.38 140 PHE B N 1
ATOM 2648 C CA . PHE B 1 140 ? -0.981 6.055 8.047 1 96.38 140 PHE B CA 1
ATOM 2649 C C . PHE B 1 140 ? -1.162 6.152 6.539 1 96.38 140 PHE B C 1
ATOM 2651 O O . PHE B 1 140 ? -1.662 5.219 5.906 1 96.38 140 PHE B O 1
ATOM 2658 N N . SER B 1 141 ? -0.79 7.289 6.016 1 98.12 141 SER B N 1
ATOM 2659 C CA . SER B 1 141 ? -1.069 7.434 4.59 1 98.12 141 SER B CA 1
ATOM 2660 C C . SER B 1 141 ? 0.031 8.219 3.889 1 98.12 141 SER B C 1
ATOM 2662 O O . SER B 1 141 ? 0.863 8.852 4.543 1 98.12 141 SER B O 1
ATOM 2664 N N . SER B 1 142 ? 0.078 8.109 2.646 1 97.88 142 SER B N 1
ATOM 2665 C CA . SER B 1 142 ? 0.995 8.828 1.763 1 97.88 142 SER B CA 1
ATOM 2666 C C . SER B 1 142 ? 0.3 9.25 0.473 1 97.88 142 SER B C 1
ATOM 2668 O O . SER B 1 142 ? -0.441 8.469 -0.126 1 97.88 142 SER B O 1
ATOM 2670 N N . TYR B 1 143 ? 0.532 10.492 0.165 1 98.25 143 TYR B N 1
ATOM 2671 C CA . TYR B 1 143 ? 0.028 11.023 -1.097 1 98.25 143 TYR B CA 1
ATOM 2672 C C . TYR B 1 143 ? 1.059 11.93 -1.759 1 98.25 143 TYR B C 1
ATOM 2674 O O . TYR B 1 143 ? 1.318 13.031 -1.281 1 98.25 143 TYR B O 1
ATOM 2682 N N . GLU B 1 144 ? 1.635 11.414 -2.744 1 97.56 144 GLU B N 1
ATOM 2683 C CA . GLU B 1 144 ? 2.604 12.109 -3.584 1 97.56 144 GLU B CA 1
ATOM 2684 C C . GLU B 1 144 ? 2.197 12.062 -5.055 1 97.56 144 GLU B C 1
ATOM 2686 O O . GLU B 1 144 ? 2.68 11.219 -5.809 1 97.56 144 GLU B O 1
ATOM 2691 N N . PRO B 1 145 ? 1.469 13.055 -5.523 1 96.62 145 PRO B N 1
ATOM 2692 C CA . PRO B 1 145 ? 0.865 12.992 -6.855 1 96.62 145 PRO B CA 1
ATOM 2693 C C . PRO B 1 145 ? 1.901 12.844 -7.969 1 96.62 145 PRO B C 1
ATOM 2695 O O . PRO B 1 145 ? 1.615 12.25 -9.008 1 96.62 145 PRO B O 1
ATOM 2698 N N . GLU B 1 146 ? 3.057 13.305 -7.711 1 95.56 146 GLU B N 1
ATOM 2699 C CA . GLU B 1 146 ? 4.098 13.234 -8.734 1 95.56 146 GLU B CA 1
ATOM 2700 C C . GLU B 1 146 ? 4.633 11.812 -8.883 1 95.56 146 GLU B C 1
ATOM 2702 O O . GLU B 1 146 ? 5.207 11.469 -9.914 1 95.56 146 GLU B O 1
ATOM 2707 N N . LEU B 1 147 ? 4.496 11.055 -7.805 1 96.5 147 LEU B N 1
ATOM 2708 C CA . LEU B 1 147 ? 4.973 9.68 -7.828 1 96.5 147 LEU B CA 1
ATOM 2709 C C . LEU B 1 147 ? 3.844 8.719 -8.203 1 96.5 147 LEU B C 1
ATOM 2711 O O . LEU B 1 147 ? 4.035 7.82 -9.023 1 96.5 147 LEU B O 1
ATOM 2715 N N . PHE B 1 148 ? 2.676 9.047 -7.672 1 95.69 148 PHE B N 1
ATOM 2716 C CA . PHE B 1 148 ? 1.499 8.203 -7.84 1 95.69 148 PHE B CA 1
ATOM 2717 C C . PHE B 1 148 ? 0.223 9.008 -7.605 1 95.69 148 PHE B C 1
ATOM 2719 O O . PHE B 1 148 ? 0.144 9.797 -6.664 1 95.69 148 PHE B O 1
ATOM 2726 N N . PRO B 1 149 ? -0.752 8.766 -8.406 1 96.25 149 PRO B N 1
ATOM 2727 C CA . PRO B 1 149 ? -1.928 9.641 -8.344 1 96.25 149 PRO B CA 1
ATOM 2728 C C . PRO B 1 149 ? -2.877 9.266 -7.207 1 96.25 149 PRO B C 1
ATOM 2730 O O . PRO B 1 149 ? -3.797 10.023 -6.891 1 96.25 149 PRO B O 1
ATOM 2733 N N . GLY B 1 150 ? -2.762 8.164 -6.645 1 98.19 150 GLY B N 1
ATOM 2734 C CA . GLY B 1 150 ? -3.613 7.75 -5.539 1 98.19 150 GLY B CA 1
ATOM 2735 C C . GLY B 1 150 ? -2.945 7.898 -4.184 1 98.19 150 GLY B C 1
ATOM 2736 O O . GLY B 1 150 ? -1.727 8.07 -4.102 1 98.19 150 GLY B O 1
ATOM 2737 N N . LEU B 1 151 ? -3.791 7.945 -3.164 1 98.81 151 LEU B N 1
ATOM 2738 C CA . LEU B 1 151 ? -3.309 7.906 -1.788 1 98.81 151 LEU B CA 1
ATOM 2739 C C . LEU B 1 151 ? -3.178 6.469 -1.296 1 98.81 151 LEU B C 1
ATOM 2741 O O . LEU B 1 151 ? -4.059 5.641 -1.543 1 98.81 151 LEU B O 1
ATOM 2745 N N . ILE B 1 152 ? -2.051 6.145 -0.72 1 98.81 152 ILE B N 1
ATOM 2746 C CA . ILE B 1 152 ? -1.83 4.844 -0.099 1 98.81 152 ILE B CA 1
ATOM 2747 C C . ILE B 1 152 ? -2.17 4.918 1.388 1 98.81 152 ILE B C 1
ATOM 2749 O O . ILE B 1 152 ? -1.569 5.695 2.131 1 98.81 152 ILE B O 1
ATOM 2753 N N . TYR B 1 153 ? -3.111 4.141 1.854 1 98.88 153 TYR B N 1
ATOM 2754 C CA . TYR B 1 153 ? -3.51 4.086 3.256 1 98.88 153 TYR B CA 1
ATOM 2755 C C . TYR B 1 153 ? -3.162 2.736 3.871 1 98.88 153 TYR B C 1
ATOM 2757 O O . TYR B 1 153 ? -3.566 1.691 3.355 1 98.88 153 TYR B O 1
ATOM 2765 N N . ARG B 1 154 ? -2.445 2.717 4.883 1 98.62 154 ARG B N 1
ATOM 2766 C CA . ARG B 1 154 ? -2.039 1.508 5.594 1 98.62 154 ARG B CA 1
ATOM 2767 C C . ARG B 1 154 ? -2.846 1.329 6.875 1 98.62 154 ARG B C 1
ATOM 2769 O O . ARG B 1 154 ? -2.508 1.904 7.914 1 98.62 154 ARG B O 1
ATOM 2776 N N . MET B 1 155 ? -3.795 0.509 6.789 1 98.31 155 MET B N 1
ATOM 2777 C CA . MET B 1 155 ? -4.637 0.249 7.957 1 98.31 155 MET B CA 1
ATOM 2778 C C . MET B 1 155 ? -4.02 -0.827 8.844 1 98.31 155 MET B C 1
ATOM 2780 O O . MET B 1 155 ? -3.605 -1.879 8.352 1 98.31 155 MET B O 1
ATOM 2784 N N . LYS B 1 156 ? -3.994 -0.591 10.133 1 96.38 156 LYS B N 1
ATOM 2785 C CA . LYS B 1 156 ? -3.336 -1.502 11.062 1 96.38 156 LYS B CA 1
ATOM 2786 C C . LYS B 1 156 ? -4.262 -2.648 11.461 1 96.38 156 LYS B C 1
ATOM 2788 O O . LYS B 1 156 ? -3.822 -3.791 11.594 1 96.38 156 LYS B O 1
ATOM 2793 N N . GLN B 1 157 ? -5.574 -2.193 11.609 1 97.06 157 GLN B N 1
ATOM 2794 C CA . GLN B 1 157 ? -6.562 -3.18 12.023 1 97.06 157 GLN B CA 1
ATOM 2795 C C . GLN B 1 157 ? -7.895 -2.957 11.305 1 97.06 157 GLN B C 1
ATOM 2797 O O . GLN B 1 157 ? -8.617 -2.01 11.617 1 97.06 157 GLN B O 1
ATOM 2802 N N . PRO B 1 158 ? -8.195 -3.924 10.438 1 98.06 158 PRO B N 1
ATOM 2803 C CA . PRO B 1 158 ? -7.383 -5.043 9.945 1 98.06 158 PRO B CA 1
ATOM 2804 C C . PRO B 1 158 ? -6.184 -4.586 9.117 1 98.06 158 PRO B C 1
ATOM 2806 O O . PRO B 1 158 ? -6.156 -3.445 8.648 1 98.06 158 PRO B O 1
ATOM 2809 N N . LYS B 1 159 ? -5.188 -5.449 9.016 1 96.94 159 LYS B N 1
ATOM 2810 C CA . LYS B 1 159 ? -3.973 -5.117 8.281 1 96.94 159 LYS B CA 1
ATOM 2811 C C . LYS B 1 159 ? -4.223 -5.129 6.777 1 96.94 159 LYS B C 1
ATOM 2813 O O . LYS B 1 159 ? -3.951 -6.125 6.102 1 96.94 159 LYS B O 1
ATOM 2818 N N . ILE B 1 160 ? -4.73 -3.979 6.285 1 98.25 160 ILE B N 1
ATOM 2819 C CA . ILE B 1 160 ? -5.145 -3.82 4.898 1 98.25 160 ILE B CA 1
ATOM 2820 C C . ILE B 1 160 ? -4.523 -2.553 4.312 1 98.25 160 ILE B C 1
ATOM 2822 O O . ILE B 1 160 ? -4.383 -1.546 5.012 1 98.25 160 ILE B O 1
ATOM 2826 N N . VAL B 1 161 ? -4.125 -2.658 3.082 1 98.81 161 VAL B N 1
ATOM 2827 C CA . VAL B 1 161 ? -3.67 -1.486 2.34 1 98.81 161 VAL B CA 1
ATOM 2828 C C . VAL B 1 161 ? -4.762 -1.023 1.382 1 98.81 161 VAL B C 1
ATOM 2830 O O . VAL B 1 161 ? -5.387 -1.842 0.701 1 98.81 161 VAL B O 1
ATOM 2833 N N . LEU B 1 162 ? -5.008 0.238 1.376 1 98.88 162 LEU B N 1
ATOM 2834 C CA . LEU B 1 162 ? -5.996 0.824 0.478 1 98.88 162 LEU B CA 1
ATOM 2835 C C . LEU B 1 162 ? -5.34 1.812 -0.48 1 98.88 162 LEU B C 1
ATOM 2837 O O . LEU B 1 162 ? -4.473 2.59 -0.079 1 98.88 162 LEU B O 1
ATOM 2841 N N . LEU B 1 163 ? -5.707 1.722 -1.697 1 98.88 163 LEU B N 1
ATOM 2842 C CA . LEU B 1 163 ? -5.5 2.816 -2.641 1 98.88 163 LEU B CA 1
ATOM 2843 C C . LEU B 1 163 ? -6.77 3.648 -2.793 1 98.88 163 LEU B C 1
ATOM 2845 O O . LEU B 1 163 ? -7.848 3.105 -3.045 1 98.88 163 LEU B O 1
ATOM 2849 N N . ILE B 1 164 ? -6.617 4.895 -2.549 1 98.88 164 ILE B N 1
ATOM 2850 C CA . ILE B 1 164 ? -7.738 5.82 -2.635 1 98.88 164 ILE B CA 1
ATOM 2851 C C . ILE B 1 164 ? -7.48 6.844 -3.736 1 98.88 164 ILE B C 1
ATOM 2853 O O . ILE B 1 164 ? -6.438 7.504 -3.748 1 98.88 164 ILE B O 1
ATOM 2857 N N . PHE B 1 165 ? -8.406 6.977 -4.629 1 98.75 165 PHE B N 1
ATOM 2858 C CA . PHE B 1 165 ? -8.258 7.906 -5.742 1 98.75 165 PHE B CA 1
ATOM 2859 C C . PHE B 1 165 ? -9.211 9.086 -5.59 1 98.75 165 PHE B C 1
ATOM 2861 O O . PHE B 1 165 ? -10.25 8.977 -4.941 1 98.75 165 PHE B O 1
ATOM 2868 N N . VAL B 1 166 ? -8.844 10.18 -6.219 1 98.38 166 VAL B N 1
ATOM 2869 C CA . VAL B 1 166 ? -9.633 11.406 -6.148 1 98.38 166 VAL B CA 1
ATOM 2870 C C . VAL B 1 166 ? -11.062 11.125 -6.617 1 98.38 166 VAL B C 1
ATOM 2872 O O . VAL B 1 166 ? -12.023 11.664 -6.055 1 98.38 166 VAL B O 1
ATOM 2875 N N . SER B 1 167 ? -11.219 10.242 -7.59 1 98.19 167 SER B N 1
ATOM 2876 C CA . SER B 1 167 ? -12.516 9.938 -8.195 1 98.19 167 SER B CA 1
ATOM 2877 C C . SER B 1 167 ? -13.445 9.258 -7.199 1 98.19 167 SER B C 1
ATOM 2879 O O . SER B 1 167 ? -14.656 9.188 -7.422 1 98.19 167 SER B O 1
ATOM 2881 N N . GLY B 1 168 ? -12.898 8.68 -6.215 1 98.69 168 GLY B N 1
ATOM 2882 C CA . GLY B 1 168 ? -13.695 7.926 -5.258 1 98.69 168 GLY B CA 1
ATOM 2883 C C . GLY B 1 168 ? -13.492 6.426 -5.371 1 98.69 168 GLY B C 1
ATOM 2884 O O . GLY B 1 168 ? -14.039 5.66 -4.578 1 98.69 168 GLY B O 1
ATOM 2885 N N . LYS B 1 169 ? -12.68 6.023 -6.328 1 98.81 169 LYS B N 1
ATOM 2886 C CA . LYS B 1 169 ? -12.344 4.609 -6.453 1 98.81 169 LYS B CA 1
ATOM 2887 C C . LYS B 1 169 ? -11.414 4.16 -5.332 1 98.81 169 LYS B C 1
ATOM 2889 O O . LYS B 1 169 ? -10.477 4.875 -4.973 1 98.81 169 LYS B O 1
ATOM 2894 N N . ILE B 1 170 ? -11.766 2.971 -4.789 1 98.88 170 ILE B N 1
ATOM 2895 C CA . ILE B 1 170 ? -11 2.406 -3.68 1 98.88 170 ILE B CA 1
ATOM 2896 C C . ILE B 1 170 ? -10.547 0.992 -4.035 1 98.88 170 ILE B C 1
ATOM 2898 O O . ILE B 1 170 ? -11.32 0.198 -4.566 1 98.88 170 ILE B O 1
ATOM 2902 N N . VAL B 1 171 ? -9.32 0.713 -3.818 1 98.88 171 VAL B N 1
ATOM 2903 C CA . VAL B 1 171 ? -8.781 -0.638 -3.934 1 98.88 171 VAL B CA 1
ATOM 2904 C C . VAL B 1 171 ? -8.32 -1.128 -2.562 1 98.88 171 VAL B C 1
ATOM 2906 O O . VAL B 1 171 ? -7.688 -0.383 -1.812 1 98.88 171 VAL B O 1
ATOM 2909 N N . LEU B 1 172 ? -8.672 -2.326 -2.178 1 98.81 172 LEU B N 1
ATOM 2910 C CA . LEU B 1 172 ? -8.281 -2.93 -0.907 1 98.81 172 LEU B CA 1
ATOM 2911 C C . LEU B 1 172 ? -7.512 -4.227 -1.135 1 98.81 172 LEU B C 1
ATOM 2913 O O . LEU B 1 172 ? -7.906 -5.055 -1.959 1 98.81 172 LEU B O 1
ATOM 2917 N N . THR B 1 173 ? -6.398 -4.414 -0.459 1 98.69 173 THR B N 1
ATOM 2918 C CA . THR B 1 173 ? -5.625 -5.641 -0.618 1 98.69 173 THR B CA 1
ATOM 2919 C C . THR B 1 173 ? -4.957 -6.031 0.697 1 98.69 173 THR B C 1
ATOM 2921 O O . THR B 1 173 ? -4.746 -5.188 1.568 1 98.69 173 THR B O 1
ATOM 2924 N N . GLY B 1 174 ? -4.723 -7.324 0.869 1 98.44 174 GLY B N 1
ATOM 2925 C CA . GLY B 1 174 ? -4.008 -7.816 2.037 1 98.44 174 GLY B CA 1
ATOM 2926 C C . GLY B 1 174 ? -4.852 -8.727 2.908 1 98.44 174 GLY B C 1
ATOM 2927 O O . GLY B 1 174 ? -4.336 -9.367 3.828 1 98.44 174 GLY B O 1
ATOM 2928 N N . ALA B 1 175 ? -6.098 -8.836 2.566 1 98.5 175 ALA B N 1
ATOM 2929 C CA . ALA B 1 175 ? -6.992 -9.633 3.4 1 98.5 175 ALA B CA 1
ATOM 2930 C C . ALA B 1 175 ? -6.812 -11.125 3.131 1 98.5 175 ALA B C 1
ATOM 2932 O O . ALA B 1 175 ? -6.551 -11.531 1.996 1 98.5 175 ALA B O 1
ATOM 2933 N N . LYS B 1 176 ? -7.031 -11.906 4.152 1 97.69 176 LYS B N 1
ATOM 2934 C CA . LYS B 1 176 ? -7.012 -13.359 4.008 1 97.69 176 LYS B CA 1
ATOM 2935 C C . LYS B 1 176 ? -8.414 -13.945 4.172 1 97.69 176 LYS B C 1
ATOM 2937 O O . LYS B 1 176 ? -8.648 -15.109 3.832 1 97.69 176 LYS B O 1
ATOM 2942 N N . VAL B 1 177 ? -9.266 -13.133 4.734 1 97.62 177 VAL B N 1
ATOM 2943 C CA . VAL B 1 177 ? -10.68 -13.5 4.812 1 97.62 177 VAL B CA 1
ATOM 2944 C C . VAL B 1 177 ? -11.539 -12.336 4.328 1 97.62 177 VAL B C 1
ATOM 2946 O O . VAL B 1 177 ? -11.203 -11.172 4.555 1 97.62 177 VAL B O 1
ATOM 2949 N N . ARG B 1 178 ? -12.609 -12.664 3.707 1 96.56 178 ARG B N 1
ATOM 2950 C CA . ARG B 1 178 ? -13.484 -11.688 3.059 1 96.56 178 ARG B CA 1
ATOM 2951 C C . ARG B 1 178 ? -13.914 -10.602 4.035 1 96.56 178 ARG B C 1
ATOM 2953 O O . ARG B 1 178 ? -13.977 -9.422 3.67 1 96.56 178 ARG B O 1
ATOM 2960 N N . ASP B 1 179 ? -14.156 -10.953 5.25 1 97.19 179 ASP B N 1
ATOM 2961 C CA . ASP B 1 179 ? -14.688 -10.016 6.234 1 97.19 179 ASP B CA 1
ATOM 2962 C C . ASP B 1 179 ? -13.68 -8.914 6.547 1 97.19 179 ASP B C 1
ATOM 2964 O O . ASP B 1 179 ? -14.07 -7.789 6.879 1 97.19 179 ASP B O 1
ATOM 2968 N N . GLU B 1 180 ? -12.422 -9.18 6.469 1 98.38 180 GLU B N 1
ATOM 2969 C CA . GLU B 1 180 ? -11.398 -8.156 6.684 1 98.38 180 GLU B CA 1
ATOM 2970 C C . GLU B 1 180 ? -11.523 -7.031 5.66 1 98.38 180 GLU B C 1
ATOM 2972 O O . GLU B 1 180 ? -11.328 -5.859 5.996 1 98.38 180 GLU B O 1
ATOM 2977 N N . THR B 1 181 ? -11.852 -7.398 4.461 1 98.5 181 THR B N 1
ATOM 2978 C CA . THR B 1 181 ? -12.039 -6.41 3.404 1 98.5 181 THR B CA 1
ATOM 2979 C C . THR B 1 181 ? -13.219 -5.492 3.725 1 98.5 181 THR B C 1
ATOM 2981 O O . THR B 1 181 ? -13.102 -4.27 3.629 1 98.5 181 THR B O 1
ATOM 2984 N N . TYR B 1 182 ? -14.266 -6.094 4.148 1 98.38 182 TYR B N 1
ATOM 2985 C CA . TYR B 1 182 ? -15.469 -5.332 4.438 1 98.38 182 TYR B CA 1
ATOM 2986 C C . TYR B 1 182 ? -15.273 -4.441 5.66 1 98.38 182 TYR B C 1
ATOM 2988 O O . TYR B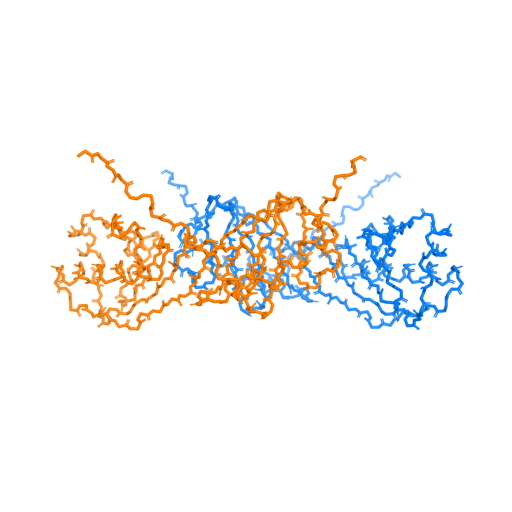 1 182 ? -15.664 -3.271 5.652 1 98.38 182 TYR B O 1
ATOM 2996 N N . THR B 1 183 ? -14.672 -4.973 6.672 1 98.56 183 THR B N 1
ATOM 2997 C CA . THR B 1 183 ? -14.398 -4.211 7.887 1 98.56 183 THR B CA 1
ATOM 2998 C C . THR B 1 183 ? -13.492 -3.023 7.586 1 98.56 183 THR B C 1
ATOM 3000 O O . THR B 1 183 ? -13.742 -1.913 8.062 1 98.56 183 THR B O 1
ATOM 3003 N N . ALA B 1 184 ? -12.484 -3.287 6.785 1 98.81 184 ALA B N 1
ATOM 3004 C CA . ALA B 1 184 ? -11.562 -2.213 6.426 1 98.81 184 ALA B CA 1
ATOM 3005 C C . ALA B 1 184 ? -12.297 -1.08 5.711 1 98.81 184 ALA B C 1
ATOM 3007 O O . ALA B 1 184 ? -12.102 0.094 6.035 1 98.81 184 ALA B O 1
ATOM 3008 N N . PHE B 1 185 ? -13.188 -1.444 4.805 1 98.88 185 PHE B N 1
ATOM 3009 C CA . PHE B 1 185 ? -13.914 -0.426 4.051 1 98.88 185 PHE B CA 1
ATOM 3010 C C . PHE B 1 185 ? -14.844 0.366 4.961 1 98.88 185 PHE B C 1
ATOM 3012 O O . PHE B 1 185 ? -14.883 1.596 4.895 1 98.88 185 PHE B O 1
ATOM 3019 N N . GLU B 1 186 ? -15.492 -0.347 5.785 1 98.69 186 GLU B N 1
ATOM 3020 C CA . GLU B 1 186 ? -16.422 0.338 6.676 1 98.69 186 GLU B CA 1
ATOM 3021 C C . GLU B 1 186 ? -15.688 1.245 7.656 1 98.69 186 GLU B C 1
ATOM 3023 O O . GLU B 1 186 ? -16.203 2.285 8.062 1 98.69 186 GLU B O 1
ATOM 3028 N N . ASN B 1 187 ? -14.492 0.864 8.039 1 98.44 187 ASN B N 1
ATOM 3029 C CA . ASN B 1 187 ? -13.68 1.696 8.914 1 98.44 187 ASN B CA 1
ATOM 3030 C C . ASN B 1 187 ? -13.242 2.984 8.219 1 98.44 187 ASN B C 1
ATOM 3032 O O . ASN B 1 187 ? -13.172 4.039 8.852 1 98.44 187 ASN B O 1
ATOM 3036 N N . ILE B 1 188 ? -12.984 2.887 6.902 1 98.62 188 ILE B N 1
ATOM 3037 C CA . ILE B 1 188 ? -12.414 4.039 6.215 1 98.62 188 ILE B CA 1
ATOM 3038 C C . ILE B 1 188 ? -13.531 4.91 5.648 1 98.62 188 ILE B C 1
ATOM 3040 O O . ILE B 1 188 ? -13.32 6.094 5.363 1 98.62 188 ILE B O 1
ATOM 3044 N N . TYR B 1 189 ? -14.664 4.402 5.48 1 98.62 189 TYR B N 1
ATOM 3045 C CA . TYR B 1 189 ? -15.742 5.094 4.785 1 98.62 189 TYR B CA 1
ATOM 3046 C C . TYR B 1 189 ? -16.062 6.422 5.457 1 98.62 189 TYR B C 1
ATOM 3048 O O . TYR B 1 189 ? -16.172 7.453 4.785 1 98.62 189 TYR B O 1
ATOM 3056 N N . PRO B 1 190 ? -16.172 6.516 6.805 1 97.62 190 PRO B N 1
ATOM 3057 C CA . PRO B 1 190 ? -16.438 7.812 7.43 1 97.62 190 PRO B CA 1
ATOM 3058 C C . PRO B 1 190 ? -15.344 8.844 7.148 1 97.62 190 PRO B C 1
ATOM 3060 O O . PRO B 1 190 ? -15.633 10.031 7.012 1 97.62 190 PRO B O 1
ATOM 3063 N N . VAL B 1 191 ? -14.164 8.375 7.129 1 97.19 191 VAL B N 1
ATOM 3064 C CA . VAL B 1 191 ? -13.039 9.258 6.828 1 97.19 191 VAL B CA 1
ATOM 3065 C C . VAL B 1 191 ? -13.18 9.805 5.41 1 97.19 191 VAL B C 1
ATOM 3067 O O . VAL B 1 191 ? -13.008 11.008 5.184 1 97.19 191 VAL B O 1
ATOM 3070 N N . LEU B 1 192 ? -13.531 8.922 4.461 1 98.31 192 LEU B N 1
ATOM 3071 C CA . LE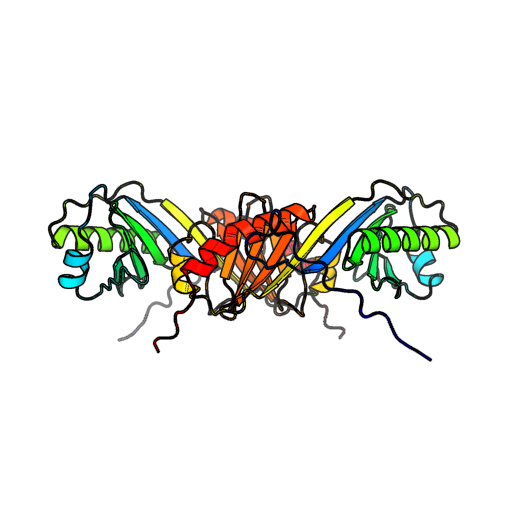U B 1 192 ? -13.711 9.352 3.082 1 98.31 192 LEU B CA 1
ATOM 3072 C C . LEU B 1 192 ? -14.828 10.383 2.979 1 98.31 192 LEU B C 1
ATOM 3074 O O . LEU B 1 192 ? -14.703 11.367 2.238 1 98.31 192 LEU B O 1
ATOM 3078 N N . THR B 1 193 ? -15.836 10.172 3.721 1 96.81 193 THR B N 1
ATOM 3079 C CA . THR B 1 193 ? -16.969 11.086 3.719 1 96.81 193 THR B CA 1
ATOM 3080 C C . THR B 1 193 ? -16.562 12.453 4.273 1 96.81 193 THR B C 1
ATOM 3082 O O . THR B 1 193 ? -17 13.484 3.766 1 96.81 193 THR B O 1
ATOM 3085 N N . GLU B 1 194 ? -15.773 12.406 5.285 1 94.5 194 GLU B N 1
ATOM 3086 C CA . GLU B 1 194 ? -15.273 13.641 5.887 1 94.5 194 GLU B CA 1
ATOM 3087 C C . GLU B 1 194 ? -14.492 14.477 4.875 1 94.5 194 GLU B C 1
ATOM 3089 O O . GLU B 1 194 ? -14.539 15.703 4.91 1 94.5 194 GLU B O 1
ATOM 3094 N N . PHE B 1 195 ? -13.836 13.844 3.953 1 96.06 195 PHE B N 1
ATOM 3095 C CA . PHE B 1 195 ? -12.977 14.562 3.021 1 96.06 195 PHE B CA 1
ATOM 3096 C C . PHE B 1 195 ? -13.594 14.594 1.629 1 96.06 195 PHE B C 1
ATOM 3098 O O . PHE B 1 195 ? -12.883 14.742 0.632 1 96.06 195 PHE B O 1
ATOM 3105 N N . ARG B 1 196 ? -14.867 14.391 1.584 1 95.88 196 ARG B N 1
ATOM 3106 C CA . ARG B 1 196 ? -15.586 14.555 0.322 1 95.88 196 ARG B CA 1
ATOM 3107 C C . ARG B 1 196 ? -15.43 15.977 -0.216 1 95.88 196 ARG B C 1
ATOM 3109 O O . ARG B 1 196 ? -15.539 16.953 0.536 1 95.88 196 ARG B O 1
ATOM 3116 N N . LYS B 1 197 ? -15.094 16.078 -1.493 1 89.75 197 LYS B N 1
ATOM 3117 C CA . LYS B 1 197 ? -15.031 17.391 -2.121 1 89.75 197 LYS B CA 1
ATOM 3118 C C . LYS B 1 197 ? -16.422 17.984 -2.289 1 89.75 197 LYS B C 1
ATOM 3120 O O . LYS B 1 197 ? -17.297 17.359 -2.879 1 89.75 197 LYS B O 1
ATOM 3125 N N . ILE B 1 198 ? -16.766 19.031 -1.566 1 78.56 198 ILE B N 1
ATOM 3126 C CA . ILE B 1 198 ? -18.078 19.641 -1.671 1 78.56 198 ILE B CA 1
ATOM 3127 C C . ILE B 1 198 ? -18.109 20.594 -2.869 1 78.56 198 ILE B C 1
ATOM 3129 O O . ILE B 1 198 ? -17.141 21.312 -3.117 1 78.56 198 ILE B O 1
ATOM 3133 N N . GLN B 1 199 ? -18.891 20.266 -3.939 1 63.56 199 GLN B N 1
ATOM 3134 C CA . GLN B 1 199 ? -19.094 21.188 -5.055 1 63.56 199 GLN B CA 1
ATOM 3135 C C . GLN B 1 199 ? -19.562 22.562 -4.562 1 63.56 199 GLN B C 1
ATOM 3137 O O . GLN B 1 199 ? -20.391 22.656 -3.662 1 63.56 199 GLN B O 1
ATOM 3142 N N . GLN B 1 200 ? -18.656 23.516 -4.332 1 50.19 200 GLN B N 1
ATOM 3143 C CA . GLN B 1 200 ? -19.234 24.844 -4.156 1 50.19 200 GLN B CA 1
ATOM 3144 C C . GLN B 1 200 ? -20.297 25.125 -5.207 1 50.19 200 GLN B C 1
ATOM 3146 O O . GLN B 1 200 ? -20.047 24.969 -6.406 1 50.19 200 GLN B O 1
ATOM 3151 N N . GLY B 1 201 ? -21.484 24.719 -4.93 1 37.34 201 GLY B N 1
ATOM 3152 C CA . GLY B 1 201 ? -22.516 25.359 -5.73 1 37.34 201 GLY B CA 1
ATOM 3153 C C . GLY B 1 201 ? -22.328 26.875 -5.832 1 37.34 201 GLY B C 1
ATOM 3154 O O . GLY B 1 201 ? -21.688 27.484 -4.984 1 37.34 201 GLY B O 1
#

Radius of gyration: 25.08 Å; Cα contacts (8 Å, |Δi|>4): 843; chains: 2; bounding box: 72×77×53 Å

Solvent-accessible surface area (backbone atoms only — not comparable to full-atom values): 21508 Å² total; per-residue (Å²): 130,87,82,75,79,74,84,70,81,67,78,76,56,48,91,77,25,76,85,72,64,75,65,43,56,64,30,33,28,32,36,34,35,20,75,35,79,46,62,52,67,61,46,31,73,71,40,89,52,36,42,66,46,68,91,74,39,79,39,30,41,32,54,48,74,85,52,51,32,40,33,41,40,31,47,74,18,43,31,36,35,35,51,18,57,42,72,65,45,38,52,53,38,50,50,50,52,42,49,51,46,35,74,73,72,43,80,52,40,91,36,76,74,40,61,41,18,34,31,31,32,44,68,75,80,44,40,35,39,58,67,61,48,29,63,76,35,32,64,41,31,45,65,46,68,91,83,37,77,41,32,43,35,56,39,77,83,51,61,32,41,32,40,40,32,47,69,20,43,36,37,38,36,55,23,58,48,74,64,46,53,48,51,42,48,61,66,44,45,62,58,49,60,64,31,42,58,72,76,80,122,132,89,79,75,77,75,82,70,80,67,77,76,56,47,90,76,26,75,86,72,62,77,65,43,57,64,30,33,28,32,35,34,34,20,76,36,78,47,62,52,67,61,45,31,71,70,40,91,51,37,42,65,46,69,91,73,38,78,38,31,42,34,54,48,73,85,52,52,31,40,34,42,41,32,46,73,19,44,30,38,36,35,53,17,58,42,73,67,44,37,51,51,38,49,50,51,54,43,49,53,46,33,74,73,71,42,82,51,40,92,37,76,74,41,62,42,19,34,30,32,35,46,68,75,78,46,40,35,39,58,68,61,47,29,64,76,37,33,66,40,31,46,69,47,66,91,82,38,78,41,31,43,35,56,40,77,83,49,61,32,41,31,40,41,32,48,70,20,43,35,37,38,35,55,22,59,46,73,63,46,51,47,51,42,48,62,67,45,45,62,58,48,59,65,31,43,58,72,78,80,122

Sequence (402 aa):
MADQVLEGSQPVDISKHPSGIVPTLQNIVSTVNLDCKLDLKAIALQARNAEYNPKRFAAVIMRIREPKTTALIFASGKMVCTGAKSEQQSKLAARKYARIIQKLGFPAKFKDFKIQNIVGSCDVKFPIRLEGLAYSHGAFSSYEPELFPGLIYRMKQPKIVLLIFVSGKIVLTGAKVRDETYTAFENIYPVLTEFRKIQQGMADQVLEGSQPVDISKHPSGIVPTLQNIVSTVNLDCKLDLKAIALQARNAEYNPKRFAAVIMRIREPKTTALIFASGKMVCTGAKSEQQSKLAARKYARIIQKLGFPAKFKDFKIQNIVGSCDVKFPIRLEGLAYSHGAFSSYEPELFPGLIYRMKQPKIVLLIFVSGKIVLTGAKVRDETYTAFENIYPVLTEFRKIQQG

pLDDT: mean 93.27, std 14.81, range [26.45, 98.88]

InterPro domains:
  IPR000814 TATA-box binding protein [MF_00408] (19-198)
  IPR000814 TATA-box binding protein [PF00352] (23-104)
  IPR000814 TATA-box binding protein [PF00352] (112-195)
  IPR000814 TATA-box binding protein [PR00686] (25-40)
  IPR000814 TATA-box binding protein [PR00686] (49-68)
  IPR000814 TATA-box binding protein [PR00686] (68-86)
  IPR000814 TATA-box binding protein [PR00686] (115-131)
  IPR000814 TATA-box binding protein [PR00686] (139-154)
  IPR000814 TATA-box binding protein [PR00686] (158-174)
  IPR000814 TATA-box binding protein [PTHR10126] (4-197)
  IPR012295 TBP domain superfamily [G3DSA:3.30.310.10] (26-194)
  IPR012295 TBP domain superfamily [G3DSA:3.30.310.10] (30-115)
  IPR030491 TATA-box binding protein, conserved site [PS00351] (143-192)
  IPR033710 TATA-box binding protein, eukaryotic [cd04516] (22-195)

Organism: Ananas comosus (NCBI:txid4615)